Protein AF-A0A5D6XQZ0-F1 (afdb_monomer_lite)

Foldseek 3Di:
DDDDDDDDDDDDDDDDDPVNVVVCVVVPPPQDPVNVVVVVVVVVVVVVVVVVVVVVVVVVVVVVVVVVVVVVVVVVLVVVLVVLLVDDFDPVNLVVCCVDPLSVVLVVLLVVLVVVVVVVVVVVVVVVVVVVVVVVVVVVVVVVVVVVVVVVVVVVVVVVVVVVVVVVVVVVVVVVVVVVVVVVVVVVVVVVVVVVVVVVVVVVVVVVVVVVVVVVVVVVVVPVVPDPPDDDDDDDDDDDDDDDDDDDDDDDDDDDDPPPPPPPPPPPPPVPPPPPPPPPPPPDDDPPPPPDDPPPPPDDDDPPDDPDPPPPDPDDDDDDDDDDDDPPPPVVPVVVVVCVVCVVVVVVVVVVVVVVVVVVVVVVVVVVVVVVVVVVVVVVVVVVVVVVVVVVVVVVVVVVVVVVVVVVVVVVVVLLSVLSSSLSSSVSSLVVSLVVCVVVVRDVVSCVCSVPDDPDSPVSPD

pLDDT: mean 75.96, std 19.33, range [22.38, 97.25]

Structure (mmCIF, N/CA/C/O backbone):
data_AF-A0A5D6XQZ0-F1
#
_entry.id   AF-A0A5D6XQZ0-F1
#
loop_
_atom_site.group_PDB
_atom_site.id
_atom_site.type_symbol
_atom_site.label_atom_id
_atom_site.label_alt_id
_atom_site.label_comp_id
_atom_site.label_asym_id
_atom_site.label_entity_id
_atom_site.label_seq_id
_atom_site.pdbx_PDB_ins_code
_atom_site.Cartn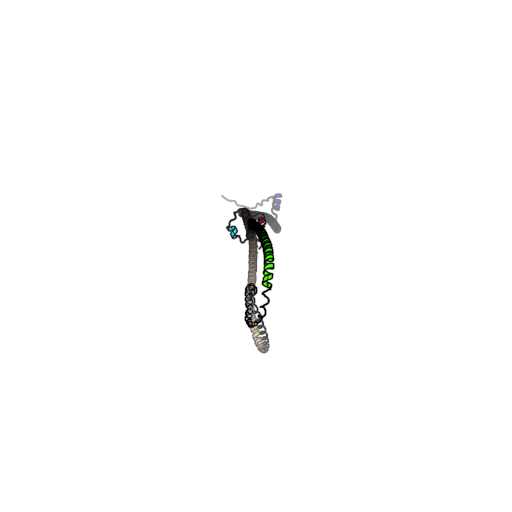_x
_atom_site.Cartn_y
_atom_site.Cartn_z
_atom_site.occupancy
_atom_site.B_iso_or_equiv
_atom_site.auth_seq_id
_atom_site.auth_comp_id
_atom_site.auth_asym_id
_atom_site.auth_atom_id
_atom_site.pdbx_PDB_model_num
ATOM 1 N N . MET A 1 1 ? -57.986 42.422 115.471 1.00 37.12 1 MET A N 1
ATOM 2 C CA . MET A 1 1 ? -59.278 41.907 115.978 1.00 37.12 1 MET A CA 1
ATOM 3 C C . MET A 1 1 ? -60.127 41.534 114.773 1.00 37.12 1 MET A C 1
ATOM 5 O O . MET A 1 1 ? -60.080 42.286 113.816 1.00 37.12 1 MET A O 1
ATOM 9 N N . ALA A 1 2 ? -60.939 40.489 114.710 1.00 35.31 2 ALA A N 1
ATOM 10 C CA . ALA A 1 2 ? -61.105 39.239 115.450 1.00 35.31 2 ALA A CA 1
ATOM 11 C C . ALA A 1 2 ? -62.429 38.658 114.907 1.00 35.31 2 ALA A C 1
ATOM 13 O O . ALA A 1 2 ? -63.438 39.342 114.999 1.00 35.31 2 ALA A O 1
ATOM 14 N N . ALA A 1 3 ? -62.397 37.438 114.361 1.00 39.97 3 ALA A N 1
ATOM 15 C CA . ALA A 1 3 ? -63.534 36.553 114.061 1.00 39.97 3 ALA A CA 1
ATOM 16 C C . ALA A 1 3 ? -64.769 37.088 113.285 1.00 39.97 3 ALA A C 1
ATOM 18 O O . ALA A 1 3 ? -65.518 37.936 113.759 1.00 39.97 3 ALA A O 1
ATOM 19 N N . ARG A 1 4 ? -65.148 36.359 112.224 1.00 35.66 4 ARG A N 1
ATOM 20 C CA . ARG A 1 4 ? -66.252 35.379 112.331 1.00 35.66 4 ARG A CA 1
ATOM 21 C C . ARG A 1 4 ? -66.277 34.405 111.149 1.00 35.66 4 ARG A C 1
ATOM 23 O O . ARG A 1 4 ? -66.331 34.805 109.994 1.00 35.66 4 ARG A O 1
ATOM 30 N N . SER A 1 5 ? -66.263 33.123 111.484 1.00 42.12 5 SER A N 1
ATOM 31 C CA . SER A 1 5 ? -66.627 31.990 110.633 1.00 42.12 5 SER A CA 1
ATOM 32 C C . SER A 1 5 ? -68.098 31.630 110.856 1.00 42.12 5 SER A C 1
ATOM 34 O O . SER A 1 5 ? -68.487 31.571 112.023 1.00 42.12 5 SER A O 1
ATOM 36 N N . ALA A 1 6 ? -68.860 31.328 109.796 1.00 40.78 6 ALA A N 1
ATOM 37 C CA . ALA A 1 6 ? -69.951 30.334 109.794 1.00 40.78 6 ALA A CA 1
ATOM 38 C C . ALA A 1 6 ? -70.592 30.169 108.392 1.00 40.78 6 ALA A C 1
ATOM 40 O O . ALA A 1 6 ? -70.937 31.153 107.747 1.00 40.78 6 ALA A O 1
ATOM 41 N N . ASP A 1 7 ? -70.755 28.904 107.997 1.00 37.72 7 ASP A N 1
ATOM 42 C CA . ASP A 1 7 ? -71.904 28.288 107.306 1.00 37.72 7 ASP A CA 1
ATOM 43 C C . ASP A 1 7 ? -72.301 28.644 105.850 1.00 37.72 7 ASP A C 1
ATOM 45 O O . ASP A 1 7 ? -73.030 29.584 105.557 1.00 37.72 7 ASP A O 1
ATOM 49 N N . ILE A 1 8 ? -71.836 27.777 104.935 1.00 48.78 8 ILE A N 1
ATOM 50 C CA . ILE A 1 8 ? -72.609 26.774 104.152 1.00 48.78 8 ILE A CA 1
ATOM 51 C C . ILE A 1 8 ? -73.970 27.175 103.513 1.00 48.78 8 ILE A C 1
ATOM 53 O O . ILE A 1 8 ? -74.878 27.676 104.160 1.00 48.78 8 ILE A O 1
ATOM 57 N N . ALA A 1 9 ? -74.142 26.692 102.267 1.00 44.81 9 ALA A N 1
ATOM 58 C CA . ALA A 1 9 ? -75.359 26.575 101.437 1.00 44.81 9 ALA A CA 1
ATOM 59 C C . ALA A 1 9 ? -75.753 27.784 100.560 1.00 44.81 9 ALA A C 1
ATOM 61 O O . ALA A 1 9 ? -76.380 28.744 100.992 1.00 44.81 9 ALA A O 1
ATOM 62 N N . GLY A 1 10 ? -75.486 27.650 99.254 1.00 36.25 10 GLY A N 1
ATOM 63 C CA . GLY A 1 10 ? -75.924 28.586 98.217 1.00 36.25 10 GLY A CA 1
ATOM 64 C C . GLY A 1 10 ? -75.846 27.973 96.817 1.00 36.25 10 GLY A C 1
ATOM 65 O O . GLY A 1 10 ? -74.938 28.284 96.051 1.00 36.25 10 GLY A O 1
ATOM 66 N N . VAL A 1 11 ? -76.785 27.084 96.470 1.00 48.22 11 VAL A N 1
ATOM 67 C CA . VAL A 1 11 ? -76.895 26.541 95.102 1.00 48.22 11 VAL A CA 1
ATOM 68 C C . VAL A 1 11 ? -77.468 27.623 94.183 1.00 48.22 11 VAL A C 1
ATOM 70 O O . VAL A 1 11 ? -78.681 27.824 94.116 1.00 48.22 11 VAL A O 1
ATOM 73 N N . ALA A 1 12 ? -76.592 28.332 93.471 1.00 44.47 12 ALA A N 1
ATOM 74 C CA . ALA A 1 12 ? -76.990 29.316 92.472 1.00 44.47 12 ALA A CA 1
ATOM 75 C C . ALA A 1 12 ? -77.572 28.619 91.229 1.00 44.47 12 ALA A C 1
ATOM 77 O O . ALA A 1 12 ? -76.891 27.866 90.531 1.00 44.47 12 ALA A O 1
ATOM 78 N N . LYS A 1 13 ? -78.852 28.874 90.945 1.00 49.41 13 LYS A N 1
ATOM 79 C CA . LYS A 1 13 ? -79.584 28.276 89.823 1.00 49.41 13 LYS A CA 1
ATOM 80 C C . LYS A 1 13 ? -79.249 29.024 88.524 1.00 49.41 13 LYS A C 1
ATOM 82 O O . LYS A 1 13 ? -79.933 29.976 88.162 1.00 49.41 13 LYS A O 1
ATOM 87 N N . VAL A 1 14 ? -78.179 28.611 87.842 1.00 53.22 14 VAL A N 1
ATOM 88 C CA . VAL A 1 14 ? -77.763 29.188 86.550 1.00 53.22 14 VAL A CA 1
ATOM 89 C C . VAL A 1 14 ? -78.820 28.882 85.483 1.00 53.22 14 VAL A C 1
ATOM 91 O O . VAL A 1 14 ? -79.065 27.721 85.159 1.00 53.22 14 VAL A O 1
ATOM 94 N N . GLN A 1 15 ? -79.451 29.923 84.937 1.00 56.44 15 GLN A N 1
ATOM 95 C CA . GLN A 1 15 ? -80.346 29.810 83.785 1.00 56.44 15 GLN A CA 1
ATOM 96 C C . GLN A 1 15 ? -79.509 29.864 82.501 1.00 56.44 15 GLN A C 1
ATOM 98 O O . GLN A 1 15 ? -79.057 30.931 82.101 1.00 56.44 15 GLN A O 1
ATOM 103 N N . LEU A 1 16 ? -79.283 28.704 81.882 1.00 55.75 16 LEU A N 1
ATOM 104 C CA . LEU A 1 16 ? -78.643 28.592 80.567 1.00 55.75 16 LEU A CA 1
ATOM 105 C C . LEU A 1 16 ? -79.642 28.976 79.469 1.00 55.75 16 LEU A C 1
ATOM 107 O O . LEU A 1 16 ? -80.760 28.451 79.450 1.00 55.75 16 LEU A O 1
ATOM 111 N N . ASN A 1 17 ? -79.245 29.839 78.533 1.00 69.25 17 ASN A N 1
ATOM 112 C CA . ASN A 1 17 ? -80.090 30.174 77.385 1.00 69.25 17 ASN A CA 1
ATOM 113 C C . ASN A 1 17 ? -80.188 28.992 76.407 1.00 69.25 17 ASN A C 1
ATOM 115 O O . ASN A 1 17 ? -79.244 28.219 76.251 1.00 69.25 17 ASN A O 1
ATOM 119 N N . ALA A 1 18 ? -81.311 28.865 75.692 1.00 68.50 18 ALA A N 1
ATOM 120 C CA . ALA A 1 18 ? -81.534 27.750 74.761 1.00 68.50 18 ALA A CA 1
ATOM 121 C C . ALA A 1 18 ? -80.428 27.632 73.689 1.00 68.50 18 ALA A C 1
ATOM 123 O O . ALA A 1 18 ? -79.966 26.532 73.396 1.00 68.50 18 ALA A O 1
ATOM 124 N N . THR A 1 19 ? -79.932 28.766 73.188 1.00 72.12 19 THR A N 1
ATOM 125 C CA . THR A 1 19 ? -78.805 28.845 72.244 1.00 72.12 19 THR A CA 1
ATOM 126 C C . THR A 1 19 ? -77.477 28.390 72.853 1.00 72.12 19 THR A C 1
ATOM 128 O O . THR A 1 19 ? -76.669 27.768 72.169 1.00 72.12 19 THR A O 1
ATOM 131 N N . GLU A 1 20 ? -77.240 28.640 74.141 1.00 65.88 20 GLU A N 1
ATOM 132 C CA . GLU A 1 20 ? -76.058 28.147 74.860 1.00 65.88 20 GLU A CA 1
ATOM 133 C C . GLU A 1 20 ? -76.154 26.638 75.091 1.00 65.88 20 GLU A C 1
ATOM 135 O O . GLU A 1 20 ? -75.171 25.927 74.903 1.00 65.88 20 GLU A O 1
ATOM 140 N N . VAL A 1 21 ? -77.348 26.126 75.408 1.00 67.94 21 VAL A N 1
ATOM 141 C CA . VAL A 1 21 ? -77.609 24.682 75.511 1.00 67.94 21 VAL A CA 1
ATOM 142 C C . VAL A 1 21 ? -77.400 23.983 74.163 1.00 67.94 21 VAL A C 1
ATOM 144 O O . VAL A 1 21 ? -76.824 22.897 74.132 1.00 67.94 21 VAL A O 1
ATOM 147 N N . GLU A 1 22 ? -77.808 24.585 73.045 1.00 71.50 22 GLU A N 1
ATOM 148 C CA . GLU A 1 22 ? -77.549 24.048 71.701 1.00 71.50 22 GLU A CA 1
ATOM 149 C C . GLU A 1 22 ? -76.071 24.138 71.302 1.00 71.50 22 GLU A C 1
ATOM 151 O O . GLU A 1 22 ? -75.520 23.157 70.805 1.00 71.50 22 GLU A O 1
ATOM 156 N N . MET A 1 23 ? -75.379 25.244 71.596 1.00 67.12 23 MET A N 1
ATOM 157 C CA . MET A 1 23 ? -73.926 25.340 71.397 1.00 67.12 23 MET A CA 1
ATOM 158 C C . MET A 1 23 ? -73.155 24.318 72.243 1.00 67.12 23 MET A C 1
ATOM 160 O O . MET A 1 23 ? -72.183 23.737 71.760 1.00 67.12 23 MET A O 1
ATOM 164 N N . ILE A 1 24 ? -73.593 24.056 73.480 1.00 66.38 24 ILE A N 1
ATOM 165 C CA . ILE A 1 24 ? -73.020 23.016 74.341 1.00 66.38 24 ILE A CA 1
ATOM 166 C C . ILE A 1 24 ? -73.313 21.628 73.766 1.00 66.38 24 ILE A C 1
ATOM 168 O O . ILE A 1 24 ? -72.383 20.838 73.666 1.00 66.38 24 ILE A O 1
ATOM 172 N N . LYS A 1 25 ? -74.539 21.330 73.313 1.00 65.56 25 LYS A N 1
ATOM 173 C CA . LYS A 1 25 ? -74.874 20.046 72.661 1.00 65.56 25 LYS A CA 1
ATOM 174 C C . LYS A 1 25 ? -74.060 19.807 71.384 1.00 65.56 25 LYS A C 1
ATOM 176 O O . LYS A 1 25 ? -73.545 18.710 71.197 1.00 65.56 25 LYS A O 1
ATOM 181 N N . ASN A 1 26 ? -73.877 20.836 70.558 1.00 66.56 26 ASN A N 1
ATOM 182 C CA . ASN A 1 26 ? -73.112 20.752 69.311 1.00 66.56 26 ASN A CA 1
ATOM 183 C C . ASN A 1 26 ? -71.588 20.686 69.539 1.00 66.56 26 ASN A C 1
ATOM 185 O O . ASN A 1 26 ? -70.866 20.183 68.683 1.00 66.56 26 ASN A O 1
ATOM 189 N N . ARG A 1 27 ? -71.079 21.153 70.692 1.00 65.19 27 ARG A N 1
ATOM 190 C CA . ARG A 1 27 ? -69.686 20.921 71.129 1.00 65.19 27 ARG A CA 1
ATOM 191 C C . ARG A 1 27 ? -69.491 19.596 71.865 1.00 65.19 27 ARG A C 1
ATOM 193 O O . ARG A 1 27 ? -68.420 19.010 71.766 1.00 65.19 27 ARG A O 1
ATOM 200 N N . ALA A 1 28 ? -70.501 19.122 72.587 1.00 58.66 28 ALA A N 1
ATOM 201 C CA . ALA A 1 28 ? -70.490 17.879 73.356 1.00 58.66 28 ALA A CA 1
ATOM 202 C C . ALA A 1 28 ? -70.924 16.667 72.512 1.00 58.66 28 ALA A C 1
ATOM 204 O O . ALA A 1 28 ? -71.586 15.755 73.010 1.00 58.66 28 ALA A O 1
ATOM 205 N N . VAL A 1 29 ? -70.537 16.640 71.232 1.00 60.59 29 VAL A N 1
ATOM 206 C CA . VAL A 1 29 ? -70.679 15.448 70.392 1.00 60.59 29 VAL A CA 1
ATOM 207 C C . VAL A 1 29 ? -69.723 14.388 70.929 1.00 60.59 29 VAL A C 1
ATOM 209 O O . VAL A 1 29 ? -68.507 14.472 70.752 1.00 60.59 29 VAL A O 1
ATOM 212 N N . ILE A 1 30 ? -70.282 13.387 71.610 1.00 62.41 30 ILE A N 1
ATOM 213 C CA . ILE A 1 30 ? -69.543 12.212 72.074 1.00 62.41 30 ILE A CA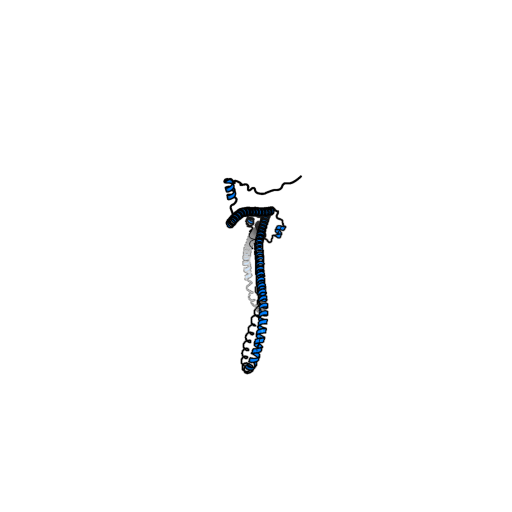 1
ATOM 214 C C . ILE A 1 30 ? -69.192 11.382 70.837 1.00 62.41 30 ILE A C 1
ATOM 216 O O . ILE A 1 30 ? -69.971 10.542 70.387 1.00 62.41 30 ILE A O 1
ATOM 220 N N . LEU A 1 31 ? -68.021 11.661 70.264 1.00 62.53 31 LEU A N 1
ATOM 221 C CA . LEU A 1 31 ? -67.453 10.899 69.158 1.00 62.53 31 LEU A CA 1
ATOM 222 C C . LEU A 1 31 ? -67.288 9.438 69.594 1.00 62.53 31 LEU A C 1
ATOM 224 O O . LEU A 1 31 ? -66.522 9.125 70.508 1.00 62.53 31 LEU A O 1
ATOM 228 N N . THR A 1 32 ? -68.021 8.540 68.941 1.00 74.06 32 THR A N 1
ATOM 229 C CA . THR A 1 32 ? -67.884 7.096 69.153 1.00 74.06 32 THR A CA 1
ATOM 230 C C . THR A 1 32 ? -66.515 6.630 68.658 1.00 74.06 32 THR A C 1
ATOM 232 O O . THR A 1 32 ? -65.929 7.242 67.759 1.00 74.06 32 THR A O 1
ATOM 235 N N . SER A 1 33 ? -65.996 5.529 69.213 1.00 76.19 33 SER A N 1
ATOM 236 C CA . SER A 1 33 ? -64.657 5.020 68.872 1.00 76.19 33 SER A CA 1
ATOM 237 C C . SER A 1 33 ? -64.443 4.788 67.378 1.00 76.19 33 SER A C 1
ATOM 239 O O . SER A 1 33 ? -63.301 4.835 66.928 1.00 76.19 33 SER A O 1
ATOM 241 N N . ASP A 1 34 ? -65.517 4.549 66.628 1.00 77.75 34 ASP A N 1
ATOM 242 C CA . ASP A 1 34 ? -65.469 4.296 65.192 1.00 77.75 34 ASP A CA 1
ATOM 243 C C . ASP A 1 34 ? -65.458 5.603 64.388 1.00 77.75 34 ASP A C 1
ATOM 245 O O . ASP A 1 34 ? -64.551 5.781 63.584 1.00 77.75 34 ASP A O 1
ATOM 249 N N . THR A 1 35 ? -66.271 6.610 64.742 1.00 77.31 35 THR A N 1
ATOM 250 C CA . THR A 1 35 ? -66.157 7.955 64.126 1.00 77.31 35 THR A CA 1
ATOM 251 C C . THR A 1 35 ? -64.771 8.593 64.309 1.00 77.31 35 THR A C 1
ATOM 253 O O . THR A 1 35 ? -64.310 9.342 63.451 1.00 77.31 35 THR A O 1
ATOM 256 N N . ILE A 1 36 ? -64.056 8.266 65.395 1.00 77.31 36 ILE A N 1
ATOM 257 C CA . ILE A 1 36 ? -62.662 8.698 65.610 1.00 77.31 36 ILE A CA 1
ATOM 258 C C . ILE A 1 36 ? -61.688 7.965 64.670 1.00 77.31 36 ILE A C 1
ATOM 260 O O . ILE A 1 36 ? -60.668 8.543 64.292 1.00 77.31 36 ILE A O 1
ATOM 264 N N . LYS A 1 37 ? -61.958 6.706 64.303 1.00 81.19 37 LYS A N 1
ATOM 265 C CA . LYS A 1 37 ? -61.154 5.964 63.315 1.00 81.19 37 LYS A CA 1
ATOM 266 C C . LYS A 1 37 ? -61.409 6.499 61.913 1.00 81.19 37 LYS A C 1
ATOM 268 O O . LYS A 1 37 ? -60.441 6.748 61.207 1.00 81.19 37 LYS A O 1
ATOM 273 N N . ASP A 1 38 ? -62.667 6.745 61.561 1.00 82.31 38 ASP A N 1
ATOM 274 C CA . ASP A 1 38 ? -63.055 7.248 60.241 1.00 82.31 38 ASP A CA 1
ATOM 275 C C . ASP A 1 38 ? -62.447 8.638 59.991 1.00 82.31 38 ASP A C 1
ATOM 277 O O . ASP A 1 38 ? -61.736 8.834 59.010 1.00 82.31 38 ASP A O 1
ATOM 281 N N . LEU A 1 39 ? -62.561 9.564 60.954 1.00 82.00 39 LEU A N 1
ATOM 282 C CA . LEU A 1 39 ? -61.914 10.882 60.872 1.00 82.00 39 LEU A CA 1
ATOM 283 C C . LEU A 1 39 ? -60.379 10.805 60.795 1.00 82.00 39 LEU A C 1
ATOM 285 O O . LEU A 1 39 ? -59.753 11.636 60.136 1.00 82.00 39 LEU A O 1
ATOM 289 N N . LYS A 1 40 ? -59.750 9.823 61.456 1.00 83.88 40 LYS A N 1
ATOM 290 C CA . LYS A 1 40 ? -58.304 9.580 61.314 1.00 83.88 40 LYS A CA 1
ATOM 291 C C . LYS A 1 40 ? -57.962 9.032 59.933 1.00 83.88 40 LYS A C 1
ATOM 293 O O . LYS A 1 40 ? -56.969 9.470 59.363 1.00 83.88 40 LYS A O 1
ATOM 298 N N . HIS A 1 41 ? -58.776 8.127 59.399 1.00 84.69 41 HIS A N 1
ATOM 299 C CA . HIS A 1 41 ? -58.588 7.544 58.078 1.00 84.69 41 HIS A CA 1
ATOM 300 C C . HIS A 1 41 ? -58.738 8.599 56.975 1.00 84.69 41 HIS A C 1
ATOM 302 O O . HIS A 1 41 ? -57.853 8.719 56.132 1.00 84.69 41 HIS A O 1
ATOM 308 N N . ASP A 1 42 ? -59.770 9.442 57.038 1.00 84.12 42 ASP A N 1
ATOM 309 C CA . ASP A 1 42 ? -59.966 10.562 56.112 1.00 84.12 42 ASP A CA 1
ATOM 310 C C . ASP A 1 42 ? -58.814 11.576 56.186 1.00 84.12 42 ASP A C 1
ATOM 312 O O . ASP A 1 42 ? -58.320 12.051 55.161 1.00 84.12 42 ASP A O 1
ATOM 316 N N . HIS A 1 43 ? -58.326 11.878 57.393 1.00 82.50 43 HIS A N 1
ATOM 317 C CA . HIS A 1 43 ? -57.174 12.757 57.591 1.00 82.50 43 HIS A CA 1
ATOM 318 C C . HIS A 1 43 ? -55.863 12.137 57.064 1.00 82.50 43 HIS A C 1
ATOM 320 O O . HIS A 1 43 ? -55.052 12.831 56.448 1.00 82.50 43 HIS A O 1
ATOM 326 N N . GLU A 1 44 ? -55.656 10.828 57.238 1.00 86.38 44 GLU A N 1
ATOM 327 C CA . GLU A 1 44 ? -54.540 10.086 56.636 1.00 86.38 44 GLU A CA 1
ATOM 328 C C . GLU A 1 44 ? -54.643 10.033 55.106 1.00 86.38 44 GLU A C 1
ATOM 330 O O . GLU A 1 44 ? -53.634 10.232 54.428 1.00 86.38 44 GLU A O 1
ATOM 335 N N . LEU A 1 45 ? -55.843 9.855 54.546 1.00 85.88 45 LEU A N 1
ATOM 336 C CA . LEU A 1 45 ? -56.095 9.911 53.105 1.00 85.88 45 LEU A CA 1
ATOM 337 C C . LEU A 1 45 ? -55.758 11.298 52.540 1.00 85.88 45 LEU A C 1
ATOM 339 O O . LEU A 1 45 ? -54.999 11.386 51.573 1.00 85.88 45 LEU A O 1
ATOM 343 N N . GLN A 1 46 ? -56.213 12.382 53.175 1.00 85.19 46 GLN A N 1
ATOM 344 C CA . GLN A 1 46 ? -55.892 13.761 52.772 1.00 85.19 46 GLN A CA 1
ATOM 345 C C . GLN A 1 46 ? -54.388 14.075 52.887 1.00 85.19 46 GLN A C 1
ATOM 347 O O . GLN A 1 46 ? -53.795 14.663 51.974 1.00 85.19 46 GLN A O 1
ATOM 352 N N . LEU A 1 47 ? -53.729 13.629 53.963 1.00 85.31 47 LEU A N 1
ATOM 353 C CA . LEU A 1 47 ? -52.271 13.716 54.101 1.00 85.31 47 LEU A CA 1
ATOM 354 C C . LEU A 1 47 ? -51.540 12.888 53.036 1.00 85.31 47 LEU A C 1
ATOM 356 O O . LEU A 1 47 ? -50.513 13.326 52.518 1.00 85.31 47 LEU A O 1
ATOM 360 N N . SER A 1 48 ? -52.056 11.712 52.673 1.00 83.12 48 SER A N 1
ATOM 361 C CA . SER A 1 48 ? -51.460 10.869 51.634 1.00 83.12 48 SER A CA 1
ATOM 362 C C . SER A 1 48 ? -51.586 11.504 50.245 1.00 83.12 48 SER A C 1
ATOM 364 O O . SER A 1 48 ? -50.598 11.539 49.513 1.00 83.12 48 SER A O 1
ATOM 366 N N . ALA A 1 49 ? -52.737 12.102 49.916 1.00 86.25 49 ALA A N 1
ATOM 367 C CA . ALA A 1 49 ? -52.979 12.787 48.648 1.00 86.25 49 ALA A CA 1
ATOM 368 C C . ALA A 1 49 ? -52.088 14.032 48.492 1.00 86.25 49 ALA A C 1
ATOM 370 O O . ALA A 1 49 ? -51.353 14.161 47.512 1.00 86.25 49 ALA A O 1
ATOM 371 N N . THR A 1 50 ? -52.052 14.905 49.503 1.00 85.25 50 THR A N 1
ATOM 372 C CA . THR A 1 50 ? -51.178 16.096 49.502 1.00 85.25 50 THR A CA 1
ATOM 373 C C . THR A 1 50 ? -49.688 15.726 49.469 1.00 85.25 50 THR A C 1
ATOM 375 O O . THR A 1 50 ? -48.887 16.374 48.782 1.00 85.25 50 THR A O 1
ATOM 378 N N . ARG A 1 51 ? -49.291 14.633 50.139 1.00 86.94 51 ARG A N 1
ATOM 379 C CA . ARG A 1 51 ? -47.935 14.070 50.054 1.00 86.94 51 ARG A CA 1
ATOM 380 C C . ARG A 1 51 ? -47.633 13.495 48.668 1.00 86.94 51 ARG A C 1
ATOM 382 O O . ARG A 1 51 ? -46.525 13.719 48.179 1.00 86.94 51 ARG A O 1
ATOM 389 N N . HIS A 1 52 ? -48.589 12.828 48.022 1.00 85.00 52 HIS A N 1
ATOM 390 C CA . HIS A 1 52 ? -48.458 12.300 46.661 1.00 85.00 52 HIS A CA 1
ATOM 391 C C . HIS A 1 52 ? -48.252 13.433 45.645 1.00 85.00 52 HIS A C 1
ATOM 393 O O . HIS A 1 52 ? -47.280 13.415 44.894 1.00 85.00 52 HIS A O 1
ATOM 399 N N . GLU A 1 53 ? -49.063 14.494 45.688 1.00 89.25 53 GLU A N 1
ATOM 400 C CA . GLU A 1 53 ? -48.872 15.683 44.841 1.00 89.25 53 GLU A CA 1
ATOM 401 C C . GLU A 1 53 ? -47.518 16.379 45.061 1.00 89.25 53 GLU A C 1
ATOM 403 O O . GLU A 1 53 ? -46.934 16.950 44.134 1.00 89.25 53 GLU A O 1
ATOM 408 N N . SER A 1 54 ? -47.014 16.379 46.298 1.00 87.81 54 SER A N 1
ATOM 409 C CA . SER A 1 54 ? -45.685 16.904 46.629 1.00 87.81 54 SER A CA 1
ATOM 410 C C . SER A 1 54 ? -44.575 16.011 46.060 1.00 87.81 54 SER A C 1
ATOM 412 O O . SER A 1 54 ? -43.606 16.510 45.480 1.00 87.81 54 SER A O 1
ATOM 414 N N . GLN A 1 55 ? -44.730 14.687 46.152 1.00 89.69 55 GLN A N 1
ATOM 415 C CA . GLN A 1 55 ? -43.809 13.709 45.570 1.00 89.69 55 GLN A CA 1
ATOM 416 C C . GLN A 1 55 ? -43.804 13.757 44.037 1.00 89.69 55 GLN A C 1
ATOM 418 O O . GLN A 1 55 ? -42.726 13.752 43.446 1.00 89.69 55 GLN A O 1
ATOM 423 N N . GLU A 1 56 ? -44.959 13.900 43.384 1.00 88.69 56 GLU A N 1
ATOM 424 C CA . GLU A 1 56 ? -45.039 14.102 41.935 1.00 88.69 56 GLU A CA 1
ATOM 425 C C . GLU A 1 56 ? -44.356 15.394 41.486 1.00 88.69 56 GLU A C 1
ATOM 427 O O . GLU A 1 56 ? -43.609 15.385 40.506 1.00 88.69 56 GLU A O 1
ATOM 432 N N . ARG A 1 57 ? -44.582 16.510 42.194 1.00 88.38 57 ARG A N 1
ATOM 433 C CA . ARG A 1 57 ? -43.912 17.785 41.897 1.00 88.38 57 ARG A CA 1
ATOM 434 C C . ARG A 1 57 ? -42.394 17.654 42.018 1.00 88.38 57 ARG A C 1
ATOM 436 O O . ARG A 1 57 ? -41.679 18.108 41.124 1.00 88.38 57 ARG A O 1
ATOM 443 N N . LYS A 1 58 ? -41.903 16.970 43.058 1.00 90.75 58 LYS A N 1
ATOM 444 C CA . LYS A 1 58 ? -40.475 16.643 43.218 1.00 90.75 58 LYS A CA 1
ATOM 445 C C . LYS A 1 58 ? -39.966 15.746 42.089 1.00 90.75 58 LYS A C 1
ATOM 447 O O . LYS A 1 58 ? -38.934 16.053 41.506 1.00 90.75 58 LYS A O 1
ATOM 452 N N . ARG A 1 59 ? -40.698 14.694 41.716 1.00 88.56 59 ARG A N 1
ATOM 453 C CA . ARG A 1 59 ? -40.331 13.797 40.609 1.00 88.56 59 ARG A CA 1
ATOM 454 C C . ARG A 1 59 ? -40.236 14.541 39.272 1.00 88.56 59 ARG A C 1
ATOM 456 O O . ARG A 1 59 ? -39.212 14.445 38.607 1.00 88.56 59 ARG A O 1
ATOM 463 N N . LYS A 1 60 ? -41.239 15.354 38.927 1.00 90.06 60 LYS A N 1
ATOM 464 C CA . LYS A 1 60 ? -41.254 16.199 37.717 1.00 90.06 60 LYS A CA 1
ATOM 465 C C . LYS A 1 60 ? -40.120 17.238 37.716 1.00 90.06 60 LYS A C 1
ATOM 467 O O . LYS A 1 60 ? -39.617 17.588 36.651 1.00 90.06 60 LYS A O 1
ATOM 472 N N . MET A 1 61 ? -39.701 17.732 38.886 1.00 87.69 61 MET A N 1
ATOM 473 C CA . MET A 1 61 ? -38.524 18.602 39.027 1.00 87.69 61 MET A CA 1
ATOM 474 C C . MET A 1 61 ? -37.218 17.831 38.777 1.00 87.69 61 MET A C 1
ATOM 476 O O . MET A 1 61 ? -36.425 18.266 37.948 1.00 87.69 61 MET A O 1
ATOM 480 N N . MET A 1 62 ? -37.040 16.663 39.404 1.00 87.75 62 MET A N 1
ATOM 481 C CA . MET A 1 62 ? -35.875 15.786 39.207 1.00 87.75 62 MET A CA 1
ATOM 482 C C . MET A 1 62 ? -35.732 15.331 37.746 1.00 87.75 62 MET A C 1
ATOM 484 O O . MET A 1 62 ? -34.639 15.365 37.193 1.00 87.75 62 MET A O 1
ATOM 488 N N . GLU A 1 63 ? -36.830 14.950 37.086 1.00 87.06 63 GLU A N 1
ATOM 489 C CA . GLU A 1 63 ? -36.833 14.564 35.666 1.00 87.06 63 GLU A CA 1
ATOM 490 C C . GLU A 1 63 ? -36.410 15.738 34.758 1.00 87.06 63 GLU A C 1
ATOM 492 O O . GLU A 1 63 ? -35.615 15.553 33.834 1.00 87.06 63 GLU A O 1
ATOM 497 N N . LYS A 1 64 ? -36.854 16.969 35.057 1.00 89.06 64 LYS A N 1
ATOM 498 C CA . LYS A 1 64 ? -36.393 18.183 34.358 1.00 89.06 64 LYS A CA 1
ATOM 499 C C . LYS A 1 64 ? -34.919 18.491 34.628 1.00 89.06 64 LYS A C 1
ATOM 501 O O . LYS A 1 64 ? -34.213 18.874 33.699 1.00 89.06 64 LYS A O 1
ATOM 506 N N . GLU A 1 65 ? -34.446 18.325 35.859 1.00 87.88 65 GLU A N 1
ATOM 507 C CA . GLU A 1 65 ? -33.043 18.551 36.218 1.00 87.88 65 GLU A CA 1
ATOM 508 C C . GLU A 1 65 ? -32.115 17.549 35.517 1.00 87.88 65 GLU A C 1
ATOM 510 O O . GLU A 1 65 ? -31.124 17.953 34.909 1.00 87.88 65 GLU A O 1
ATOM 515 N N . LEU A 1 66 ? -32.488 16.264 35.493 1.00 84.00 66 LEU A N 1
ATOM 516 C CA . LEU A 1 66 ? -31.792 15.223 34.731 1.00 84.00 66 LEU A CA 1
ATOM 517 C C . LEU A 1 66 ? -31.765 15.538 33.228 1.00 84.00 66 LEU A C 1
ATOM 519 O O . LEU A 1 66 ? -30.718 15.399 32.601 1.00 84.00 66 LEU A O 1
ATOM 523 N N . ALA A 1 67 ? -32.868 16.026 32.652 1.00 85.12 67 ALA A N 1
ATOM 524 C CA . ALA A 1 67 ? -32.912 16.433 31.246 1.00 85.12 67 ALA A CA 1
ATOM 525 C C . ALA A 1 67 ? -32.024 17.660 30.948 1.00 85.12 67 ALA A C 1
ATOM 527 O O . ALA A 1 67 ? -31.343 17.695 29.923 1.00 85.12 67 ALA A O 1
ATOM 528 N N . VAL A 1 68 ? -31.985 18.657 31.841 1.00 89.31 68 VAL A N 1
ATOM 529 C CA . VAL A 1 68 ? -31.080 19.817 31.720 1.00 89.31 68 VAL A CA 1
ATOM 530 C C . VAL A 1 68 ? -29.621 19.386 31.866 1.00 89.31 68 VAL A C 1
ATOM 532 O O . VAL A 1 68 ? -28.772 19.855 31.109 1.00 89.31 68 VAL A O 1
ATOM 535 N N . ARG A 1 69 ? -29.319 18.469 32.791 1.00 86.00 69 ARG A N 1
ATOM 536 C CA . ARG A 1 69 ? -27.982 17.897 32.962 1.00 86.00 69 ARG A CA 1
ATOM 537 C C . ARG A 1 69 ? -27.539 17.118 31.723 1.00 86.00 69 ARG A C 1
ATOM 539 O O . ARG A 1 69 ? -26.460 17.394 31.216 1.00 86.00 69 ARG A O 1
ATOM 546 N N . ALA A 1 70 ? -28.384 16.237 31.189 1.00 84.50 70 ALA A N 1
ATOM 547 C CA . ALA A 1 70 ? -28.095 15.489 29.966 1.00 84.50 70 ALA A CA 1
ATOM 548 C C . ALA A 1 70 ? -27.832 16.421 28.769 1.00 84.50 70 ALA A C 1
ATOM 550 O O . ALA A 1 70 ? -26.867 16.215 28.040 1.00 84.50 70 ALA A O 1
ATOM 551 N N . ARG A 1 71 ? -28.619 17.498 28.614 1.00 85.25 71 ARG A N 1
ATOM 552 C CA . ARG A 1 71 ? -28.358 18.533 27.597 1.00 85.25 71 ARG A CA 1
ATOM 553 C C . ARG A 1 71 ? -27.020 19.241 27.813 1.00 85.25 71 ARG A C 1
ATOM 555 O O . ARG A 1 71 ? -26.284 19.423 26.855 1.00 85.25 71 ARG A O 1
ATOM 562 N N . ARG A 1 72 ? -26.670 19.608 29.052 1.00 85.44 72 ARG A N 1
ATOM 563 C CA . ARG A 1 72 ? -25.358 20.211 29.367 1.00 85.44 72 ARG A CA 1
ATOM 564 C C . ARG A 1 72 ? -24.198 19.261 29.060 1.00 85.44 72 ARG A C 1
ATOM 566 O O . ARG A 1 72 ? -23.196 19.711 28.521 1.00 85.44 72 ARG A O 1
ATOM 573 N N . GLU A 1 73 ? -24.337 17.973 29.372 1.00 83.50 73 GLU A N 1
ATOM 574 C CA . GLU A 1 73 ? -23.343 16.938 29.050 1.00 83.50 73 GLU A CA 1
ATOM 575 C C . GLU A 1 73 ? -23.198 16.748 27.527 1.00 83.50 73 GLU A C 1
ATOM 577 O O . GLU A 1 73 ? -22.076 16.663 27.031 1.00 83.50 73 GLU A O 1
ATOM 582 N N . GLN A 1 74 ? -24.305 16.775 26.772 1.00 81.62 74 GLN A N 1
ATOM 583 C CA . GLN A 1 74 ? -24.299 16.764 25.302 1.00 81.62 74 GLN A CA 1
ATOM 584 C C . GLN A 1 74 ? -23.601 18.002 24.725 1.00 81.62 74 GLN A C 1
ATOM 586 O O . GLN A 1 74 ? -22.646 17.852 23.971 1.00 81.62 74 GLN A O 1
ATOM 591 N N . THR A 1 75 ? -23.991 19.212 25.139 1.00 86.75 75 THR A N 1
ATOM 592 C CA . THR A 1 75 ? -23.360 20.459 24.675 1.00 86.75 75 THR A CA 1
ATOM 593 C C . THR A 1 75 ? -21.876 20.527 25.049 1.00 86.75 75 THR A C 1
ATOM 595 O O . THR A 1 75 ? -21.068 20.996 24.254 1.00 86.75 75 THR A O 1
ATOM 598 N N . ALA A 1 76 ? -21.477 20.030 26.225 1.00 87.69 76 ALA A N 1
ATOM 599 C CA . ALA A 1 76 ? -20.065 19.942 26.601 1.00 87.69 76 ALA A CA 1
ATOM 600 C C . ALA A 1 76 ? -19.290 18.975 25.687 1.00 87.69 76 ALA A C 1
ATOM 602 O O . ALA A 1 76 ? -18.205 19.316 25.216 1.00 87.69 76 ALA A O 1
ATOM 603 N N . MET A 1 77 ? -19.864 17.806 25.383 1.00 83.88 77 MET A N 1
ATOM 604 C CA . MET A 1 77 ? -19.278 16.853 24.441 1.00 83.88 77 MET A CA 1
ATOM 605 C C . MET A 1 77 ? -19.159 17.452 23.033 1.00 83.88 77 MET A C 1
ATOM 607 O O . MET A 1 77 ? -18.090 17.367 22.439 1.00 83.88 77 MET A O 1
ATOM 611 N N . GLU A 1 78 ? -20.205 18.100 22.518 1.00 86.06 78 GLU A N 1
ATOM 612 C CA . GLU A 1 78 ? -20.203 18.786 21.216 1.00 86.06 78 GLU A CA 1
ATOM 613 C C . GLU A 1 78 ? -19.129 19.881 21.144 1.00 86.06 78 GLU A C 1
ATOM 615 O O . GLU A 1 78 ? -18.362 19.921 20.183 1.00 86.06 78 GLU A O 1
ATOM 620 N N . MET A 1 79 ? -19.007 20.710 22.187 1.00 87.62 79 MET A N 1
ATOM 621 C CA . MET A 1 79 ? -17.964 21.737 22.294 1.00 87.62 79 MET A CA 1
ATOM 622 C C . MET A 1 79 ? -16.550 21.138 22.294 1.00 87.62 79 MET A C 1
ATOM 624 O O . MET A 1 79 ? -15.657 21.688 21.648 1.00 87.62 79 MET A O 1
ATOM 628 N N . GLU A 1 80 ? -16.324 20.003 22.966 1.00 86.88 80 GLU A N 1
ATOM 629 C CA . GLU A 1 80 ? -15.052 19.274 22.869 1.00 86.88 80 GLU A CA 1
ATOM 630 C C . GLU A 1 80 ? -14.792 18.767 21.441 1.00 86.88 80 GLU A C 1
ATOM 632 O O . GLU A 1 80 ? -13.705 19.004 20.912 1.00 86.88 80 GLU A O 1
ATOM 637 N N . MET A 1 81 ? -15.784 18.154 20.780 1.00 85.38 81 MET A N 1
ATOM 638 C CA . MET A 1 81 ? -15.635 17.684 19.395 1.00 85.38 81 MET A CA 1
ATOM 639 C C . MET A 1 81 ? -15.376 18.842 18.414 1.00 85.38 81 MET A C 1
ATOM 641 O O . MET A 1 81 ? -14.623 18.694 17.450 1.00 85.38 81 MET A O 1
ATOM 645 N N . GLU A 1 82 ? -15.979 20.013 18.634 1.00 86.69 82 GLU A N 1
ATOM 646 C CA . GLU A 1 82 ? -15.705 21.219 17.849 1.00 86.69 82 GLU A CA 1
ATOM 647 C C . GLU A 1 82 ? -14.297 21.766 18.079 1.00 86.69 82 GLU A C 1
ATOM 649 O O . GLU A 1 82 ? -13.628 22.153 17.118 1.00 86.69 82 GLU A O 1
ATOM 654 N N . ASN A 1 83 ? -13.839 21.803 19.330 1.00 87.88 83 ASN A N 1
ATOM 655 C CA . ASN A 1 83 ? -12.476 22.211 19.658 1.00 87.88 83 ASN A CA 1
ATOM 656 C C . ASN A 1 83 ? -11.463 21.258 19.014 1.00 87.88 83 ASN A C 1
ATOM 658 O O . ASN A 1 83 ? -10.475 21.706 18.438 1.00 87.88 83 ASN A O 1
ATOM 662 N N . GLU A 1 84 ? -11.752 19.958 19.004 1.00 86.19 84 GLU A N 1
ATOM 663 C CA . GLU A 1 84 ? -10.961 18.961 18.288 1.00 86.19 84 GLU A CA 1
ATOM 664 C C . GLU A 1 84 ? -11.001 19.160 16.776 1.00 86.19 84 GLU A C 1
ATOM 666 O O . GLU A 1 84 ? -9.949 19.077 16.151 1.00 86.19 84 GLU A O 1
ATOM 671 N N . ARG A 1 85 ? -12.146 19.492 16.164 1.00 86.31 85 ARG A N 1
ATOM 672 C CA . ARG A 1 85 ? -12.214 19.860 14.734 1.00 86.31 85 ARG A CA 1
ATOM 673 C C . ARG A 1 85 ? -11.351 21.084 14.411 1.00 86.31 85 ARG A C 1
ATOM 675 O O . ARG A 1 85 ? -10.686 21.087 13.379 1.00 86.31 85 ARG A O 1
ATOM 682 N N . LYS A 1 86 ? -11.345 22.093 15.291 1.00 87.31 86 LYS A N 1
ATOM 683 C CA . LYS A 1 86 ? -10.598 23.359 15.138 1.00 87.31 86 LYS A CA 1
ATOM 684 C C . LYS A 1 86 ? -9.103 23.233 15.467 1.00 87.31 86 LYS A C 1
ATOM 686 O O . LYS A 1 86 ? -8.313 24.024 14.958 1.00 87.31 86 LYS A O 1
ATOM 691 N N . ALA A 1 87 ? -8.703 22.264 16.292 1.00 88.31 87 ALA A N 1
ATOM 692 C CA . ALA A 1 87 ? -7.305 22.034 16.649 1.00 88.31 87 ALA A CA 1
ATOM 693 C C . ALA A 1 87 ? -6.444 21.726 15.410 1.00 88.31 87 ALA A C 1
ATOM 695 O O . ALA A 1 87 ? -6.878 21.026 14.492 1.00 88.31 87 ALA A O 1
ATOM 696 N N . LEU A 1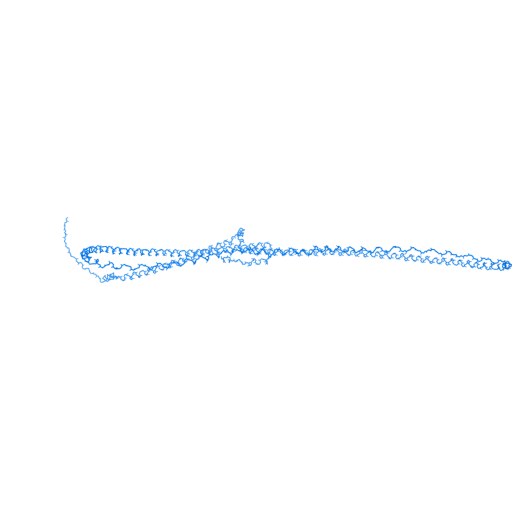 88 ? -5.200 22.205 15.390 1.00 87.50 88 LEU A N 1
ATOM 697 C CA . LEU A 1 88 ? -4.259 21.895 14.310 1.00 87.50 88 LEU A CA 1
ATOM 698 C C . LEU A 1 88 ? -3.863 20.413 14.354 1.00 87.50 88 LEU A C 1
ATOM 700 O O . LEU A 1 88 ? -3.692 19.853 15.430 1.00 87.50 88 LEU A O 1
ATOM 704 N N . LEU A 1 89 ? -3.717 19.784 13.186 1.00 89.38 89 LEU A N 1
ATOM 705 C CA . LEU A 1 89 ? -3.252 18.402 13.083 1.00 89.38 89 LEU A CA 1
ATOM 706 C C . LEU A 1 89 ? -1.746 18.341 13.378 1.00 89.38 89 LEU A C 1
ATOM 708 O O . LEU A 1 89 ? -0.950 18.902 12.621 1.00 89.38 89 LEU A O 1
ATOM 712 N N . THR A 1 90 ? -1.342 17.653 14.446 1.00 90.75 90 THR A N 1
ATOM 713 C CA . THR A 1 90 ? 0.086 17.465 14.760 1.00 90.75 90 THR A CA 1
ATOM 714 C C . THR A 1 90 ? 0.652 16.210 14.085 1.00 90.75 90 THR A C 1
ATOM 716 O O . THR A 1 90 ? -0.058 15.235 13.839 1.00 90.75 90 THR A O 1
ATOM 719 N N . GLY A 1 91 ? 1.954 16.208 13.770 1.00 86.31 91 GLY A N 1
ATOM 720 C CA . GLY A 1 91 ? 2.612 15.041 13.160 1.00 86.31 91 GLY A CA 1
ATOM 721 C C . GLY A 1 91 ? 2.558 13.793 14.052 1.00 86.31 91 GLY A C 1
ATOM 722 O O . GLY A 1 91 ? 2.305 12.690 13.565 1.00 86.31 91 GLY A O 1
ATOM 723 N N . ASP A 1 92 ? 2.709 13.991 15.362 1.00 88.94 92 ASP A N 1
ATOM 724 C CA . ASP A 1 92 ? 2.610 12.958 16.395 1.00 88.94 92 ASP A CA 1
ATOM 725 C C . ASP A 1 92 ? 1.231 12.289 16.441 1.00 88.94 92 ASP A C 1
ATOM 727 O O . ASP A 1 92 ? 1.149 11.066 16.563 1.00 88.94 92 ASP A O 1
ATOM 731 N N . GLU A 1 93 ? 0.143 13.060 16.327 1.00 87.44 93 GLU A N 1
ATOM 732 C CA . GLU A 1 93 ? -1.221 12.516 16.266 1.00 87.44 93 GLU A CA 1
ATOM 733 C C . GLU A 1 93 ? -1.402 11.590 15.064 1.00 87.44 93 GLU A C 1
ATOM 735 O O . GLU A 1 93 ? -1.996 10.520 15.199 1.00 87.44 93 GLU A O 1
ATOM 740 N N . VAL A 1 94 ? -0.863 11.962 13.898 1.00 88.88 94 VAL A N 1
ATOM 741 C CA . VAL A 1 94 ? -0.922 11.110 12.703 1.00 88.88 94 VAL A CA 1
ATOM 742 C C . VAL A 1 94 ? -0.096 9.843 12.908 1.00 88.88 94 VAL A C 1
ATOM 744 O O . VAL A 1 94 ? -0.579 8.758 12.590 1.00 88.88 94 VAL A O 1
ATOM 747 N N . LEU A 1 95 ? 1.115 9.957 13.467 1.00 90.81 95 LEU A N 1
ATOM 748 C CA . LEU A 1 95 ? 2.018 8.828 13.708 1.00 90.81 95 LEU A CA 1
ATOM 749 C C . LEU A 1 95 ? 1.417 7.801 14.682 1.00 90.81 95 LEU A C 1
ATOM 751 O O . LEU A 1 95 ? 1.383 6.611 14.375 1.00 90.81 95 LEU A O 1
ATOM 755 N N . ARG A 1 96 ? 0.878 8.255 15.821 1.00 91.12 96 ARG A N 1
ATOM 756 C CA . ARG A 1 96 ? 0.241 7.385 16.832 1.00 91.12 96 ARG A CA 1
ATOM 757 C C . ARG A 1 96 ? -0.967 6.629 16.266 1.00 91.12 96 ARG A C 1
ATOM 759 O O . ARG A 1 96 ? -1.215 5.481 16.634 1.00 91.12 96 ARG A O 1
ATOM 766 N N . ASN A 1 97 ? -1.688 7.245 15.330 1.00 90.00 97 ASN A N 1
ATOM 767 C CA . ASN A 1 97 ? -2.940 6.724 14.784 1.00 90.00 97 ASN A CA 1
ATOM 768 C C . ASN A 1 97 ? -2.811 6.065 13.395 1.00 90.00 97 ASN A C 1
ATOM 770 O O . ASN A 1 97 ? -3.822 5.707 12.794 1.00 90.00 97 ASN A O 1
ATOM 774 N N . GLN A 1 98 ? -1.594 5.802 12.896 1.00 88.81 98 GLN A N 1
ATOM 775 C CA . GLN A 1 98 ? -1.377 5.075 11.625 1.00 88.81 98 GLN A CA 1
ATOM 776 C C . GLN A 1 98 ? -2.021 3.678 11.585 1.00 88.81 98 GLN A C 1
ATOM 778 O O . GLN A 1 98 ? -2.289 3.138 10.508 1.00 88.81 98 GLN A O 1
ATOM 783 N N . HIS A 1 99 ? -2.273 3.085 12.754 1.00 87.25 99 HIS A N 1
ATOM 784 C CA . HIS A 1 99 ? -2.947 1.800 12.874 1.00 87.25 99 HIS A CA 1
ATOM 785 C C . HIS A 1 99 ? -4.413 1.854 12.399 1.00 87.25 99 HIS A C 1
ATOM 787 O O . HIS A 1 99 ? -4.902 0.838 11.902 1.00 87.25 99 HIS A O 1
ATOM 793 N N . LEU A 1 100 ? -5.081 3.016 12.463 1.00 89.62 100 LEU A N 1
ATOM 794 C CA . LEU A 1 100 ? -6.475 3.192 12.045 1.00 89.62 100 LEU A CA 1
ATOM 795 C C . LEU A 1 100 ? -6.665 2.889 10.550 1.00 89.62 100 LEU A C 1
ATOM 797 O O . LEU A 1 100 ? -6.012 3.477 9.682 1.00 89.62 100 LEU A O 1
ATOM 801 N N . THR A 1 101 ? -7.624 2.014 10.240 1.00 90.56 101 THR A N 1
ATOM 802 C CA . THR A 1 101 ? -7.944 1.572 8.870 1.00 90.56 101 THR A CA 1
ATOM 803 C C . THR A 1 101 ? -8.232 2.745 7.931 1.00 90.56 101 THR A C 1
ATOM 805 O O . THR A 1 101 ? -7.752 2.759 6.797 1.00 90.56 101 THR A O 1
ATOM 808 N N . SER A 1 102 ? -8.947 3.766 8.415 1.00 90.00 102 SER A N 1
ATOM 809 C CA . SER A 1 102 ? -9.270 4.979 7.656 1.00 90.00 102 SER A CA 1
ATOM 810 C C . SER A 1 102 ? -8.010 5.752 7.243 1.00 90.00 102 SER A C 1
ATOM 812 O O . SER A 1 102 ? -7.860 6.089 6.071 1.00 90.00 102 SER A O 1
ATOM 814 N N . ILE A 1 103 ? -7.059 5.958 8.162 1.00 92.00 103 ILE A N 1
ATOM 815 C CA . ILE A 1 103 ? -5.787 6.648 7.877 1.00 92.00 103 ILE A CA 1
ATOM 816 C C . ILE A 1 103 ? -4.925 5.825 6.913 1.00 92.00 103 ILE A C 1
ATOM 818 O O . ILE A 1 103 ? -4.371 6.369 5.957 1.00 92.00 103 ILE A O 1
ATOM 822 N N . ARG A 1 104 ? -4.866 4.499 7.088 1.00 93.06 104 ARG A N 1
ATOM 823 C CA . ARG A 1 104 ? -4.142 3.608 6.168 1.00 93.06 104 ARG A CA 1
ATOM 824 C C . ARG A 1 104 ? -4.711 3.656 4.746 1.00 93.06 104 ARG A C 1
ATOM 826 O O . ARG A 1 104 ? -3.943 3.720 3.788 1.00 93.06 104 ARG A O 1
ATOM 833 N N . ARG A 1 105 ? -6.042 3.677 4.603 1.00 92.75 105 ARG A N 1
ATOM 834 C CA . ARG A 1 105 ? -6.724 3.800 3.304 1.00 92.75 105 ARG A CA 1
ATOM 835 C C . ARG A 1 105 ? -6.484 5.167 2.658 1.00 92.75 105 ARG A C 1
ATOM 837 O O . ARG A 1 105 ? -6.173 5.206 1.472 1.00 92.75 105 ARG A O 1
ATOM 844 N N . ILE A 1 106 ? -6.537 6.257 3.431 1.00 93.50 106 ILE A N 1
ATOM 845 C CA . ILE A 1 106 ? -6.172 7.609 2.969 1.00 93.50 106 ILE A CA 1
ATOM 846 C C . ILE A 1 106 ? -4.743 7.624 2.412 1.00 93.50 106 ILE A C 1
ATOM 848 O O . ILE A 1 106 ? -4.528 8.090 1.295 1.00 93.50 106 ILE A O 1
ATOM 852 N N . ASN A 1 107 ? -3.780 7.058 3.145 1.00 93.88 107 ASN A N 1
ATOM 853 C CA . ASN A 1 107 ? -2.383 6.993 2.711 1.00 93.88 107 ASN A CA 1
ATOM 854 C C . ASN A 1 107 ? -2.202 6.138 1.443 1.00 93.88 107 ASN A C 1
ATOM 856 O O . ASN A 1 107 ? -1.431 6.517 0.564 1.00 93.88 107 ASN A O 1
ATOM 860 N N . SER A 1 108 ? -2.933 5.024 1.312 1.00 94.50 108 SER A N 1
ATOM 861 C CA . SER A 1 108 ? -2.915 4.190 0.100 1.00 94.50 108 SER A CA 1
ATOM 862 C C . SER A 1 108 ? -3.441 4.938 -1.129 1.00 94.50 108 SER A C 1
ATOM 864 O O . SER A 1 108 ? -2.795 4.909 -2.174 1.00 94.50 108 SER A O 1
ATOM 866 N N . LEU A 1 109 ? -4.582 5.627 -1.005 1.00 94.25 109 LEU A N 1
ATOM 867 C CA . LEU A 1 109 ? -5.169 6.416 -2.095 1.00 94.25 109 LEU A CA 1
ATOM 868 C C . LEU A 1 109 ? -4.270 7.604 -2.470 1.00 94.25 109 LEU A C 1
ATOM 870 O O . LEU A 1 109 ? -4.077 7.889 -3.649 1.00 94.25 109 LEU A O 1
ATOM 874 N N . ALA A 1 110 ? -3.666 8.269 -1.480 1.00 94.69 110 ALA A N 1
ATOM 875 C CA . ALA A 1 110 ? -2.714 9.352 -1.717 1.00 94.69 110 ALA A CA 1
ATOM 876 C C . ALA A 1 110 ? -1.465 8.873 -2.478 1.00 94.69 110 ALA A C 1
ATOM 878 O O . ALA A 1 110 ? -1.029 9.530 -3.425 1.00 94.69 110 ALA A O 1
ATOM 879 N N . LEU A 1 111 ? -0.922 7.706 -2.110 1.00 95.81 111 LEU A N 1
ATOM 880 C CA . LEU A 1 111 ? 0.200 7.091 -2.818 1.00 95.81 111 LEU A CA 1
ATOM 881 C C . LEU A 1 111 ? -0.184 6.721 -4.258 1.00 95.81 111 LEU A C 1
ATOM 883 O O . LEU A 1 111 ? 0.552 7.067 -5.179 1.00 95.81 111 LEU A O 1
ATOM 887 N N . GLN A 1 112 ? -1.346 6.093 -4.468 1.00 95.19 112 GLN A N 1
ATOM 888 C CA . GLN A 1 112 ? -1.854 5.757 -5.805 1.00 95.19 112 GLN A CA 1
ATOM 889 C C . GLN A 1 112 ? -2.009 7.000 -6.689 1.00 95.19 112 GLN A C 1
ATOM 891 O O . GLN A 1 112 ? -1.500 7.011 -7.807 1.00 95.19 112 GLN A O 1
ATOM 896 N N . ALA A 1 113 ? -2.611 8.075 -6.172 1.00 95.31 113 ALA A N 1
ATOM 897 C CA . ALA A 1 113 ? -2.776 9.327 -6.909 1.00 95.31 113 ALA A CA 1
ATOM 898 C C . ALA A 1 113 ? -1.429 9.961 -7.313 1.00 95.31 113 ALA A C 1
ATOM 900 O O . ALA A 1 113 ? -1.279 10.433 -8.440 1.00 95.31 113 ALA A O 1
ATOM 901 N N . SER A 1 114 ? -0.425 9.919 -6.427 1.00 94.56 114 SER A N 1
ATOM 902 C CA . SER A 1 114 ? 0.940 10.353 -6.764 1.00 94.56 114 SER A CA 1
ATOM 903 C C . SER A 1 114 ? 1.629 9.434 -7.786 1.00 94.56 114 SER A C 1
ATOM 905 O O . SER A 1 114 ? 2.374 9.913 -8.639 1.00 94.56 114 SER A O 1
ATOM 907 N N . GLY A 1 115 ? 1.340 8.129 -7.743 1.00 95.06 115 GLY A N 1
ATOM 908 C CA . GLY A 1 115 ? 1.863 7.135 -8.678 1.00 95.06 115 GLY A CA 1
ATOM 909 C C . GLY A 1 115 ? 1.315 7.308 -10.093 1.00 95.06 115 GLY A C 1
ATOM 910 O O . GLY A 1 115 ? 2.096 7.291 -11.037 1.00 95.06 115 GLY A O 1
ATOM 911 N N . TYR A 1 116 ? 0.008 7.550 -10.246 1.00 95.12 116 TYR A N 1
ATOM 912 C CA . TYR A 1 116 ? -0.594 7.821 -11.557 1.00 95.12 116 TYR A CA 1
ATOM 913 C C . TYR A 1 116 ? -0.005 9.078 -12.205 1.00 95.12 116 TYR A C 1
ATOM 915 O O . TYR A 1 116 ? 0.439 9.009 -13.348 1.00 95.12 116 TYR A O 1
ATOM 923 N N . LYS A 1 117 ? 0.141 10.172 -11.441 1.00 94.19 117 LYS A N 1
ATOM 924 C CA . LYS A 1 117 ? 0.812 11.392 -11.918 1.00 94.19 117 LYS A CA 1
ATOM 925 C C . LYS A 1 117 ? 2.226 11.104 -12.448 1.00 94.19 117 LYS A C 1
ATOM 927 O O . LYS A 1 117 ? 2.591 11.569 -13.523 1.00 94.19 117 LYS A O 1
ATOM 932 N N . LEU A 1 118 ? 3.011 10.310 -11.714 1.00 95.12 118 LEU A N 1
ATOM 933 C CA . LEU A 1 118 ? 4.358 9.914 -12.135 1.00 95.12 118 LEU A CA 1
ATOM 934 C C . LEU A 1 118 ? 4.339 9.038 -13.400 1.00 95.12 118 LEU A C 1
ATOM 936 O O . LEU A 1 118 ? 5.220 9.167 -14.248 1.00 95.12 118 LEU A O 1
ATOM 940 N N . CYS A 1 119 ? 3.353 8.150 -13.551 1.00 95.38 119 CYS A N 1
ATOM 941 C CA . CYS A 1 119 ? 3.187 7.354 -14.767 1.00 95.38 119 CYS A CA 1
ATOM 942 C C . CYS A 1 119 ? 2.905 8.229 -15.998 1.00 95.38 119 CYS A C 1
ATOM 944 O O . CYS A 1 119 ? 3.508 7.981 -17.045 1.00 95.38 119 CYS A O 1
ATOM 946 N N . ASP A 1 120 ? 2.069 9.262 -15.869 1.00 95.06 120 ASP A N 1
ATOM 947 C CA . ASP A 1 120 ? 1.787 10.206 -16.957 1.00 95.06 120 ASP A CA 1
ATOM 948 C C . ASP A 1 120 ? 3.040 11.009 -17.339 1.00 95.06 120 ASP A C 1
ATOM 950 O O . ASP A 1 120 ? 3.422 11.029 -18.510 1.00 95.06 120 ASP A O 1
ATOM 954 N N . GLU A 1 121 ? 3.742 11.583 -16.351 1.00 95.12 121 GLU A N 1
ATOM 955 C CA . GLU A 1 121 ? 5.017 12.296 -16.548 1.00 95.12 121 GLU A CA 1
ATOM 956 C C . GLU A 1 121 ? 6.049 11.408 -17.275 1.00 95.12 121 GLU A C 1
ATOM 958 O O . GLU A 1 121 ? 6.694 11.828 -18.241 1.00 95.12 121 GLU A O 1
ATOM 963 N N . LEU A 1 122 ? 6.178 10.140 -16.866 1.00 96.31 122 LEU A N 1
ATOM 964 C CA . LEU A 1 122 ? 7.056 9.168 -17.524 1.00 96.31 122 LEU A CA 1
ATOM 965 C C . LEU A 1 122 ? 6.600 8.828 -18.951 1.00 96.31 122 LEU A C 1
ATOM 967 O O . LEU A 1 122 ? 7.449 8.621 -19.825 1.00 96.31 122 LEU A O 1
ATOM 971 N N . GLN A 1 123 ? 5.293 8.780 -19.218 1.00 96.56 123 GLN A N 1
ATOM 972 C CA . GLN A 1 123 ? 4.762 8.535 -20.558 1.00 96.56 123 GLN A CA 1
ATOM 973 C C . GLN A 1 123 ? 5.010 9.730 -21.492 1.00 96.56 123 GLN A C 1
ATOM 975 O O . GLN A 1 123 ? 5.353 9.522 -22.660 1.00 96.56 123 GLN A O 1
ATOM 980 N N . GLU A 1 124 ? 4.893 10.966 -21.004 1.00 95.69 124 GLU A N 1
ATOM 981 C CA . GLU A 1 124 ? 5.277 12.168 -21.754 1.00 95.69 124 GLU A CA 1
ATOM 982 C C . GLU A 1 124 ? 6.781 12.194 -22.042 1.00 95.69 124 GLU A C 1
ATOM 984 O O . GLU A 1 124 ? 7.183 12.367 -23.195 1.00 95.69 124 GLU A O 1
ATOM 989 N N . HIS A 1 125 ? 7.623 11.912 -21.042 1.00 96.44 125 HIS A N 1
ATOM 990 C CA . HIS A 1 125 ? 9.067 11.784 -21.245 1.00 96.44 125 HIS A CA 1
ATOM 991 C C . HIS A 1 125 ? 9.429 10.685 -22.256 1.00 96.44 125 HIS A C 1
ATOM 993 O O . HIS A 1 125 ? 10.337 10.884 -23.067 1.00 96.44 125 HIS A O 1
ATOM 999 N N . LYS A 1 126 ? 8.721 9.546 -22.256 1.00 97.25 126 LYS A N 1
ATOM 1000 C CA . LYS A 1 126 ? 8.918 8.471 -23.242 1.00 97.25 126 LYS A CA 1
ATOM 1001 C C . LYS A 1 126 ? 8.556 8.929 -24.656 1.00 97.25 126 LYS A C 1
ATOM 1003 O O . LYS A 1 126 ? 9.391 8.798 -25.545 1.00 97.25 126 LYS A O 1
ATOM 1008 N N . LYS A 1 127 ? 7.384 9.548 -24.847 1.00 96.62 127 LYS A N 1
ATOM 1009 C CA . LYS A 1 127 ? 6.978 10.149 -26.135 1.00 96.62 127 LYS A CA 1
ATOM 1010 C C . LYS A 1 127 ? 7.993 11.194 -26.615 1.00 96.62 127 LYS A C 1
ATOM 1012 O O . LYS A 1 127 ? 8.314 11.244 -27.798 1.00 96.62 127 LYS A O 1
ATOM 1017 N N . GLY A 1 128 ? 8.528 12.008 -25.701 1.00 96.50 128 GLY A N 1
ATOM 1018 C CA . GLY A 1 128 ? 9.577 12.984 -25.998 1.00 96.50 128 GLY A CA 1
ATOM 1019 C C . GLY A 1 128 ? 10.877 12.339 -26.490 1.00 96.50 128 GLY A C 1
ATOM 1020 O O . GLY A 1 128 ? 11.462 12.823 -27.457 1.00 96.50 128 GLY A O 1
ATOM 1021 N N . ARG A 1 129 ? 11.306 11.223 -25.881 1.00 95.88 129 ARG A N 1
ATOM 1022 C CA . ARG A 1 129 ? 12.466 10.441 -26.348 1.00 95.88 129 ARG A CA 1
ATOM 1023 C C . ARG A 1 129 ? 12.223 9.830 -27.724 1.00 95.88 129 ARG A C 1
ATOM 1025 O O . ARG A 1 129 ? 13.020 10.082 -28.617 1.00 95.88 129 ARG A O 1
ATOM 1032 N N . GLU A 1 130 ? 11.093 9.154 -27.921 1.00 96.19 130 GLU A N 1
ATOM 1033 C CA . GLU A 1 130 ? 10.705 8.555 -29.210 1.00 96.19 130 GLU A CA 1
ATOM 1034 C C . GLU A 1 130 ? 10.681 9.602 -30.343 1.00 96.19 130 GLU A C 1
ATOM 1036 O O . GLU A 1 130 ? 11.169 9.355 -31.443 1.00 96.19 130 GLU A O 1
ATOM 1041 N N . GLN A 1 131 ? 10.179 10.814 -30.073 1.00 96.62 131 GLN A N 1
ATOM 1042 C CA . GLN A 1 131 ? 10.204 11.923 -31.035 1.00 96.62 131 GLN A CA 1
ATOM 1043 C C . GLN A 1 131 ? 11.609 12.466 -31.324 1.00 96.62 131 GLN A C 1
ATOM 1045 O O . GLN A 1 131 ? 11.828 13.015 -32.405 1.00 96.62 131 GLN A O 1
ATOM 1050 N N . MET A 1 132 ? 12.539 12.391 -30.371 1.00 95.75 132 MET A N 1
ATOM 1051 C CA . MET A 1 132 ? 13.926 12.812 -30.575 1.00 95.75 132 MET A CA 1
ATOM 1052 C C . MET A 1 132 ? 14.721 11.743 -31.322 1.00 95.75 132 MET A C 1
ATOM 1054 O O . MET A 1 132 ? 15.385 12.082 -32.296 1.00 95.75 132 MET A O 1
ATOM 1058 N N . GLU A 1 133 ? 14.589 10.471 -30.944 1.00 96.38 133 GLU A N 1
ATOM 1059 C CA . GLU A 1 133 ? 15.153 9.315 -31.656 1.00 96.38 133 GLU A CA 1
ATOM 1060 C C . GLU A 1 133 ? 14.708 9.327 -33.126 1.00 96.38 133 GLU A C 1
ATOM 1062 O O . GLU A 1 133 ? 15.545 9.458 -34.015 1.00 96.38 133 GLU A O 1
ATOM 1067 N N . ALA A 1 134 ? 13.401 9.433 -33.395 1.00 96.75 134 ALA A N 1
ATOM 1068 C CA . ALA A 1 134 ? 12.877 9.529 -34.759 1.00 96.75 134 ALA A CA 1
ATOM 1069 C C . ALA A 1 134 ? 13.343 10.776 -35.548 1.00 96.75 134 ALA A C 1
ATOM 1071 O O . ALA A 1 134 ? 13.240 10.797 -36.775 1.00 96.75 134 ALA A O 1
ATOM 1072 N N . LYS A 1 135 ? 13.829 11.841 -34.888 1.00 96.06 135 LYS A N 1
ATOM 1073 C CA . LYS A 1 135 ? 14.494 12.973 -35.565 1.00 96.06 135 LYS A CA 1
ATOM 1074 C C . LYS A 1 135 ? 15.956 12.656 -35.870 1.00 96.06 135 LYS A C 1
ATOM 1076 O O . LYS A 1 135 ? 16.408 12.997 -36.960 1.00 96.06 135 LYS A O 1
ATOM 1081 N N . TYR A 1 136 ? 16.675 12.027 -34.940 1.00 95.31 136 TYR A N 1
ATOM 1082 C CA . TYR A 1 136 ? 18.052 11.582 -35.159 1.00 95.31 136 TYR A CA 1
ATOM 1083 C C . TYR A 1 136 ? 18.131 10.571 -36.303 1.00 95.31 136 TYR A C 1
ATOM 1085 O O . TYR A 1 136 ? 18.950 10.767 -37.198 1.00 95.31 136 TYR A O 1
ATOM 1093 N N . ASP A 1 137 ? 17.230 9.588 -36.340 1.00 96.12 137 ASP A N 1
ATOM 1094 C CA . ASP A 1 137 ? 17.158 8.582 -37.404 1.00 96.12 137 ASP A CA 1
ATOM 1095 C C . ASP A 1 137 ? 16.969 9.243 -38.778 1.00 96.12 137 ASP A C 1
ATOM 1097 O O . ASP A 1 137 ? 17.785 9.053 -39.672 1.00 96.12 137 ASP A O 1
ATOM 1101 N N . ARG A 1 138 ? 15.993 10.155 -38.922 1.00 96.81 138 ARG A N 1
ATOM 1102 C CA . ARG A 1 138 ? 15.772 10.911 -40.176 1.00 96.81 138 ARG A CA 1
ATOM 1103 C C . ARG A 1 138 ? 16.986 11.733 -40.618 1.00 96.81 138 ARG A C 1
ATOM 1105 O O . ARG A 1 138 ? 17.231 11.879 -41.815 1.00 96.81 138 ARG A O 1
ATOM 1112 N N . ILE A 1 139 ? 17.723 12.318 -39.671 1.00 97.00 139 ILE A N 1
ATOM 1113 C CA . ILE A 1 139 ? 18.957 13.059 -39.970 1.00 97.00 139 ILE A CA 1
ATOM 1114 C C . ILE A 1 139 ? 20.045 12.086 -40.439 1.00 97.00 139 ILE A C 1
ATOM 1116 O O . ILE A 1 139 ? 20.756 12.393 -41.397 1.00 97.00 139 ILE A O 1
ATOM 1120 N N . HIS A 1 140 ? 20.157 10.921 -39.800 1.00 95.94 140 HIS A N 1
ATOM 1121 C CA . HIS A 1 140 ? 21.123 9.885 -40.145 1.00 95.94 140 HIS A CA 1
ATOM 1122 C C . HIS A 1 140 ? 20.841 9.272 -41.523 1.00 95.94 140 HIS A C 1
ATOM 1124 O O . HIS A 1 140 ? 21.740 9.241 -42.362 1.00 95.94 140 HIS A O 1
ATOM 1130 N N . ASP A 1 141 ? 19.587 8.916 -41.806 1.00 96.56 141 ASP A N 1
ATOM 1131 C CA . ASP A 1 141 ? 19.125 8.456 -43.119 1.00 96.56 141 ASP A CA 1
ATOM 1132 C C . ASP A 1 141 ? 19.462 9.485 -44.208 1.00 96.56 141 ASP A C 1
ATOM 1134 O O . ASP A 1 141 ? 20.039 9.146 -45.237 1.00 96.56 141 ASP A O 1
ATOM 1138 N N . SER A 1 142 ? 19.213 10.776 -43.954 1.00 96.19 142 SER A N 1
ATOM 1139 C CA . SER A 1 142 ? 19.561 11.858 -44.887 1.00 96.19 142 SER A CA 1
ATOM 1140 C C . SER A 1 142 ? 21.074 12.035 -45.102 1.00 96.19 142 SER A C 1
ATOM 1142 O O . SER A 1 142 ? 21.492 12.517 -46.159 1.00 96.19 142 SER A O 1
ATOM 1144 N N . ILE A 1 143 ? 21.920 11.692 -44.123 1.00 96.69 143 ILE A N 1
ATOM 1145 C CA . ILE A 1 143 ? 23.383 11.651 -44.297 1.00 96.69 143 ILE A CA 1
ATOM 1146 C C . ILE A 1 143 ? 23.757 10.454 -45.179 1.00 96.69 143 ILE A C 1
ATOM 1148 O O . ILE A 1 143 ? 24.404 10.644 -46.209 1.00 96.69 143 ILE A O 1
ATOM 1152 N N . MET A 1 144 ? 23.271 9.259 -44.836 1.00 95.81 144 MET A N 1
ATOM 1153 C CA . MET A 1 144 ? 23.523 8.013 -45.568 1.00 95.81 144 MET A CA 1
ATOM 1154 C C . MET A 1 144 ? 23.057 8.083 -47.030 1.00 95.81 144 MET A C 1
ATOM 1156 O O . MET A 1 144 ? 23.768 7.653 -47.939 1.00 95.81 144 MET A O 1
ATOM 1160 N N . GLU A 1 145 ? 21.893 8.679 -47.297 1.00 96.12 145 GLU A N 1
ATOM 1161 C CA . GLU A 1 145 ? 21.411 8.896 -48.662 1.00 96.12 145 GLU A CA 1
ATOM 1162 C C . GLU A 1 145 ? 22.312 9.849 -49.451 1.00 96.12 145 GLU A C 1
ATOM 1164 O O . GLU A 1 145 ? 22.585 9.584 -50.624 1.00 96.12 145 GLU A O 1
ATOM 1169 N N . ARG A 1 146 ? 22.812 10.926 -48.830 1.00 96.50 146 ARG A N 1
ATOM 1170 C CA . ARG A 1 146 ? 23.753 11.849 -49.483 1.00 96.50 146 ARG A CA 1
ATOM 1171 C C . ARG A 1 146 ? 25.072 11.162 -49.817 1.00 96.50 146 ARG A C 1
ATOM 1173 O O . ARG A 1 146 ? 25.526 11.300 -50.948 1.00 96.50 146 ARG A O 1
ATOM 1180 N N . GLU A 1 147 ? 25.638 10.390 -48.894 1.00 95.31 147 GLU A N 1
ATOM 1181 C CA . GLU A 1 147 ? 26.870 9.620 -49.124 1.00 95.31 147 GLU A CA 1
ATOM 1182 C C . GLU A 1 147 ? 26.690 8.558 -50.218 1.00 95.31 147 GLU A C 1
ATOM 1184 O O . GLU A 1 147 ? 27.520 8.438 -51.120 1.00 95.31 147 GLU A O 1
ATOM 1189 N N . ARG A 1 148 ? 25.552 7.851 -50.234 1.00 97.12 148 ARG A N 1
ATOM 1190 C CA . ARG A 1 148 ? 25.208 6.929 -51.327 1.00 97.12 148 ARG A CA 1
ATOM 1191 C C . ARG A 1 148 ? 25.115 7.653 -52.674 1.00 97.12 148 ARG A C 1
ATOM 1193 O O . ARG A 1 148 ? 25.556 7.124 -53.694 1.00 97.12 148 ARG A O 1
ATOM 1200 N N . MET A 1 149 ? 24.519 8.846 -52.706 1.00 95.62 149 MET A N 1
ATOM 1201 C CA . MET A 1 149 ? 24.371 9.623 -53.939 1.00 95.62 149 MET A CA 1
ATOM 1202 C C . MET A 1 149 ? 25.706 10.176 -54.448 1.00 95.62 149 MET A C 1
ATOM 1204 O O . MET A 1 149 ? 25.934 10.125 -55.658 1.00 95.62 149 MET A O 1
ATOM 1208 N N . THR A 1 150 ? 26.605 10.633 -53.569 1.00 96.31 150 THR A N 1
ATOM 1209 C CA . THR A 1 150 ? 27.953 11.061 -53.976 1.00 96.31 150 THR A CA 1
ATOM 1210 C C . THR A 1 150 ? 28.799 9.879 -54.445 1.00 96.31 150 THR A C 1
ATOM 1212 O O . THR A 1 150 ? 29.475 9.995 -55.465 1.00 96.31 150 THR A O 1
ATOM 1215 N N . GLU A 1 151 ? 28.708 8.704 -53.810 1.00 95.88 151 GLU A N 1
ATOM 1216 C CA . GLU A 1 151 ? 29.405 7.508 -54.304 1.00 95.88 151 GLU A CA 1
ATOM 1217 C C . GLU A 1 151 ? 28.907 7.092 -55.702 1.00 95.88 151 GLU A C 1
ATOM 1219 O O . GLU A 1 151 ? 29.704 6.794 -56.595 1.00 95.88 151 GLU A O 1
ATOM 1224 N N . LEU A 1 152 ? 27.588 7.129 -55.934 1.00 96.44 152 LEU A N 1
ATOM 1225 C CA . LEU A 1 152 ? 26.997 6.866 -57.250 1.00 96.44 152 LEU A CA 1
ATOM 1226 C C . LEU A 1 152 ? 27.422 7.899 -58.306 1.00 96.44 152 LEU A C 1
ATOM 1228 O O . LEU A 1 152 ? 27.599 7.524 -59.466 1.00 96.44 152 LEU A O 1
ATOM 1232 N N . GLN A 1 153 ? 27.596 9.171 -57.935 1.00 96.25 153 GLN A N 1
ATOM 1233 C CA . GLN A 1 153 ? 28.142 10.202 -58.827 1.00 96.25 153 GLN A CA 1
ATOM 1234 C C . GLN A 1 153 ? 29.599 9.894 -59.193 1.00 96.25 153 GLN A C 1
ATOM 1236 O O . GLN A 1 153 ? 29.896 9.745 -60.376 1.00 96.25 153 GLN A O 1
ATOM 1241 N N . VAL A 1 154 ? 30.466 9.646 -58.206 1.00 96.25 154 VAL A N 1
ATOM 1242 C CA . VAL A 1 154 ? 31.885 9.308 -58.429 1.00 96.25 154 VAL A CA 1
ATOM 1243 C C . VAL A 1 154 ? 32.049 8.035 -59.272 1.00 96.25 154 VAL A C 1
ATOM 1245 O O . VAL A 1 154 ? 32.941 7.955 -60.119 1.00 96.25 154 VAL A O 1
ATOM 1248 N N . ARG A 1 155 ? 31.184 7.025 -59.095 1.00 94.69 155 ARG A N 1
ATOM 1249 C CA . ARG A 1 155 ? 31.174 5.827 -59.958 1.00 94.69 155 ARG A CA 1
ATOM 1250 C C . ARG A 1 155 ? 30.809 6.174 -61.407 1.00 94.69 155 ARG A C 1
ATOM 1252 O O . ARG A 1 155 ? 31.525 5.754 -62.313 1.00 94.69 155 ARG A O 1
ATOM 1259 N N . LYS A 1 156 ? 29.762 6.979 -61.630 1.00 95.56 156 LYS A N 1
ATOM 1260 C CA . LYS A 1 156 ? 29.357 7.442 -62.973 1.00 95.56 156 LYS A CA 1
ATOM 1261 C C . LYS A 1 156 ? 30.434 8.289 -63.652 1.00 95.56 156 LYS A C 1
ATOM 1263 O O . LYS A 1 156 ? 30.664 8.121 -64.845 1.00 95.56 156 LYS A O 1
ATOM 1268 N N . GLU A 1 157 ? 31.109 9.161 -62.909 1.00 95.56 157 GLU A N 1
ATOM 1269 C CA . GLU A 1 157 ? 32.227 9.972 -63.408 1.00 95.56 157 GLU A CA 1
ATOM 1270 C C . GLU A 1 157 ? 33.391 9.085 -63.865 1.00 95.56 157 GLU A C 1
ATOM 1272 O O . GLU A 1 157 ? 33.853 9.215 -64.997 1.00 95.56 157 GLU A O 1
ATOM 1277 N N . ARG A 1 158 ? 33.794 8.096 -63.054 1.00 94.88 158 ARG A N 1
ATOM 1278 C CA . ARG A 1 158 ? 34.828 7.113 -63.432 1.00 94.88 158 ARG A CA 1
ATOM 1279 C C . ARG A 1 158 ? 34.442 6.281 -64.656 1.00 94.88 158 ARG A C 1
ATOM 1281 O O . ARG A 1 158 ? 35.297 5.995 -65.493 1.00 94.88 158 ARG A O 1
ATOM 1288 N N . GLU A 1 159 ? 33.175 5.887 -64.779 1.00 94.88 159 GLU A N 1
ATOM 1289 C CA . GLU A 1 159 ? 32.673 5.196 -65.972 1.00 94.88 159 GLU A CA 1
ATOM 1290 C C . GLU A 1 159 ? 32.706 6.102 -67.210 1.00 94.88 159 GLU A C 1
ATOM 1292 O O . GLU A 1 159 ? 33.142 5.656 -68.272 1.00 94.88 159 GLU A O 1
ATOM 1297 N N . ALA A 1 160 ? 32.318 7.374 -67.079 1.00 95.38 160 ALA A N 1
ATOM 1298 C CA . ALA A 1 160 ? 32.377 8.358 -68.157 1.00 95.38 160 ALA A CA 1
ATOM 1299 C C . ALA A 1 160 ? 33.824 8.638 -68.600 1.00 95.38 160 ALA A C 1
ATOM 1301 O O . ALA A 1 160 ? 34.110 8.597 -69.796 1.00 95.38 160 ALA A O 1
ATOM 1302 N N . GLU A 1 161 ? 34.762 8.819 -67.665 1.00 95.69 161 GLU A N 1
ATOM 1303 C CA . GLU A 1 161 ? 36.195 8.919 -67.967 1.00 95.69 161 GLU A CA 1
ATOM 1304 C C . GLU A 1 161 ? 36.720 7.671 -68.687 1.00 95.69 161 GLU A C 1
ATOM 1306 O O . GLU A 1 161 ? 37.470 7.770 -69.660 1.00 95.69 161 GLU A O 1
ATOM 1311 N N . ALA A 1 162 ? 36.344 6.475 -68.222 1.00 95.06 162 ALA A N 1
ATOM 1312 C CA . ALA A 1 162 ? 36.756 5.225 -68.852 1.00 95.06 162 ALA A CA 1
ATOM 1313 C C . ALA A 1 162 ? 36.180 5.092 -70.273 1.00 95.06 162 ALA A C 1
ATOM 1315 O O . ALA A 1 162 ? 36.864 4.590 -71.165 1.00 95.06 162 ALA A O 1
ATOM 1316 N N . GLN A 1 163 ? 34.953 5.565 -70.513 1.00 95.62 163 GLN A N 1
ATOM 1317 C CA . GLN A 1 163 ? 34.367 5.646 -71.853 1.00 95.62 163 GLN A CA 1
ATOM 1318 C C . GLN A 1 163 ? 35.098 6.665 -72.737 1.00 95.62 163 GLN A C 1
ATOM 1320 O O . GLN A 1 163 ? 35.432 6.333 -73.873 1.00 95.62 163 GLN A O 1
ATOM 1325 N N . GLN A 1 164 ? 35.424 7.857 -72.227 1.00 95.38 164 GLN A N 1
ATOM 1326 C CA . GLN A 1 164 ? 36.207 8.864 -72.954 1.00 95.38 164 GLN A CA 1
ATOM 1327 C C . GLN A 1 164 ? 37.582 8.315 -73.364 1.00 95.38 164 GLN A C 1
ATOM 1329 O O . GLN A 1 164 ? 37.901 8.305 -74.552 1.00 95.38 164 GLN A O 1
ATOM 1334 N N . LYS A 1 165 ? 38.330 7.714 -72.429 1.00 94.31 165 LYS A N 1
ATOM 1335 C CA . LYS A 1 165 ? 39.627 7.059 -72.694 1.00 94.31 165 LYS A CA 1
ATOM 1336 C C . LYS A 1 165 ? 39.510 5.927 -73.735 1.00 94.31 165 LYS A C 1
ATOM 1338 O O . LYS A 1 165 ? 40.393 5.754 -74.578 1.00 94.31 165 LYS A O 1
ATOM 1343 N N . ARG A 1 166 ? 38.401 5.172 -73.753 1.00 93.88 166 ARG A N 1
ATOM 1344 C CA . ARG A 1 166 ? 38.115 4.165 -74.803 1.00 93.88 166 ARG A CA 1
ATOM 1345 C C . ARG A 1 166 ? 37.836 4.800 -76.170 1.00 93.88 166 ARG A C 1
ATOM 1347 O O . ARG A 1 166 ? 38.265 4.255 -77.182 1.00 93.88 166 ARG A O 1
ATOM 1354 N N . LEU A 1 167 ? 37.144 5.938 -76.222 1.00 94.94 167 LEU A N 1
ATOM 1355 C CA . LEU A 1 167 ? 36.903 6.674 -77.469 1.00 94.94 167 LEU A CA 1
ATOM 1356 C C . LEU A 1 167 ? 38.191 7.308 -78.013 1.00 94.94 167 LEU A C 1
ATOM 1358 O O . LEU A 1 167 ? 38.421 7.278 -79.219 1.00 94.94 167 LEU A O 1
ATOM 1362 N N . GLU A 1 168 ? 39.054 7.830 -77.144 1.00 95.31 168 GLU A N 1
ATOM 1363 C CA . GLU A 1 168 ? 40.372 8.362 -77.508 1.00 95.31 168 GLU A CA 1
ATOM 1364 C C . GLU A 1 168 ? 41.300 7.271 -78.048 1.00 95.31 168 GLU A C 1
ATOM 1366 O O . GLU A 1 168 ? 41.834 7.405 -79.148 1.00 95.31 168 GLU A O 1
ATOM 1371 N N . THR A 1 169 ? 41.439 6.150 -77.334 1.00 93.69 169 THR A N 1
ATOM 1372 C CA . THR A 1 169 ? 42.250 5.013 -77.808 1.00 93.69 169 THR A CA 1
ATOM 1373 C C . THR A 1 169 ? 41.697 4.417 -79.105 1.00 93.69 169 THR A C 1
ATOM 1375 O O . THR A 1 169 ? 42.477 4.117 -80.007 1.00 93.69 169 THR A O 1
ATOM 1378 N N . ARG A 1 170 ? 40.368 4.333 -79.266 1.00 94.94 170 ARG A N 1
ATOM 1379 C CA . ARG A 1 170 ? 39.733 3.965 -80.540 1.00 94.94 170 ARG A CA 1
ATOM 1380 C C . ARG A 1 170 ? 40.124 4.921 -81.673 1.00 94.94 170 ARG A C 1
ATOM 1382 O O . ARG A 1 170 ? 40.573 4.443 -82.710 1.00 94.94 170 ARG A O 1
ATOM 1389 N N . ARG A 1 171 ? 40.010 6.241 -81.479 1.00 94.56 171 ARG A N 1
ATOM 1390 C CA . ARG A 1 171 ? 40.395 7.251 -82.488 1.00 94.56 171 ARG A CA 1
ATOM 1391 C C . ARG A 1 171 ? 41.873 7.144 -82.872 1.00 94.56 171 ARG A C 1
ATOM 1393 O O . ARG A 1 171 ? 42.200 7.212 -84.052 1.00 94.56 171 ARG A O 1
ATOM 1400 N N . MET A 1 172 ? 42.757 6.929 -81.895 1.00 94.38 172 MET A N 1
ATOM 1401 C CA . MET A 1 172 ? 44.188 6.709 -82.142 1.00 94.38 172 MET A CA 1
ATOM 1402 C C . MET A 1 172 ? 44.442 5.443 -82.976 1.00 94.38 172 MET A C 1
ATOM 1404 O O . MET A 1 172 ? 45.271 5.463 -83.883 1.00 94.38 172 MET A O 1
ATOM 1408 N N . LEU A 1 173 ? 43.720 4.349 -82.713 1.00 92.75 173 LEU A N 1
ATOM 1409 C CA . LEU A 1 173 ? 43.821 3.119 -83.507 1.00 92.75 173 LEU A CA 1
ATOM 1410 C C . LEU A 1 173 ? 43.266 3.300 -84.927 1.00 92.75 173 LEU A C 1
ATOM 1412 O O . LEU A 1 173 ? 43.905 2.857 -85.877 1.00 92.75 173 LEU A O 1
ATOM 1416 N N . GLU A 1 174 ? 42.135 3.991 -85.093 1.00 92.94 174 GLU A N 1
ATOM 1417 C CA . GLU A 1 174 ? 41.568 4.338 -86.407 1.00 92.94 174 GLU A CA 1
ATOM 1418 C C . GLU A 1 174 ? 42.565 5.172 -87.240 1.00 92.94 174 GLU A C 1
ATOM 1420 O O . GLU A 1 174 ? 42.798 4.870 -88.411 1.00 92.94 174 GLU A O 1
ATOM 1425 N N . GLN A 1 175 ? 43.244 6.149 -86.625 1.00 93.38 175 GLN A N 1
ATOM 1426 C CA . GLN A 1 175 ? 44.323 6.915 -87.267 1.00 93.38 175 GLN A CA 1
ATOM 1427 C C . GLN A 1 175 ? 45.520 6.030 -87.657 1.00 93.38 175 GLN A C 1
ATOM 1429 O O . GLN A 1 175 ? 46.005 6.117 -88.786 1.00 93.38 175 GLN A O 1
ATOM 1434 N N . GLN A 1 176 ? 45.975 5.139 -86.768 1.00 93.44 176 GLN A N 1
ATOM 1435 C CA . GLN A 1 176 ? 47.076 4.211 -87.060 1.00 93.44 176 GLN A CA 1
ATOM 1436 C C . GLN A 1 176 ? 46.743 3.214 -88.180 1.00 93.44 176 GLN A C 1
ATOM 1438 O O . GLN A 1 176 ? 47.633 2.846 -88.949 1.00 93.44 176 GLN A O 1
ATOM 1443 N N . ILE A 1 177 ? 45.487 2.771 -88.285 1.00 91.31 177 ILE A N 1
ATOM 1444 C CA . ILE A 1 177 ? 45.016 1.914 -89.381 1.00 91.31 177 ILE A CA 1
ATOM 1445 C C . ILE A 1 177 ? 45.063 2.694 -90.698 1.00 91.31 177 ILE A C 1
ATOM 1447 O O . ILE A 1 177 ? 45.745 2.255 -91.622 1.00 91.31 177 ILE A O 1
ATOM 1451 N N . ALA A 1 178 ? 44.480 3.895 -90.748 1.00 93.94 178 ALA A N 1
ATOM 1452 C CA . ALA A 1 178 ? 44.507 4.745 -91.941 1.00 93.94 178 ALA A CA 1
ATOM 1453 C C . ALA A 1 178 ? 45.941 5.113 -92.386 1.00 93.94 178 ALA A C 1
ATOM 1455 O O . ALA A 1 178 ? 46.235 5.201 -93.580 1.00 93.94 178 ALA A O 1
ATOM 1456 N N . GLU A 1 179 ? 46.877 5.299 -91.450 1.00 93.56 179 GLU A N 1
ATOM 1457 C CA . GLU A 1 179 ? 48.300 5.452 -91.774 1.00 93.56 179 GLU A CA 1
ATOM 1458 C C . GLU A 1 179 ? 48.934 4.185 -92.358 1.00 93.56 179 GLU A C 1
ATOM 1460 O O . GLU A 1 179 ? 49.757 4.277 -93.273 1.00 93.56 179 GLU A O 1
ATOM 1465 N N . ARG A 1 180 ? 48.605 3.005 -91.819 1.00 91.69 180 ARG A N 1
ATOM 1466 C CA . ARG A 1 180 ? 49.107 1.721 -92.333 1.00 91.69 180 ARG A CA 1
ATOM 1467 C C . ARG A 1 180 ? 48.565 1.437 -93.729 1.00 91.69 180 ARG A C 1
ATOM 1469 O O . ARG A 1 180 ? 49.337 0.981 -94.563 1.00 91.69 180 ARG A O 1
ATOM 1476 N N . GLU A 1 181 ? 47.303 1.761 -93.992 1.00 92.31 181 GLU A N 1
ATOM 1477 C CA . GLU A 1 181 ? 46.678 1.666 -95.315 1.00 92.31 181 GLU A CA 1
ATOM 1478 C C . GLU A 1 181 ? 47.375 2.587 -96.323 1.00 92.31 181 GLU A C 1
ATOM 1480 O O . GLU A 1 181 ? 47.838 2.110 -97.356 1.00 92.31 181 GLU A O 1
ATOM 1485 N N . LYS A 1 182 ? 47.598 3.868 -95.990 1.00 92.56 182 LYS A N 1
ATOM 1486 C CA . LYS A 1 182 ? 48.401 4.786 -96.828 1.00 92.56 182 LYS A CA 1
ATOM 1487 C C . LYS A 1 182 ? 49.806 4.240 -97.109 1.00 92.56 182 LYS A C 1
ATOM 1489 O O . LYS A 1 182 ? 50.261 4.254 -98.248 1.00 92.56 182 LYS A O 1
ATOM 1494 N N . LYS A 1 183 ? 50.484 3.704 -96.086 1.00 90.88 183 LYS A N 1
ATOM 1495 C CA . LYS A 1 183 ? 51.810 3.070 -96.222 1.00 90.88 183 LYS A CA 1
ATOM 1496 C C . LYS A 1 183 ? 51.771 1.764 -97.031 1.00 90.88 183 LYS A C 1
ATOM 1498 O O . LYS A 1 183 ? 52.798 1.394 -97.595 1.00 90.88 183 LYS A O 1
ATOM 1503 N N . ALA A 1 184 ? 50.642 1.055 -97.078 1.00 91.94 184 ALA A N 1
ATOM 1504 C CA . ALA A 1 184 ? 50.453 -0.121 -97.925 1.00 91.94 184 ALA A CA 1
ATOM 1505 C C . ALA A 1 184 ? 50.264 0.292 -99.391 1.00 91.94 184 ALA A C 1
ATOM 1507 O O . ALA A 1 184 ? 50.998 -0.206 -100.240 1.00 91.94 184 ALA A O 1
ATOM 1508 N N . ILE A 1 185 ? 49.402 1.281 -99.657 1.00 91.19 185 ILE A N 1
ATOM 1509 C CA . ILE A 1 185 ? 49.188 1.869 -100.989 1.00 91.19 185 ILE A CA 1
ATOM 1510 C C . ILE A 1 185 ? 50.519 2.362 -101.576 1.00 91.19 185 ILE A C 1
ATOM 1512 O O . ILE A 1 185 ? 50.907 1.917 -102.651 1.00 91.19 185 ILE A O 1
ATOM 1516 N N . TRP A 1 186 ? 51.305 3.154 -100.834 1.00 90.56 186 TRP A N 1
ATOM 1517 C CA . TRP A 1 186 ? 52.631 3.605 -101.293 1.00 90.56 186 TRP A CA 1
ATOM 1518 C C . TRP A 1 186 ? 53.605 2.457 -101.607 1.00 90.56 186 TRP A C 1
ATOM 1520 O O . TRP A 1 186 ? 54.455 2.585 -102.487 1.00 90.56 186 TRP A O 1
ATOM 1530 N N . LYS A 1 187 ? 53.510 1.320 -100.904 1.00 89.62 187 LYS A N 1
ATOM 1531 C CA . LYS A 1 187 ? 54.324 0.129 -101.202 1.00 89.62 187 LYS A CA 1
ATOM 1532 C C . LYS A 1 187 ? 53.839 -0.604 -102.450 1.00 89.62 187 LYS A C 1
ATOM 1534 O O . LYS A 1 187 ? 54.664 -1.174 -103.157 1.00 89.62 187 LYS A O 1
ATOM 1539 N N . GLU A 1 188 ? 52.539 -0.620 -102.715 1.00 89.06 188 GLU A N 1
ATOM 1540 C CA . GLU A 1 188 ? 51.975 -1.185 -103.945 1.00 89.06 188 GLU A CA 1
ATOM 1541 C C . GLU A 1 188 ? 52.300 -0.307 -105.158 1.00 89.06 188 GLU A C 1
ATOM 1543 O O . GLU A 1 188 ? 52.756 -0.830 -106.172 1.00 89.06 188 GLU A O 1
ATOM 1548 N N . GLU A 1 189 ? 52.207 1.017 -105.024 1.00 88.56 189 GLU A N 1
ATOM 1549 C CA . GLU A 1 189 ? 52.669 1.988 -106.024 1.00 88.56 189 GLU A CA 1
ATOM 1550 C C . GLU A 1 189 ? 54.171 1.828 -106.314 1.00 88.56 189 GLU A C 1
ATOM 1552 O O . GLU A 1 189 ? 54.570 1.722 -107.476 1.00 88.56 189 GLU A O 1
ATOM 1557 N N . ALA A 1 190 ? 55.014 1.722 -105.278 1.00 88.81 190 ALA A N 1
ATOM 1558 C CA . ALA A 1 190 ? 56.449 1.482 -105.444 1.00 88.81 190 ALA A CA 1
ATOM 1559 C C . ALA A 1 190 ? 56.736 0.158 -106.176 1.00 88.81 190 ALA A C 1
ATOM 1561 O O . ALA A 1 190 ? 57.511 0.145 -107.134 1.00 88.81 190 ALA A O 1
ATOM 1562 N N . LYS A 1 191 ? 56.056 -0.936 -105.800 1.00 87.69 191 LYS A N 1
ATOM 1563 C CA . LYS A 1 191 ? 56.142 -2.226 -106.507 1.00 87.69 191 LYS A CA 1
ATOM 1564 C C . LYS A 1 191 ? 55.670 -2.131 -107.957 1.00 87.69 191 LYS A C 1
ATOM 1566 O O . LYS A 1 191 ? 56.266 -2.768 -108.818 1.00 87.69 191 LYS A O 1
ATOM 1571 N N . ALA A 1 192 ? 54.627 -1.354 -108.250 1.00 88.00 192 ALA A N 1
ATOM 1572 C CA . ALA A 1 192 ? 54.149 -1.149 -109.615 1.00 88.00 192 ALA A CA 1
ATOM 1573 C C . ALA A 1 192 ? 55.187 -0.395 -110.466 1.00 88.00 192 ALA A C 1
ATOM 1575 O O . ALA A 1 192 ? 55.445 -0.783 -111.605 1.00 88.00 192 ALA A O 1
ATOM 1576 N N . VAL A 1 193 ? 55.847 0.622 -109.900 1.00 87.81 193 VAL A N 1
ATOM 1577 C CA . VAL A 1 193 ? 56.963 1.335 -110.548 1.00 87.81 193 VAL A CA 1
ATOM 1578 C C . VAL A 1 193 ? 58.172 0.414 -110.760 1.00 87.81 193 VAL A C 1
ATOM 1580 O O . VAL A 1 193 ? 58.783 0.439 -111.829 1.00 87.81 193 VAL A O 1
ATOM 1583 N N . GLU A 1 194 ? 58.521 -0.430 -109.787 1.00 86.25 194 GLU A N 1
ATOM 1584 C CA . GLU A 1 194 ? 59.583 -1.436 -109.935 1.00 86.25 194 GLU A CA 1
ATOM 1585 C C . GLU A 1 194 ? 59.238 -2.487 -110.998 1.00 86.25 194 GLU A C 1
ATOM 1587 O O . GLU A 1 194 ? 60.066 -2.772 -111.861 1.00 86.25 194 GLU A O 1
ATOM 1592 N N . ALA A 1 195 ? 58.003 -2.993 -111.019 1.00 86.31 195 ALA A N 1
ATOM 1593 C CA . ALA A 1 195 ? 57.527 -3.925 -112.037 1.00 86.31 195 ALA A CA 1
ATOM 1594 C C . ALA A 1 195 ? 57.554 -3.307 -113.446 1.00 86.31 195 ALA A C 1
ATOM 1596 O O . ALA A 1 195 ? 57.960 -3.973 -114.397 1.00 86.31 195 ALA A O 1
ATOM 1597 N N . GLN A 1 196 ? 57.203 -2.023 -113.594 1.00 86.75 196 GLN A N 1
ATOM 1598 C CA . GLN A 1 196 ? 57.346 -1.297 -114.863 1.00 86.75 196 GLN A CA 1
ATOM 1599 C C . GLN A 1 196 ? 58.815 -1.145 -115.285 1.00 86.75 196 GLN A C 1
ATOM 1601 O O . GLN A 1 196 ? 59.130 -1.344 -116.459 1.00 86.75 196 GLN A O 1
ATOM 1606 N N . LYS A 1 197 ? 59.731 -0.847 -114.352 1.00 86.69 197 LYS A N 1
ATOM 1607 C CA . LYS A 1 197 ? 61.180 -0.816 -114.634 1.00 86.69 197 LYS A CA 1
ATOM 1608 C C . LYS A 1 197 ? 61.686 -2.186 -115.091 1.00 86.69 197 LYS A C 1
ATOM 1610 O O . LYS A 1 197 ? 62.353 -2.260 -116.119 1.00 86.69 197 LYS A O 1
ATOM 1615 N N . ILE A 1 198 ? 61.310 -3.255 -114.387 1.00 85.06 198 ILE A N 1
ATOM 1616 C CA . ILE A 1 198 ? 61.670 -4.639 -114.723 1.00 85.06 198 ILE A CA 1
ATOM 1617 C C . ILE A 1 198 ? 61.124 -5.023 -116.108 1.00 85.06 198 ILE A C 1
ATOM 1619 O O . ILE A 1 198 ? 61.869 -5.542 -116.937 1.00 85.06 198 ILE A O 1
ATOM 1623 N N . LEU A 1 199 ? 59.862 -4.702 -116.412 1.00 86.94 199 LEU A N 1
ATOM 1624 C CA . LEU A 1 199 ? 59.266 -4.933 -117.732 1.00 86.94 199 LEU A CA 1
ATOM 1625 C C . LEU A 1 199 ? 60.011 -4.176 -118.843 1.00 86.94 199 LEU A C 1
ATOM 1627 O O . LEU A 1 199 ? 60.209 -4.714 -119.930 1.00 86.94 199 LEU A O 1
ATOM 1631 N N . ASN A 1 200 ? 60.453 -2.945 -118.579 1.00 86.38 200 ASN A N 1
ATOM 1632 C CA . ASN A 1 200 ? 61.253 -2.179 -119.532 1.00 86.38 200 ASN A CA 1
ATOM 1633 C C . ASN A 1 200 ? 62.646 -2.799 -119.742 1.00 86.38 200 ASN A C 1
ATOM 1635 O O . ASN A 1 200 ? 63.088 -2.875 -120.886 1.00 86.38 200 ASN A O 1
ATOM 1639 N N . THR A 1 201 ? 63.296 -3.321 -118.693 1.00 85.06 201 THR A N 1
ATOM 1640 C CA . THR A 1 201 ? 64.550 -4.081 -118.851 1.00 85.06 201 THR A CA 1
ATOM 1641 C C . THR A 1 201 ? 64.342 -5.404 -119.589 1.00 85.06 201 THR A C 1
ATOM 1643 O O . THR A 1 201 ? 65.156 -5.742 -120.437 1.00 85.06 201 THR A O 1
ATOM 1646 N N . TYR A 1 202 ? 63.225 -6.116 -119.380 1.00 81.50 202 TYR A N 1
ATOM 1647 C CA . TYR A 1 202 ? 62.902 -7.309 -120.174 1.00 81.50 202 TYR A CA 1
ATOM 1648 C C . TYR A 1 202 ? 62.701 -6.978 -121.654 1.00 81.50 202 TYR A C 1
ATOM 1650 O O . TYR A 1 202 ? 63.228 -7.688 -122.498 1.00 81.50 202 TYR A O 1
ATOM 1658 N N . LYS A 1 203 ? 62.030 -5.870 -121.994 1.00 84.62 203 LYS A N 1
ATOM 1659 C CA . LYS A 1 203 ? 61.905 -5.418 -123.394 1.00 84.62 203 LYS A CA 1
ATOM 1660 C C . LYS A 1 203 ? 63.252 -5.057 -124.030 1.00 84.62 203 LYS A C 1
ATOM 1662 O O . LYS A 1 203 ? 63.429 -5.260 -125.229 1.00 84.62 203 LYS A O 1
ATOM 1667 N N . GLN A 1 204 ? 64.192 -4.522 -123.248 1.00 83.44 204 GLN A N 1
ATOM 1668 C CA . GLN A 1 204 ? 65.570 -4.297 -123.698 1.00 83.44 204 GLN A CA 1
ATOM 1669 C C . GLN A 1 204 ? 66.286 -5.634 -123.932 1.00 83.44 204 GLN A C 1
ATOM 1671 O O . GLN A 1 204 ? 66.826 -5.839 -125.017 1.00 83.44 204 GLN A O 1
ATOM 1676 N N . TYR A 1 205 ? 66.194 -6.576 -122.987 1.00 83.19 205 TYR A N 1
ATOM 1677 C CA . TYR A 1 205 ? 66.763 -7.914 -123.146 1.00 83.19 205 TYR A CA 1
ATOM 1678 C C . TYR A 1 205 ? 66.145 -8.699 -124.306 1.00 83.19 205 TYR A C 1
ATOM 1680 O O . TYR A 1 205 ? 66.896 -9.309 -125.043 1.00 83.19 205 TYR A O 1
ATOM 1688 N N . GLU A 1 206 ? 64.835 -8.642 -124.564 1.00 79.94 206 GLU A N 1
ATOM 1689 C CA . GLU A 1 206 ? 64.229 -9.274 -125.751 1.00 79.94 206 GLU A CA 1
ATOM 1690 C C . GLU A 1 206 ? 64.767 -8.684 -127.067 1.00 79.94 206 GLU A C 1
ATOM 1692 O O . GLU A 1 206 ? 64.884 -9.390 -128.071 1.00 79.94 206 GLU A O 1
ATOM 1697 N N . ALA A 1 207 ? 65.087 -7.386 -127.091 1.00 81.44 207 ALA A N 1
ATOM 1698 C CA . ALA A 1 207 ? 65.685 -6.736 -128.256 1.00 81.44 207 ALA A CA 1
ATOM 1699 C C . ALA A 1 207 ? 67.164 -7.128 -128.440 1.00 81.44 207 ALA A C 1
ATOM 1701 O O . ALA A 1 207 ? 67.614 -7.310 -129.573 1.00 81.44 207 ALA A O 1
ATOM 1702 N N . GLU A 1 208 ? 67.915 -7.296 -127.350 1.00 80.88 208 GLU A N 1
ATOM 1703 C CA . GLU A 1 208 ? 69.285 -7.826 -127.370 1.00 80.88 208 GLU A CA 1
ATOM 1704 C C . GLU A 1 208 ? 69.327 -9.328 -127.675 1.00 80.88 208 GLU A C 1
ATOM 1706 O O . GLU A 1 208 ? 70.190 -9.783 -128.420 1.00 80.88 208 GLU A O 1
ATOM 1711 N N . GLU A 1 209 ? 68.375 -10.104 -127.165 1.00 79.81 209 GLU A N 1
ATOM 1712 C CA . GLU A 1 209 ? 68.279 -11.542 -127.386 1.00 79.81 209 GLU A CA 1
ATOM 1713 C C . GLU A 1 209 ? 67.920 -11.842 -128.839 1.00 79.81 209 GLU A C 1
ATOM 1715 O O . GLU A 1 209 ? 68.533 -12.725 -129.422 1.00 79.81 209 GLU A O 1
ATOM 1720 N N . LYS A 1 210 ? 67.046 -11.058 -129.486 1.00 80.06 210 LYS A N 1
ATOM 1721 C CA . LYS A 1 210 ? 66.823 -11.161 -130.942 1.00 80.06 210 LYS A CA 1
ATOM 1722 C C . LYS A 1 210 ? 68.124 -10.969 -131.734 1.00 80.06 210 LYS A C 1
ATOM 1724 O O . LYS A 1 210 ? 68.455 -11.825 -132.552 1.00 80.06 210 LYS A O 1
ATOM 1729 N N . ARG A 1 211 ? 68.920 -9.943 -131.405 1.00 78.31 211 ARG A N 1
ATOM 1730 C CA . ARG A 1 211 ? 70.255 -9.717 -132.004 1.00 78.31 211 ARG A CA 1
ATOM 1731 C C . ARG A 1 211 ? 71.235 -10.863 -131.707 1.00 78.31 211 ARG A C 1
ATOM 1733 O O . ARG A 1 211 ? 72.027 -11.245 -132.564 1.00 78.31 211 ARG A O 1
ATOM 1740 N N . ASN A 1 212 ? 71.189 -11.433 -130.504 1.00 77.94 212 ASN A N 1
ATOM 1741 C CA . ASN A 1 212 ? 72.038 -12.564 -130.116 1.00 77.94 212 ASN A CA 1
ATOM 1742 C C . ASN A 1 212 ? 71.575 -13.897 -130.724 1.00 77.94 212 ASN A C 1
ATOM 1744 O O . ASN A 1 212 ? 72.410 -14.768 -130.945 1.00 77.94 212 ASN A O 1
ATOM 1748 N N . ILE A 1 213 ? 70.282 -14.074 -131.007 1.00 76.94 213 ILE A N 1
ATOM 1749 C CA . ILE A 1 213 ? 69.733 -15.233 -131.721 1.00 76.94 213 ILE A CA 1
ATOM 1750 C C . ILE A 1 213 ? 70.170 -15.180 -133.182 1.00 76.94 213 ILE A C 1
ATOM 1752 O O . ILE A 1 213 ? 70.640 -16.195 -133.684 1.00 76.94 213 ILE A O 1
ATOM 1756 N N . GLU A 1 214 ? 70.110 -14.012 -133.828 1.00 71.75 214 GLU A N 1
ATOM 1757 C CA . GLU A 1 214 ? 70.678 -13.793 -135.166 1.00 71.75 214 GLU A CA 1
ATOM 1758 C C . GLU A 1 214 ? 72.160 -14.229 -135.201 1.00 71.75 214 GLU A C 1
ATOM 1760 O O . GLU A 1 214 ? 72.523 -15.111 -135.980 1.00 71.75 214 GLU A O 1
ATOM 1765 N N . GLN A 1 215 ? 72.982 -13.759 -134.252 1.00 74.69 215 GLN A N 1
ATOM 1766 C CA . GLN A 1 215 ? 74.385 -14.192 -134.112 1.00 74.69 215 GLN A CA 1
ATOM 1767 C C . GLN A 1 215 ? 74.563 -15.669 -133.698 1.00 74.69 215 GLN A C 1
ATOM 1769 O O . GLN A 1 215 ? 75.575 -16.293 -134.021 1.00 74.69 215 GLN A O 1
ATOM 1774 N N . GLN A 1 216 ? 73.631 -16.264 -132.946 1.00 71.94 216 GLN A N 1
ATOM 1775 C CA . GLN A 1 216 ? 73.705 -17.680 -132.567 1.00 71.94 216 GLN A CA 1
ATOM 1776 C C . GLN A 1 216 ? 73.279 -18.617 -133.693 1.00 71.94 216 GLN A C 1
ATOM 1778 O O . GLN A 1 216 ? 73.749 -19.751 -133.703 1.00 71.94 216 GLN A O 1
ATOM 1783 N N . VAL A 1 217 ? 72.417 -18.196 -134.620 1.00 74.31 217 VAL A N 1
ATOM 1784 C CA . VAL A 1 217 ? 72.113 -18.981 -135.826 1.00 74.31 217 VAL A CA 1
ATOM 1785 C C . VAL A 1 217 ? 73.371 -19.114 -136.681 1.00 74.31 217 VAL A C 1
ATOM 1787 O O . VAL A 1 217 ? 73.652 -20.214 -137.157 1.00 74.31 217 VAL A O 1
ATOM 1790 N N . GLU A 1 218 ? 74.178 -18.053 -136.779 1.00 64.19 218 GLU A N 1
ATOM 1791 C CA . GLU A 1 218 ? 75.513 -18.118 -137.384 1.00 64.19 218 GLU A CA 1
ATOM 1792 C C . GLU A 1 218 ? 76.405 -19.124 -136.630 1.00 64.19 218 GLU A C 1
ATOM 1794 O O . GLU A 1 218 ? 76.800 -20.132 -137.205 1.00 64.19 218 GLU A O 1
ATOM 1799 N N . ARG A 1 219 ? 76.622 -18.956 -135.315 1.00 69.06 219 ARG A N 1
ATOM 1800 C CA . ARG A 1 219 ? 77.544 -19.825 -134.541 1.00 69.06 219 ARG A CA 1
ATOM 1801 C C . ARG A 1 219 ? 77.089 -21.282 -134.364 1.00 69.06 219 ARG A C 1
ATOM 1803 O O . ARG A 1 219 ? 77.919 -22.180 -134.241 1.00 69.06 219 ARG A O 1
ATOM 1810 N N . LYS A 1 220 ? 75.783 -21.566 -134.301 1.00 64.44 220 LYS A N 1
ATOM 1811 C CA . LYS A 1 220 ? 75.268 -22.948 -134.160 1.00 64.44 220 LYS A CA 1
ATOM 1812 C C . LYS A 1 220 ? 75.456 -23.762 -135.434 1.00 64.44 220 LYS A C 1
ATOM 1814 O O . LYS A 1 220 ? 75.566 -24.985 -135.343 1.00 64.44 220 LYS A O 1
ATOM 1819 N N . ARG A 1 221 ? 75.545 -23.089 -136.585 1.00 62.69 221 ARG A N 1
ATOM 1820 C CA . ARG A 1 221 ? 75.965 -23.690 -137.854 1.00 62.69 221 ARG A CA 1
ATOM 1821 C C . ARG A 1 221 ? 77.376 -24.278 -137.753 1.00 62.69 221 ARG A C 1
ATOM 1823 O O . ARG A 1 221 ? 77.615 -25.335 -138.326 1.00 62.69 221 ARG A O 1
ATOM 1830 N N . ASP A 1 222 ? 78.248 -23.649 -136.964 1.00 63.75 222 ASP A N 1
ATOM 1831 C CA . ASP A 1 222 ? 79.632 -24.084 -136.754 1.00 63.75 222 ASP A CA 1
ATOM 1832 C C . ASP A 1 222 ? 79.743 -25.196 -135.689 1.00 63.75 222 ASP A C 1
ATOM 1834 O O . ASP A 1 222 ? 80.476 -26.165 -135.867 1.00 63.75 222 ASP A O 1
ATOM 1838 N N . VAL A 1 223 ? 78.995 -25.100 -134.579 1.00 63.09 223 VAL A N 1
ATOM 1839 C CA . VAL A 1 223 ? 79.148 -26.008 -133.414 1.00 63.09 223 VAL A CA 1
ATOM 1840 C C . VAL A 1 223 ? 78.440 -27.362 -133.567 1.00 63.09 223 VAL A C 1
ATOM 1842 O O . VAL A 1 223 ? 78.892 -28.352 -132.986 1.00 63.09 223 VAL A O 1
ATOM 1845 N N . MET A 1 224 ? 77.370 -27.464 -134.369 1.00 67.25 224 MET A N 1
ATOM 1846 C CA . MET A 1 224 ? 76.718 -28.761 -134.652 1.00 67.25 224 MET A CA 1
ATOM 1847 C C . MET A 1 224 ? 77.673 -29.793 -135.280 1.00 67.25 224 MET A C 1
ATOM 1849 O O . MET A 1 224 ? 77.418 -30.991 -135.187 1.00 67.25 224 MET A O 1
ATOM 1853 N N . ALA A 1 225 ? 78.794 -29.350 -135.857 1.00 53.91 225 ALA A N 1
ATOM 1854 C CA . ALA A 1 225 ? 79.839 -30.220 -136.383 1.00 53.91 225 ALA A CA 1
ATOM 1855 C C . ALA A 1 225 ? 80.633 -31.002 -135.309 1.00 53.91 225 ALA A C 1
ATOM 1857 O O . ALA A 1 225 ? 81.366 -31.912 -135.681 1.00 53.91 225 ALA A O 1
ATOM 1858 N N . ALA A 1 226 ? 80.524 -30.671 -134.009 1.00 57.69 226 ALA A N 1
ATOM 1859 C CA . ALA A 1 226 ? 81.484 -31.126 -132.987 1.00 57.69 226 ALA A CA 1
ATOM 1860 C C . ALA A 1 226 ? 80.934 -31.995 -131.828 1.00 57.69 226 ALA A C 1
ATOM 1862 O O . ALA A 1 226 ? 81.706 -32.679 -131.167 1.00 57.69 226 ALA A O 1
ATOM 1863 N N . VAL A 1 227 ? 79.631 -31.976 -131.514 1.00 57.56 227 VAL A N 1
ATOM 1864 C CA . VAL A 1 227 ? 79.118 -32.530 -130.227 1.00 57.56 227 VAL A CA 1
ATOM 1865 C C . VAL A 1 227 ? 78.731 -34.022 -130.270 1.00 57.56 227 VAL A C 1
ATOM 1867 O O . VAL A 1 227 ? 78.450 -34.619 -129.231 1.00 57.56 227 VAL A O 1
ATOM 1870 N N . ALA A 1 228 ? 78.771 -34.675 -131.432 1.00 59.78 228 ALA A N 1
ATOM 1871 C CA . ALA A 1 228 ? 78.316 -36.062 -131.606 1.00 59.78 228 ALA A CA 1
ATOM 1872 C C . ALA A 1 228 ? 79.146 -37.152 -130.868 1.00 59.78 228 ALA A C 1
ATOM 1874 O O . ALA A 1 228 ? 78.820 -38.331 -130.976 1.00 59.78 228 ALA A O 1
ATOM 1875 N N . GLU A 1 229 ? 80.198 -36.797 -130.117 1.00 47.91 229 GLU A N 1
ATOM 1876 C CA . GLU A 1 229 ? 81.287 -37.723 -129.751 1.00 47.91 229 GLU A CA 1
ATOM 1877 C C . GLU A 1 229 ? 81.309 -38.297 -128.300 1.00 47.91 229 GLU A C 1
ATOM 1879 O O . GLU A 1 229 ? 82.196 -39.097 -128.013 1.00 47.91 229 GLU A O 1
ATOM 1884 N N . THR A 1 230 ? 80.424 -37.932 -127.343 1.00 50.94 230 THR A N 1
ATOM 1885 C CA . THR A 1 230 ? 80.804 -38.013 -125.888 1.00 50.94 230 THR A CA 1
ATOM 1886 C C . THR A 1 230 ? 79.945 -38.755 -124.819 1.00 50.94 230 THR A C 1
ATOM 1888 O O . THR A 1 230 ? 80.447 -38.936 -123.707 1.00 50.94 230 THR A O 1
ATOM 1891 N N . ASN A 1 231 ? 78.695 -39.198 -125.028 1.00 54.28 231 ASN A N 1
ATOM 1892 C CA . ASN A 1 231 ? 77.671 -39.102 -123.947 1.00 54.28 231 ASN A CA 1
ATOM 1893 C C . ASN A 1 231 ? 77.264 -40.336 -123.049 1.00 54.28 231 ASN A C 1
ATOM 1895 O O . ASN A 1 231 ? 76.185 -40.298 -122.459 1.00 54.28 231 ASN A O 1
ATOM 1899 N N . GLU A 1 232 ? 78.031 -41.433 -122.883 1.00 50.16 232 GLU A N 1
ATOM 1900 C CA . GLU A 1 232 ? 77.463 -42.748 -122.418 1.00 50.16 232 GLU A CA 1
ATOM 1901 C C . GLU A 1 232 ? 77.879 -43.374 -121.022 1.00 50.16 232 GLU A C 1
ATOM 1903 O O . GLU A 1 232 ? 78.283 -44.536 -121.020 1.00 50.16 232 GLU A O 1
ATOM 1908 N N . ARG A 1 233 ? 77.868 -42.721 -119.816 1.00 22.38 233 ARG A N 1
ATOM 1909 C CA . ARG A 1 233 ? 78.694 -43.250 -118.649 1.00 22.38 233 ARG A CA 1
ATOM 1910 C C . ARG A 1 233 ? 78.268 -43.389 -117.135 1.00 22.38 233 ARG A C 1
ATOM 1912 O O . ARG A 1 233 ? 79.026 -44.044 -116.428 1.00 22.38 233 ARG A O 1
ATOM 1919 N N . ILE A 1 234 ? 77.186 -42.841 -116.539 1.00 34.62 234 ILE A N 1
ATOM 1920 C CA . ILE A 1 234 ? 77.272 -42.331 -115.111 1.00 34.62 234 ILE A CA 1
ATOM 1921 C C . ILE A 1 234 ? 76.491 -42.987 -113.896 1.00 34.62 234 ILE A C 1
ATOM 1923 O O . ILE A 1 234 ? 76.678 -42.576 -112.753 1.00 34.62 234 ILE A O 1
ATOM 1927 N N . LYS A 1 235 ? 75.609 -43.991 -114.029 1.00 36.94 235 LYS A N 1
ATOM 1928 C CA . LYS A 1 235 ? 74.291 -44.002 -113.307 1.00 36.94 235 LYS A CA 1
ATOM 1929 C C . LYS A 1 235 ? 74.036 -44.650 -111.887 1.00 36.94 235 LYS A C 1
ATOM 1931 O O . LYS A 1 235 ? 72.868 -44.921 -111.624 1.00 36.94 235 LYS A O 1
ATOM 1936 N N . VAL A 1 236 ? 74.977 -44.952 -110.965 1.00 29.31 236 VAL A N 1
ATOM 1937 C CA . VAL A 1 236 ? 74.752 -46.073 -109.969 1.00 29.31 236 VAL A CA 1
ATOM 1938 C C . VAL A 1 236 ? 74.287 -45.835 -108.481 1.00 29.31 236 VAL A C 1
ATOM 1940 O O . VAL A 1 236 ? 73.250 -46.379 -108.116 1.00 29.31 236 VAL A O 1
ATOM 1943 N N . MET A 1 237 ? 75.030 -45.198 -107.551 1.00 28.84 237 MET A N 1
ATOM 1944 C CA . MET A 1 237 ? 75.144 -45.699 -106.132 1.00 28.84 237 MET A CA 1
ATOM 1945 C C . MET A 1 237 ? 74.436 -44.922 -104.958 1.00 28.84 237 MET A C 1
ATOM 1947 O O . MET A 1 237 ? 74.941 -43.852 -104.622 1.00 28.84 237 MET A O 1
ATOM 1951 N N . LYS A 1 238 ? 73.407 -45.465 -104.236 1.00 38.34 238 LYS A N 1
ATOM 1952 C CA . LYS A 1 238 ? 72.889 -45.048 -102.863 1.00 38.34 238 LYS A CA 1
ATOM 1953 C C . LYS A 1 238 ? 71.964 -46.105 -102.167 1.00 38.34 238 LYS A C 1
ATOM 1955 O O . LYS A 1 238 ? 71.316 -46.834 -102.911 1.00 38.34 238 LYS A O 1
ATOM 1960 N N . ALA A 1 239 ? 71.809 -46.132 -100.811 1.00 35.84 239 ALA A N 1
ATOM 1961 C CA . ALA A 1 239 ? 70.768 -46.944 -100.096 1.00 35.84 239 ALA A CA 1
ATOM 1962 C C . ALA A 1 239 ? 70.272 -46.571 -98.633 1.00 35.84 239 ALA A C 1
ATOM 1964 O O . ALA A 1 239 ? 69.160 -46.068 -98.509 1.00 35.84 239 ALA A O 1
ATOM 1965 N N . ASP A 1 240 ? 70.976 -46.868 -97.517 1.00 35.62 240 ASP A N 1
ATOM 1966 C CA . ASP A 1 240 ? 70.482 -47.855 -96.491 1.00 35.62 240 ASP A CA 1
ATOM 1967 C C . ASP A 1 240 ? 69.828 -47.460 -95.110 1.00 35.62 240 ASP A C 1
ATOM 1969 O O . ASP A 1 240 ? 69.219 -48.307 -94.455 1.00 35.62 240 ASP A O 1
ATOM 1973 N N . ALA A 1 241 ? 70.010 -46.257 -94.554 1.00 37.81 241 ALA A N 1
ATOM 1974 C CA . ALA A 1 241 ? 70.359 -46.056 -93.116 1.00 37.81 241 ALA A CA 1
ATOM 1975 C C . ALA A 1 241 ? 69.313 -46.052 -91.927 1.00 37.81 241 ALA A C 1
ATOM 1977 O O . ALA A 1 241 ? 69.634 -45.485 -90.881 1.00 37.81 241 ALA A O 1
ATOM 1978 N N . ALA A 1 242 ? 68.093 -46.623 -91.971 1.00 43.69 242 ALA A N 1
ATOM 1979 C CA . ALA A 1 242 ? 66.978 -46.168 -91.077 1.00 43.69 242 ALA A CA 1
ATOM 1980 C C . ALA A 1 242 ? 66.330 -47.160 -90.040 1.00 43.69 242 ALA A C 1
ATOM 1982 O O . ALA A 1 242 ? 65.275 -47.722 -90.345 1.00 43.69 242 ALA A O 1
ATOM 1983 N N . ARG A 1 243 ? 66.851 -47.386 -88.797 1.00 40.59 243 ARG A N 1
ATOM 1984 C CA . ARG A 1 243 ? 66.250 -48.426 -87.881 1.00 40.59 243 ARG A CA 1
ATOM 1985 C C . ARG A 1 243 ? 66.482 -48.435 -86.319 1.00 40.59 243 ARG A C 1
ATOM 1987 O O . ARG A 1 243 ? 66.786 -49.519 -85.821 1.00 40.59 243 ARG A O 1
ATOM 1994 N N . ARG A 1 244 ? 66.365 -47.366 -85.487 1.00 34.12 244 ARG A N 1
ATOM 1995 C CA . ARG A 1 244 ? 66.765 -47.473 -84.028 1.00 34.12 244 ARG A CA 1
ATOM 1996 C C . ARG A 1 244 ? 65.937 -46.911 -82.831 1.00 34.12 244 ARG A C 1
ATOM 1998 O O . ARG A 1 244 ? 66.338 -47.196 -81.710 1.00 34.12 244 ARG A O 1
ATOM 2005 N N . GLU A 1 245 ? 64.823 -46.186 -82.958 1.00 37.81 245 GLU A N 1
ATOM 2006 C CA . GLU A 1 245 ? 64.480 -45.158 -81.931 1.00 37.81 245 GLU A CA 1
ATOM 2007 C C . GLU A 1 245 ? 63.055 -45.252 -81.293 1.00 37.81 245 GLU A C 1
ATOM 2009 O O . GLU A 1 245 ? 62.162 -44.557 -81.770 1.00 37.81 245 GLU A O 1
ATOM 2014 N N . LYS A 1 246 ? 62.757 -46.130 -80.290 1.00 44.28 246 LYS A N 1
ATOM 2015 C CA . LYS A 1 246 ? 61.322 -46.392 -79.927 1.00 44.28 246 LYS A CA 1
ATOM 2016 C C . LYS A 1 246 ? 60.843 -46.985 -78.548 1.00 44.28 246 LYS A C 1
ATOM 2018 O O . LYS A 1 246 ? 59.842 -47.700 -78.599 1.00 44.28 246 LYS A O 1
ATOM 2023 N N . GLN A 1 247 ? 61.440 -46.774 -77.348 1.00 44.25 247 GLN A N 1
ATOM 2024 C CA . GLN A 1 247 ? 61.098 -47.639 -76.162 1.00 44.25 247 GLN A CA 1
ATOM 2025 C C . GLN A 1 247 ? 60.815 -47.130 -74.699 1.00 44.25 247 GLN A C 1
ATOM 2027 O O . GLN A 1 247 ? 60.532 -48.007 -73.885 1.00 44.25 247 GLN A O 1
ATOM 2032 N N . GLU A 1 248 ? 60.788 -45.844 -74.290 1.00 41.22 248 GLU A N 1
ATOM 2033 C CA . GLU A 1 248 ? 60.874 -45.488 -72.828 1.00 41.22 248 GLU A CA 1
ATOM 2034 C C . GLU A 1 248 ? 59.789 -44.563 -72.166 1.00 41.22 248 GLU A C 1
ATOM 2036 O O . GLU A 1 248 ? 60.145 -43.555 -71.563 1.00 41.22 248 GLU A O 1
ATOM 2041 N N . GLU A 1 249 ? 58.475 -44.878 -72.157 1.00 40.56 249 GLU A N 1
ATOM 2042 C CA . GLU A 1 249 ? 57.441 -43.987 -71.530 1.00 40.56 249 GLU A CA 1
ATOM 2043 C C . GLU A 1 249 ? 56.279 -44.678 -70.741 1.00 40.56 249 GLU A C 1
ATOM 2045 O O . GLU A 1 249 ? 55.173 -44.790 -71.267 1.00 40.56 249 GLU A O 1
ATOM 2050 N N . VAL A 1 250 ? 56.448 -45.129 -69.473 1.00 47.72 250 VAL A N 1
ATOM 2051 C CA . VAL A 1 250 ? 55.340 -45.814 -68.714 1.00 47.72 250 VAL A CA 1
ATOM 2052 C C . VAL A 1 250 ? 55.153 -45.479 -67.197 1.00 47.72 250 VAL A C 1
ATOM 2054 O O . VAL A 1 250 ? 54.112 -45.803 -66.630 1.00 47.72 250 VAL A O 1
ATOM 2057 N N . ALA A 1 251 ? 56.080 -44.836 -66.471 1.00 44.94 251 ALA A N 1
ATOM 2058 C CA . ALA A 1 251 ? 56.249 -45.159 -65.031 1.00 44.94 251 ALA A CA 1
ATOM 2059 C C . ALA A 1 251 ? 55.509 -44.379 -63.889 1.00 44.94 251 ALA A C 1
ATOM 2061 O O . ALA A 1 251 ? 55.607 -44.843 -62.752 1.00 44.94 251 ALA A O 1
ATOM 2062 N N . VAL A 1 252 ? 54.817 -43.232 -64.063 1.00 42.44 252 VAL A N 1
ATOM 2063 C CA . VAL A 1 252 ? 54.528 -42.317 -62.903 1.00 42.44 252 VAL A CA 1
ATOM 2064 C C . VAL A 1 252 ? 53.081 -41.765 -62.794 1.00 42.44 252 VAL A C 1
ATOM 2066 O O . VAL A 1 252 ? 52.861 -40.574 -62.992 1.00 42.44 252 VAL A O 1
ATOM 2069 N N . ALA A 1 253 ? 52.072 -42.584 -62.435 1.00 50.50 253 ALA A N 1
ATOM 2070 C CA . ALA A 1 253 ? 50.657 -42.132 -62.463 1.00 50.50 253 ALA A CA 1
ATOM 2071 C C . ALA A 1 253 ? 49.682 -42.559 -61.320 1.00 50.50 253 ALA A C 1
ATOM 2073 O O . ALA A 1 253 ? 48.478 -42.360 -61.479 1.00 50.50 253 ALA A O 1
ATOM 2074 N N . ALA A 1 254 ? 50.116 -43.134 -60.180 1.00 50.28 254 ALA A N 1
ATOM 2075 C CA . ALA A 1 254 ? 49.189 -43.929 -59.332 1.00 50.28 254 ALA A CA 1
ATOM 2076 C C . ALA A 1 254 ? 48.923 -43.547 -57.844 1.00 50.28 254 ALA A C 1
ATOM 2078 O O . ALA A 1 254 ? 47.965 -44.081 -57.285 1.00 50.28 254 ALA A O 1
ATOM 2079 N N . TYR A 1 255 ? 49.694 -42.685 -57.155 1.00 44.25 255 TYR A N 1
ATOM 2080 C CA . TYR A 1 255 ? 49.657 -42.667 -55.664 1.00 44.25 255 TYR A CA 1
ATOM 2081 C C . TYR A 1 255 ? 48.805 -41.570 -54.968 1.00 44.25 255 TYR A C 1
ATOM 2083 O O . TYR A 1 255 ? 48.367 -41.755 -53.833 1.00 44.25 255 TYR A O 1
ATOM 2091 N N . LEU A 1 256 ? 48.498 -40.439 -55.614 1.00 48.56 256 LEU A N 1
ATOM 2092 C CA . LEU A 1 256 ? 47.931 -39.242 -54.950 1.00 48.56 256 LEU A CA 1
ATOM 2093 C C . LEU A 1 256 ? 46.385 -39.187 -54.874 1.00 48.56 256 LEU A C 1
ATOM 2095 O O . LEU A 1 256 ? 45.780 -38.150 -55.136 1.00 48.56 256 LEU A O 1
ATOM 2099 N N . ARG A 1 257 ? 45.710 -40.296 -54.527 1.00 50.41 257 ARG A N 1
ATOM 2100 C CA . ARG A 1 257 ? 44.225 -40.374 -54.565 1.00 50.41 257 ARG A CA 1
ATOM 2101 C C . ARG A 1 257 ? 43.512 -41.003 -53.353 1.00 50.41 257 ARG A C 1
ATOM 2103 O O . ARG A 1 257 ? 42.354 -41.383 -53.494 1.00 50.41 257 ARG A O 1
ATOM 2110 N N . LYS A 1 258 ? 44.153 -41.148 -52.177 1.00 45.69 258 LYS A N 1
ATOM 2111 C CA . LYS A 1 258 ? 43.630 -42.065 -51.128 1.00 45.69 258 LYS A CA 1
ATOM 2112 C C . LYS A 1 258 ? 43.476 -41.626 -49.659 1.00 45.69 258 LYS A C 1
ATOM 2114 O O . LYS A 1 258 ? 43.070 -42.484 -48.881 1.00 45.69 258 LYS A O 1
ATOM 2119 N N . LYS A 1 259 ? 43.725 -40.375 -49.229 1.00 42.56 259 LYS A N 1
ATOM 2120 C CA . LYS A 1 259 ? 43.565 -40.031 -47.786 1.00 42.56 259 LYS A CA 1
ATOM 2121 C C . LYS A 1 259 ? 43.016 -38.641 -47.419 1.00 42.56 259 LYS A C 1
ATOM 2123 O O . LYS A 1 259 ? 43.322 -38.122 -46.357 1.00 42.56 259 LYS A O 1
ATOM 2128 N N . ALA A 1 260 ? 42.135 -38.081 -48.248 1.00 51.72 260 ALA A N 1
ATOM 2129 C CA . ALA A 1 260 ? 41.399 -36.839 -47.953 1.00 51.72 260 ALA A CA 1
ATOM 2130 C C . ALA A 1 260 ? 40.006 -37.072 -47.306 1.00 51.72 260 ALA A C 1
ATOM 2132 O O . ALA A 1 260 ? 39.109 -36.256 -47.473 1.00 51.72 260 ALA A O 1
ATOM 2133 N N . VAL A 1 261 ? 39.794 -38.211 -46.627 1.00 54.12 261 VAL A N 1
ATOM 2134 C CA . VAL A 1 261 ? 38.465 -38.670 -46.142 1.00 54.12 261 VAL A CA 1
ATOM 2135 C C . VAL A 1 261 ? 38.409 -38.828 -44.606 1.00 54.12 261 VAL A C 1
ATOM 2137 O O . VAL A 1 261 ? 37.379 -39.191 -44.052 1.00 54.12 261 VAL A O 1
ATOM 2140 N N . GLU A 1 262 ? 39.491 -38.528 -43.879 1.00 51.78 262 GLU A N 1
ATOM 2141 C CA . GLU A 1 262 ? 39.563 -38.739 -42.417 1.00 51.78 262 GLU A CA 1
ATOM 2142 C C . GLU A 1 262 ? 39.225 -37.508 -41.548 1.00 51.78 262 GLU A C 1
ATOM 2144 O O . GLU A 1 262 ? 39.089 -37.657 -40.334 1.00 51.78 262 GLU A O 1
ATOM 2149 N N . GLU A 1 263 ? 39.051 -36.308 -42.117 1.00 53.12 263 GLU A N 1
ATOM 2150 C CA . GLU A 1 263 ? 38.902 -35.074 -41.314 1.00 53.12 263 GLU A CA 1
ATOM 2151 C C . GLU A 1 263 ? 37.456 -34.580 -41.101 1.00 53.12 263 GLU A C 1
ATOM 2153 O O . GLU A 1 263 ? 37.211 -33.777 -40.203 1.00 53.12 263 GLU A O 1
ATOM 2158 N N . GLU A 1 264 ? 36.456 -35.106 -41.818 1.00 53.34 264 GLU A N 1
ATOM 2159 C CA . GLU A 1 264 ? 35.059 -34.631 -41.699 1.00 53.34 264 GLU A CA 1
ATOM 2160 C C . GLU A 1 264 ? 34.313 -35.153 -40.443 1.00 53.34 264 GLU A C 1
ATOM 2162 O O . GLU A 1 264 ? 33.163 -34.796 -40.178 1.00 53.34 264 GLU A O 1
ATOM 2167 N N . ALA A 1 265 ? 34.961 -35.998 -39.632 1.00 54.66 265 ALA A N 1
ATOM 2168 C CA . ALA A 1 265 ? 34.328 -36.713 -38.519 1.00 54.66 265 ALA A CA 1
ATOM 2169 C C . ALA A 1 265 ? 34.384 -36.002 -37.149 1.00 54.66 265 ALA A C 1
ATOM 2171 O O . ALA A 1 265 ? 33.671 -36.414 -36.235 1.00 54.66 265 ALA A O 1
ATOM 2172 N N . LYS A 1 266 ? 35.208 -34.956 -36.965 1.00 53.88 266 LYS A N 1
ATOM 2173 C CA . LYS A 1 266 ? 35.459 -34.359 -35.629 1.00 53.88 266 LYS A CA 1
ATOM 2174 C C . LYS A 1 266 ? 34.712 -33.053 -35.328 1.00 53.88 266 LYS A C 1
ATOM 2176 O O . LYS A 1 266 ? 34.604 -32.675 -34.168 1.00 53.88 266 LYS A O 1
ATOM 2181 N N . ALA A 1 267 ? 34.115 -32.399 -36.324 1.00 52.94 267 ALA A N 1
ATOM 2182 C CA . ALA A 1 267 ? 33.455 -31.095 -36.158 1.00 52.94 267 ALA A CA 1
ATOM 2183 C C . ALA A 1 267 ? 31.992 -31.149 -35.643 1.00 52.94 267 ALA A C 1
ATOM 2185 O O . ALA A 1 267 ? 31.284 -30.144 -35.701 1.00 52.94 267 ALA A O 1
ATOM 2186 N N . LYS A 1 268 ? 31.498 -32.307 -35.169 1.00 54.56 268 LYS A N 1
ATOM 2187 C CA . LYS A 1 268 ? 30.079 -32.510 -34.785 1.00 54.56 268 LYS A CA 1
ATOM 2188 C C . LYS A 1 268 ? 29.817 -32.759 -33.289 1.00 54.56 268 LYS A C 1
ATOM 2190 O O . LYS A 1 268 ? 28.657 -32.898 -32.909 1.00 54.56 268 LYS A O 1
ATOM 2195 N N . GLU A 1 269 ? 30.835 -32.755 -32.425 1.00 52.69 269 GLU A N 1
ATOM 2196 C CA . GLU A 1 269 ? 30.643 -32.980 -30.975 1.00 52.69 269 GLU A CA 1
ATOM 2197 C C . GLU A 1 269 ? 30.312 -31.704 -30.167 1.00 52.69 269 GLU A C 1
ATOM 2199 O O . GLU A 1 269 ? 29.574 -31.767 -29.180 1.00 52.69 269 GLU A O 1
ATOM 2204 N N . GLU A 1 270 ? 30.764 -30.518 -30.591 1.00 53.22 270 GLU A N 1
ATOM 2205 C CA . GLU A 1 270 ? 30.679 -29.298 -29.760 1.00 53.22 270 GLU A CA 1
ATOM 2206 C C . GLU A 1 270 ? 29.282 -28.642 -29.684 1.00 53.22 270 GLU A C 1
ATOM 2208 O O . GLU A 1 270 ? 29.066 -27.704 -28.915 1.00 53.22 270 GLU A O 1
ATOM 2213 N N . GLN A 1 271 ? 28.275 -29.167 -30.394 1.00 51.22 271 GLN A N 1
ATOM 2214 C CA . GLN A 1 271 ? 26.895 -28.654 -30.330 1.00 51.22 271 GLN A CA 1
ATOM 2215 C C . GLN A 1 271 ? 26.004 -29.316 -29.254 1.00 51.22 271 GLN A C 1
ATOM 2217 O O . GLN A 1 271 ? 24.815 -29.006 -29.163 1.00 51.22 271 GLN A O 1
ATOM 2222 N N . ARG A 1 272 ? 26.554 -30.164 -28.368 1.00 53.09 272 ARG A N 1
ATOM 2223 C CA . ARG A 1 272 ? 25.803 -30.748 -27.228 1.00 53.09 272 ARG A CA 1
ATOM 2224 C C . ARG A 1 272 ? 25.809 -29.914 -25.937 1.00 53.09 272 ARG A C 1
ATOM 2226 O O . ARG A 1 272 ? 25.024 -30.197 -25.036 1.00 53.09 272 ARG A O 1
ATOM 2233 N N . ILE A 1 273 ? 26.618 -28.856 -25.841 1.00 54.62 273 ILE A N 1
ATOM 2234 C CA . ILE A 1 273 ? 26.833 -28.089 -24.591 1.00 54.62 273 ILE A CA 1
ATOM 2235 C C . ILE A 1 273 ? 25.707 -27.067 -24.280 1.00 54.62 273 ILE A C 1
ATOM 2237 O O . ILE A 1 273 ? 25.681 -26.466 -23.204 1.00 54.62 273 ILE A O 1
ATOM 2241 N N . ARG A 1 274 ? 24.724 -26.869 -25.177 1.00 52.09 274 ARG A N 1
ATOM 2242 C CA . ARG A 1 274 ? 23.802 -25.710 -25.114 1.00 52.09 274 ARG A CA 1
ATOM 2243 C C . ARG A 1 274 ? 22.291 -26.013 -25.064 1.00 52.09 274 ARG A C 1
ATOM 2245 O O . ARG A 1 274 ? 21.511 -25.115 -25.367 1.00 52.09 274 ARG A O 1
ATOM 2252 N N . LYS A 1 275 ? 21.858 -27.226 -24.675 1.00 48.00 275 LYS A N 1
ATOM 2253 C CA . LYS A 1 275 ? 20.429 -27.642 -24.735 1.00 48.00 275 LYS A CA 1
ATOM 2254 C C . LYS A 1 275 ? 19.814 -28.379 -23.520 1.00 48.00 275 LYS A C 1
ATOM 2256 O O . LYS A 1 275 ? 18.809 -29.058 -23.681 1.00 48.00 275 LYS A O 1
ATOM 2261 N N . SER A 1 276 ? 20.345 -28.238 -22.301 1.00 46.34 276 SER A N 1
ATOM 2262 C CA . SER A 1 276 ? 19.636 -28.725 -21.089 1.00 46.34 276 SER A CA 1
ATOM 2263 C C . SER A 1 276 ? 19.903 -27.938 -19.795 1.00 46.34 276 SER A C 1
ATOM 2265 O O . SER A 1 276 ? 19.710 -28.447 -18.688 1.00 46.34 276 SER A O 1
ATOM 2267 N N . LYS A 1 277 ? 20.235 -26.640 -19.903 1.00 54.66 277 LYS A N 1
ATOM 2268 C CA . LYS A 1 277 ? 20.160 -25.678 -18.779 1.00 54.66 277 LYS A CA 1
ATOM 2269 C C . LYS A 1 277 ? 18.699 -25.328 -18.411 1.00 54.66 277 LYS A C 1
ATOM 2271 O O . LYS A 1 277 ? 18.364 -24.172 -18.199 1.00 54.66 277 LYS A O 1
ATOM 2276 N N . GLU A 1 278 ? 17.852 -26.349 -18.303 1.00 50.50 278 GLU A N 1
ATOM 2277 C CA . GLU A 1 278 ? 16.442 -26.282 -17.887 1.00 50.50 278 GLU A CA 1
ATOM 2278 C C . GLU A 1 278 ? 16.158 -27.183 -16.667 1.00 50.50 278 GLU A C 1
ATOM 2280 O O . GLU A 1 278 ? 15.084 -27.141 -16.076 1.00 50.50 278 GLU A O 1
ATOM 2285 N N . LEU A 1 279 ? 17.156 -27.940 -16.193 1.00 52.66 279 LEU A N 1
ATOM 2286 C CA . LEU A 1 279 ? 17.035 -28.852 -15.049 1.00 52.66 279 LEU A CA 1
ATOM 2287 C C . LEU A 1 279 ? 17.456 -28.195 -13.713 1.00 52.66 279 LEU A C 1
ATOM 2289 O O . LEU A 1 279 ? 18.164 -28.784 -12.900 1.00 52.66 279 LEU A O 1
ATOM 2293 N N . ARG A 1 280 ? 17.022 -26.941 -13.485 1.00 51.47 280 ARG A N 1
ATOM 2294 C CA . ARG A 1 280 ? 17.301 -26.165 -12.251 1.00 51.47 280 ARG A CA 1
ATOM 2295 C C . ARG A 1 280 ? 16.072 -25.462 -11.637 1.00 51.47 280 ARG A C 1
ATOM 2297 O O . ARG A 1 280 ? 16.241 -24.553 -10.834 1.00 51.47 280 ARG A O 1
ATOM 2304 N N . VAL A 1 281 ? 14.845 -25.865 -11.993 1.00 52.34 281 VAL A N 1
ATOM 2305 C CA . VAL A 1 281 ? 13.603 -25.178 -11.545 1.00 52.34 281 VAL A CA 1
ATOM 2306 C C . VAL A 1 281 ? 12.581 -26.099 -10.840 1.00 52.34 281 VAL A C 1
ATOM 2308 O O . VAL A 1 281 ? 11.699 -25.611 -10.143 1.00 52.34 281 VAL A O 1
ATOM 2311 N N . ALA A 1 282 ? 12.716 -27.430 -10.913 1.00 49.16 282 ALA A N 1
ATOM 2312 C CA . ALA A 1 282 ? 11.655 -28.370 -10.502 1.00 49.16 282 ALA A CA 1
ATOM 2313 C C . ALA A 1 282 ? 11.860 -29.120 -9.159 1.00 49.16 282 ALA A C 1
ATOM 2315 O O . ALA A 1 282 ? 11.202 -30.130 -8.924 1.00 49.16 282 ALA A O 1
ATOM 2316 N N . LYS A 1 283 ? 12.765 -28.683 -8.265 1.00 50.62 283 LYS A N 1
ATOM 2317 C CA . LYS A 1 283 ? 13.070 -29.417 -7.009 1.00 50.62 283 LYS A CA 1
ATOM 2318 C C . LYS A 1 283 ? 13.177 -28.526 -5.763 1.00 50.62 283 LYS A C 1
ATOM 2320 O O . LYS A 1 283 ? 14.131 -28.631 -5.000 1.00 50.62 283 LYS A O 1
ATOM 2325 N N . LEU A 1 284 ? 12.203 -27.629 -5.578 1.00 52.62 284 LEU A N 1
ATOM 2326 C CA . LEU A 1 284 ? 12.180 -26.672 -4.457 1.00 52.62 284 LEU A CA 1
ATOM 2327 C C . LEU A 1 284 ? 10.752 -26.291 -3.987 1.00 52.62 284 LEU A C 1
ATOM 2329 O O . LEU A 1 284 ? 10.550 -25.173 -3.526 1.00 52.62 284 LEU A O 1
ATOM 2333 N N . ARG A 1 285 ? 9.727 -27.155 -4.162 1.00 51.81 285 ARG A N 1
ATOM 2334 C CA . ARG A 1 285 ? 8.328 -26.723 -3.903 1.00 51.81 285 ARG A CA 1
ATOM 2335 C C . ARG A 1 285 ? 7.228 -27.757 -3.577 1.00 51.81 285 ARG A C 1
ATOM 2337 O O . ARG A 1 285 ? 6.068 -27.409 -3.749 1.00 51.81 285 ARG A O 1
ATOM 2344 N N . ALA A 1 286 ? 7.523 -28.998 -3.157 1.00 51.03 286 ALA A N 1
ATOM 2345 C CA . ALA A 1 286 ? 6.454 -30.021 -3.084 1.00 51.03 286 ALA A CA 1
ATOM 2346 C C . ALA A 1 286 ? 6.514 -31.117 -1.989 1.00 51.03 286 ALA A C 1
ATOM 2348 O O . ALA A 1 286 ? 5.710 -32.043 -2.069 1.00 51.03 286 ALA A O 1
ATOM 2349 N N . GLN A 1 287 ? 7.428 -31.102 -1.001 1.00 51.69 287 GLN A N 1
ATOM 2350 C CA . GLN A 1 287 ? 7.535 -32.271 -0.094 1.00 51.69 287 GLN A CA 1
ATOM 2351 C C . GLN A 1 287 ? 8.056 -32.053 1.341 1.00 51.69 287 GLN A C 1
ATOM 2353 O O . GLN A 1 287 ? 8.475 -33.014 1.980 1.00 51.69 287 GLN A O 1
ATOM 2358 N N . GLN A 1 288 ? 7.996 -30.831 1.884 1.00 49.97 288 GLN A N 1
ATOM 2359 C CA . GLN A 1 288 ? 8.299 -30.558 3.305 1.00 49.97 288 GLN A CA 1
ATOM 2360 C C . GLN A 1 288 ? 7.270 -29.617 3.960 1.00 49.97 288 GLN A C 1
ATOM 2362 O O . GLN A 1 288 ? 7.613 -28.727 4.725 1.00 49.97 288 GLN A O 1
ATOM 2367 N N . GLU A 1 289 ? 5.987 -29.854 3.678 1.00 49.31 289 GLU A N 1
ATOM 2368 C CA . GLU A 1 289 ? 4.843 -29.188 4.326 1.00 49.31 289 GLU A CA 1
ATOM 2369 C C . GLU A 1 289 ? 3.795 -30.243 4.735 1.00 49.31 289 GLU A C 1
ATOM 2371 O O . GLU A 1 289 ? 2.631 -30.223 4.345 1.00 49.31 289 GLU A O 1
ATOM 2376 N N . LYS A 1 290 ? 4.264 -31.278 5.448 1.00 50.91 290 LYS A N 1
ATOM 2377 C CA . LYS A 1 290 ? 3.425 -32.363 5.993 1.00 50.91 290 LYS A CA 1
ATOM 2378 C C . LYS A 1 290 ? 4.051 -33.008 7.239 1.00 50.91 290 LYS A C 1
ATOM 2380 O O . LYS A 1 290 ? 4.104 -34.227 7.375 1.00 50.91 290 LYS A O 1
ATOM 2385 N N . ALA A 1 291 ? 4.579 -32.157 8.119 1.00 49.84 291 ALA A N 1
ATOM 2386 C CA . ALA A 1 291 ? 5.231 -32.527 9.379 1.00 49.84 291 ALA A CA 1
ATOM 2387 C C . ALA A 1 291 ? 4.915 -31.520 10.508 1.00 49.84 291 ALA A C 1
ATOM 2389 O O . ALA A 1 291 ? 5.782 -31.156 11.297 1.00 49.84 291 ALA A O 1
ATOM 2390 N N . GLN A 1 292 ? 3.659 -31.075 10.568 1.00 39.53 292 GLN A N 1
ATOM 2391 C CA . GLN A 1 292 ? 3.044 -30.452 11.743 1.00 39.53 292 GLN A CA 1
ATOM 2392 C C . GLN A 1 292 ? 1.842 -31.313 12.175 1.00 39.53 292 GLN A C 1
ATOM 2394 O O . GLN A 1 292 ? 1.344 -32.119 11.389 1.00 39.53 292 GLN A O 1
ATOM 2399 N N . ASP A 1 293 ? 1.442 -31.170 13.438 1.00 36.56 293 ASP A N 1
ATOM 2400 C CA . ASP A 1 293 ? 0.277 -31.787 14.093 1.00 36.56 293 ASP A CA 1
ATOM 2401 C C . ASP A 1 293 ? 0.282 -33.313 14.310 1.00 36.56 293 ASP A C 1
ATOM 2403 O O . ASP A 1 293 ? -0.482 -34.090 13.739 1.00 36.56 293 ASP A O 1
ATOM 2407 N N . LYS A 1 294 ? 1.084 -33.725 15.304 1.00 45.28 294 LYS A N 1
ATOM 2408 C CA . LYS A 1 294 ? 0.828 -34.918 16.138 1.00 45.28 294 LYS A CA 1
ATOM 2409 C C . LYS A 1 294 ? 0.737 -34.570 17.636 1.00 45.28 294 LYS A C 1
ATOM 2411 O O . LYS A 1 294 ? 1.332 -35.234 18.479 1.00 45.28 294 LYS A O 1
ATOM 2416 N N . GLN A 1 295 ? -0.053 -33.547 17.971 1.00 52.09 295 GLN A N 1
ATOM 2417 C CA . GLN A 1 295 ? -0.514 -33.254 19.341 1.00 52.09 295 GLN A CA 1
ATOM 2418 C C . GLN A 1 295 ? -1.955 -33.756 19.559 1.00 52.09 295 GLN A C 1
ATOM 2420 O O . GLN A 1 295 ? -2.860 -32.995 19.875 1.00 52.09 295 GLN A O 1
ATOM 2425 N N . ALA A 1 296 ? -2.171 -35.060 19.360 1.00 51.50 296 ALA A N 1
ATOM 2426 C CA . ALA A 1 296 ? -3.472 -35.712 19.556 1.00 51.50 296 ALA A CA 1
ATOM 2427 C C . ALA A 1 296 ? -3.323 -37.187 19.993 1.00 51.50 296 ALA A C 1
ATOM 2429 O O . ALA A 1 296 ? -3.957 -38.077 19.439 1.00 51.50 296 ALA A O 1
ATOM 2430 N N . MET A 1 297 ? -2.438 -37.459 20.961 1.00 50.28 297 MET A N 1
ATOM 2431 C CA . MET A 1 297 ? -2.346 -38.757 21.656 1.00 50.28 297 MET A CA 1
ATOM 2432 C C . MET A 1 297 ? -2.071 -38.566 23.157 1.00 50.28 297 MET A C 1
ATOM 2434 O O . MET A 1 297 ? -1.045 -38.985 23.689 1.00 50.28 297 MET A O 1
ATOM 2438 N N . GLN A 1 298 ? -3.018 -37.912 23.831 1.00 52.72 298 GLN A N 1
ATOM 2439 C CA . GLN A 1 298 ? -3.181 -37.893 25.288 1.00 52.72 298 GLN A CA 1
ATOM 2440 C C . GLN A 1 298 ? -4.686 -37.838 25.613 1.00 52.72 298 GLN A C 1
ATOM 2442 O O . GLN A 1 298 ? -5.201 -36.744 25.783 1.00 52.72 298 GLN A O 1
ATOM 2447 N N . ASP A 1 299 ? -5.382 -38.987 25.618 1.00 50.97 299 ASP A N 1
ATOM 2448 C CA . ASP A 1 299 ? -6.546 -39.292 26.494 1.00 50.97 299 ASP A CA 1
ATOM 2449 C C . ASP A 1 299 ? -7.266 -40.603 26.096 1.00 50.97 299 ASP A C 1
ATOM 2451 O O . ASP A 1 299 ? -8.420 -40.609 25.680 1.00 50.97 299 ASP A O 1
ATOM 2455 N N . GLU A 1 300 ? -6.609 -41.763 26.243 1.00 49.56 300 GLU A N 1
ATOM 2456 C CA . GLU A 1 300 ? -7.312 -43.052 26.060 1.00 49.56 300 GLU A CA 1
ATOM 2457 C C . GLU A 1 300 ? -6.811 -44.191 26.973 1.00 49.56 300 GLU A C 1
ATOM 2459 O O . GLU A 1 300 ? -6.759 -45.358 26.593 1.00 49.56 300 GLU A O 1
ATOM 2464 N N . PHE A 1 301 ? -6.441 -43.866 28.222 1.00 46.84 301 PHE A N 1
ATOM 2465 C CA . PHE A 1 301 ? -5.992 -44.870 29.208 1.00 46.84 301 PHE A CA 1
ATOM 2466 C C . PHE A 1 301 ? -6.551 -44.685 30.636 1.00 46.84 301 PHE A C 1
ATOM 2468 O O . PHE A 1 301 ? -5.922 -45.070 31.621 1.00 46.84 301 PHE A O 1
ATOM 2475 N N . ARG A 1 302 ? -7.758 -44.109 30.772 1.00 51.00 302 ARG A N 1
ATOM 2476 C CA . ARG A 1 302 ? -8.425 -43.846 32.072 1.00 51.00 302 ARG A CA 1
ATOM 2477 C C . ARG A 1 302 ? -9.727 -44.626 32.339 1.00 51.00 302 ARG A C 1
ATOM 2479 O O . ARG A 1 302 ? -10.391 -44.353 33.331 1.00 51.00 302 ARG A O 1
ATOM 2486 N N . ALA A 1 303 ? -10.086 -45.613 31.509 1.00 53.75 303 ALA A N 1
ATOM 2487 C CA . ALA A 1 303 ? -11.446 -46.184 31.486 1.00 53.75 303 ALA A CA 1
ATOM 2488 C C . ALA A 1 303 ? -11.597 -47.686 31.853 1.00 53.75 303 ALA A C 1
ATOM 2490 O O . ALA A 1 303 ? -12.642 -48.264 31.570 1.00 53.75 303 ALA A O 1
ATOM 2491 N N . LYS A 1 304 ? -10.592 -48.360 32.444 1.00 52.25 304 LYS A N 1
ATOM 2492 C CA . LYS A 1 304 ? -10.635 -49.830 32.681 1.00 52.25 304 LYS A CA 1
ATOM 2493 C C . LYS A 1 304 ? -10.124 -50.306 34.056 1.00 52.25 304 LYS A C 1
ATOM 2495 O O . LYS A 1 304 ? -9.316 -51.227 34.123 1.00 52.25 304 LYS A O 1
ATOM 2500 N N . LYS A 1 305 ? -10.571 -49.697 35.165 1.00 47.81 305 LYS A N 1
ATOM 2501 C CA . LYS A 1 305 ? -10.233 -50.185 36.526 1.00 47.81 305 LYS A CA 1
ATOM 2502 C C . LYS A 1 305 ? -11.294 -49.900 37.609 1.00 47.81 305 LYS A C 1
ATOM 2504 O O . LYS A 1 305 ? -10.951 -49.456 38.697 1.00 47.81 305 LYS A O 1
ATOM 2509 N N . ALA A 1 306 ? -12.578 -50.104 37.297 1.00 52.56 306 ALA A N 1
ATOM 2510 C CA . ALA A 1 306 ? -13.699 -49.695 38.160 1.00 52.56 306 ALA A CA 1
ATOM 2511 C C . ALA A 1 306 ? -14.841 -50.735 38.285 1.00 52.56 306 ALA A C 1
ATOM 2513 O O . ALA A 1 306 ? -15.991 -50.349 38.472 1.00 52.56 306 ALA A O 1
ATOM 2514 N N . SER A 1 307 ? -14.565 -52.041 38.142 1.00 51.91 307 SER A N 1
ATOM 2515 C CA . SER A 1 307 ? -15.622 -53.073 38.065 1.00 51.91 307 SER A CA 1
ATOM 2516 C C . SER A 1 307 ? -15.380 -54.364 38.870 1.00 51.91 307 SER A C 1
ATOM 2518 O O . SER A 1 307 ? -15.951 -55.388 38.514 1.00 51.91 307 SER A O 1
ATOM 2520 N N . GLU A 1 308 ? -14.553 -54.354 39.926 1.00 53.66 308 GLU A N 1
ATOM 2521 C CA . GLU A 1 308 ? -14.184 -55.587 40.670 1.00 53.66 308 GLU A CA 1
ATOM 2522 C C . GLU A 1 308 ? -14.484 -55.580 42.192 1.00 53.66 308 GLU A C 1
ATOM 2524 O O . GLU A 1 308 ? -14.253 -56.585 42.858 1.00 53.66 308 GLU A O 1
ATOM 2529 N N . GLU A 1 309 ? -15.044 -54.509 42.775 1.00 54.47 309 GLU A N 1
ATOM 2530 C CA . GLU A 1 309 ? -15.254 -54.405 44.243 1.00 54.47 309 GLU A CA 1
ATOM 2531 C C . GLU A 1 309 ? -16.676 -54.756 44.748 1.00 54.47 309 GLU A C 1
ATOM 2533 O O . GLU A 1 309 ? -16.969 -54.606 45.933 1.00 54.47 309 GLU A O 1
ATOM 2538 N N . ALA A 1 310 ? -17.581 -55.245 43.892 1.00 52.09 310 ALA A N 1
ATOM 2539 C CA . ALA A 1 310 ? -19.024 -55.245 44.185 1.00 52.09 310 ALA A CA 1
ATOM 2540 C C . ALA A 1 310 ? -19.631 -56.510 44.853 1.00 52.09 310 ALA A C 1
ATOM 2542 O O . ALA A 1 310 ? -20.813 -56.480 45.190 1.00 52.09 310 ALA A O 1
ATOM 2543 N N . GLU A 1 311 ? -18.900 -57.620 45.045 1.00 52.50 311 GLU A N 1
ATOM 2544 C CA . GLU A 1 311 ? -19.550 -58.954 45.159 1.00 52.50 311 GLU A CA 1
ATOM 2545 C C . GLU A 1 311 ? -19.408 -59.738 46.494 1.00 52.50 311 GLU A C 1
ATOM 2547 O O . GLU A 1 311 ? -19.829 -60.891 46.572 1.00 52.50 311 GLU A O 1
ATOM 2552 N N . LYS A 1 312 ? -18.836 -59.173 47.573 1.00 53.81 312 LYS A N 1
ATOM 2553 C CA . LYS A 1 312 ? -18.421 -59.965 48.768 1.00 53.81 312 LYS A CA 1
ATOM 2554 C C . LYS A 1 312 ? -19.244 -59.861 50.072 1.00 53.81 312 LYS A C 1
ATOM 2556 O O . LYS A 1 312 ? -18.868 -60.506 51.045 1.00 53.81 312 LYS A O 1
ATOM 2561 N N . SER A 1 313 ? -20.344 -59.107 50.148 1.00 54.06 313 SER A N 1
ATOM 2562 C CA . SER A 1 313 ? -20.916 -58.654 51.442 1.00 54.06 313 SER A CA 1
ATOM 2563 C C . SER A 1 313 ? -22.141 -59.405 52.022 1.00 54.06 313 SER A C 1
ATOM 2565 O O . SER A 1 313 ? -22.661 -58.983 53.053 1.00 54.06 313 SER A O 1
ATOM 2567 N N . MET A 1 314 ? -22.639 -60.490 51.410 1.00 49.53 314 MET A N 1
ATOM 2568 C CA . MET A 1 314 ? -24.054 -60.913 51.574 1.00 49.53 314 MET A CA 1
ATOM 2569 C C . MET A 1 314 ? -24.349 -62.298 52.222 1.00 49.53 314 MET A C 1
ATOM 2571 O O . MET A 1 314 ? -25.345 -62.915 51.847 1.00 49.53 314 MET A O 1
ATOM 2575 N N . ARG A 1 315 ? -23.550 -62.844 53.169 1.00 51.81 315 ARG A N 1
ATOM 2576 C CA . ARG A 1 315 ? -23.789 -64.232 53.690 1.00 51.81 315 ARG A CA 1
ATOM 2577 C C . ARG A 1 315 ? -23.812 -64.527 55.214 1.00 51.81 315 ARG A C 1
ATOM 2579 O O . ARG A 1 315 ? -24.147 -65.654 55.562 1.00 51.81 315 ARG A O 1
ATOM 2586 N N . ASP A 1 316 ? -23.573 -63.589 56.137 1.00 54.28 316 ASP A N 1
ATOM 2587 C CA . ASP A 1 316 ? -23.249 -63.943 57.551 1.00 54.28 316 ASP A CA 1
ATOM 2588 C C . ASP A 1 316 ? -24.373 -63.875 58.633 1.00 54.28 316 ASP A C 1
ATOM 2590 O O . ASP A 1 316 ? -24.071 -63.867 59.830 1.00 54.28 316 ASP A O 1
ATOM 2594 N N . LYS A 1 317 ? -25.675 -63.796 58.299 1.00 52.41 317 LYS A N 1
ATOM 2595 C CA . LYS A 1 317 ? -26.684 -63.258 59.259 1.00 52.41 317 LYS A CA 1
ATOM 2596 C C . LYS A 1 317 ? -27.499 -64.236 60.152 1.00 52.41 317 LYS A C 1
ATOM 2598 O O . LYS A 1 317 ? -28.056 -63.777 61.144 1.00 52.41 317 LYS A O 1
ATOM 2603 N N . GLU A 1 318 ? -27.606 -65.542 59.884 1.00 50.06 318 GLU A N 1
ATOM 2604 C CA . GLU A 1 318 ? -28.865 -66.276 60.206 1.00 50.06 318 GLU A CA 1
ATOM 2605 C C . GLU A 1 318 ? -28.910 -67.307 61.383 1.00 50.06 318 GLU A C 1
ATOM 2607 O O . GLU A 1 318 ? -29.816 -68.135 61.414 1.00 50.06 318 GLU A O 1
ATOM 2612 N N . ARG A 1 319 ? -27.978 -67.338 62.361 1.00 51.00 319 ARG A N 1
ATOM 2613 C CA . ARG A 1 319 ? -27.762 -68.561 63.203 1.00 51.00 319 ARG A CA 1
ATOM 2614 C C . ARG A 1 319 ? -27.859 -68.490 64.755 1.00 51.00 319 ARG A C 1
ATOM 2616 O O . ARG A 1 319 ? -27.157 -69.275 65.390 1.00 51.00 319 ARG A O 1
ATOM 2623 N N . ARG A 1 320 ? -28.634 -67.604 65.416 1.00 54.44 320 ARG A N 1
ATOM 2624 C CA . ARG A 1 320 ? -28.507 -67.393 66.899 1.00 54.44 320 ARG A CA 1
ATOM 2625 C C . ARG A 1 320 ? -29.700 -67.670 67.854 1.00 54.44 320 ARG A C 1
ATOM 2627 O O . ARG A 1 320 ? -29.465 -67.692 69.057 1.00 54.44 320 ARG A O 1
ATOM 2634 N N . ASP A 1 321 ? -30.930 -67.940 67.409 1.00 46.66 321 ASP A N 1
ATOM 2635 C CA . ASP A 1 321 ? -32.110 -67.530 68.221 1.00 46.66 321 ASP A CA 1
ATOM 2636 C C . ASP A 1 321 ? -32.904 -68.593 69.047 1.00 46.66 321 ASP A C 1
ATOM 2638 O O . ASP A 1 321 ? -34.061 -68.328 69.382 1.00 46.66 321 ASP A O 1
ATOM 2642 N N . ARG A 1 322 ? -32.399 -69.803 69.377 1.00 44.72 322 ARG A N 1
ATOM 2643 C CA . ARG A 1 322 ? -33.299 -70.915 69.831 1.00 44.72 322 ARG A CA 1
ATOM 2644 C C . ARG A 1 322 ? -33.273 -71.439 71.283 1.00 44.72 322 ARG A C 1
ATOM 2646 O O . ARG A 1 322 ? -34.303 -71.961 71.701 1.00 44.72 322 ARG A O 1
ATOM 2653 N N . GLU A 1 323 ? -32.202 -71.340 72.069 1.00 51.53 323 GLU A N 1
ATOM 2654 C CA . GLU A 1 323 ? -31.983 -72.302 73.188 1.00 51.53 323 GLU A CA 1
ATOM 2655 C C . GLU A 1 323 ? -32.514 -71.917 74.598 1.00 51.53 323 GLU A C 1
ATOM 2657 O O . GLU A 1 323 ? -32.391 -72.693 75.540 1.00 51.53 323 GLU A O 1
ATOM 2662 N N . ALA A 1 324 ? -33.121 -70.743 74.797 1.00 51.62 324 ALA A N 1
ATOM 2663 C CA . ALA A 1 324 ? -33.138 -70.087 76.120 1.00 51.62 324 ALA A CA 1
ATOM 2664 C C . ALA A 1 324 ? -34.351 -70.315 77.075 1.00 51.62 324 ALA A C 1
ATOM 2666 O O . ALA A 1 324 ? -34.553 -69.490 77.965 1.00 51.62 324 ALA A O 1
ATOM 2667 N N . LYS A 1 325 ? -35.217 -71.332 76.905 1.00 43.94 325 LYS A N 1
ATOM 2668 C CA . LYS A 1 325 ? -36.620 -71.236 77.408 1.00 43.94 325 LYS A CA 1
ATOM 2669 C C . LYS A 1 325 ? -37.060 -72.000 78.676 1.00 43.94 325 LYS A C 1
ATOM 2671 O O . LYS A 1 325 ? -38.053 -71.579 79.263 1.00 43.94 325 LYS A O 1
ATOM 2676 N N . GLU A 1 326 ? -36.417 -73.087 79.113 1.00 47.75 326 GLU A N 1
ATOM 2677 C CA . GLU A 1 326 ? -37.110 -74.066 79.994 1.00 47.75 326 GLU A CA 1
ATOM 2678 C C . GLU A 1 326 ? -36.777 -74.050 81.501 1.00 47.75 326 GLU A C 1
ATOM 2680 O O . GLU A 1 326 ? -37.569 -74.553 82.296 1.00 47.75 326 GLU A O 1
ATOM 2685 N N . ALA A 1 327 ? -35.670 -73.443 81.943 1.00 62.75 327 ALA A N 1
ATOM 2686 C CA . ALA A 1 327 ? -35.191 -73.504 83.340 1.00 62.75 327 ALA A CA 1
ATOM 2687 C C . ALA A 1 327 ? -36.004 -72.661 84.365 1.00 62.75 327 ALA A C 1
ATOM 2689 O O . ALA A 1 327 ? -35.463 -72.179 85.358 1.00 62.75 327 ALA A O 1
ATOM 2690 N N . LEU A 1 328 ? -37.294 -72.428 84.106 1.00 58.94 328 LEU A N 1
ATOM 2691 C CA . LEU A 1 328 ? -38.022 -71.238 84.560 1.00 58.94 328 LEU A CA 1
ATOM 2692 C C . LEU A 1 328 ? -39.089 -71.485 85.651 1.00 58.94 328 LEU A C 1
ATOM 2694 O O . LEU A 1 328 ? -39.553 -70.530 86.265 1.00 58.94 328 LEU A O 1
ATOM 2698 N N . SER A 1 329 ? -39.528 -72.729 85.879 1.00 56.41 329 SER A N 1
ATOM 2699 C CA . SER A 1 329 ? -40.850 -72.990 86.488 1.00 56.41 329 SER A CA 1
ATOM 2700 C C . SER A 1 329 ? -40.907 -73.192 88.013 1.00 56.41 329 SER A C 1
ATOM 2702 O O . SER A 1 329 ? -41.937 -72.897 88.616 1.00 56.41 329 SER A O 1
ATOM 2704 N N . LEU A 1 330 ? -39.851 -73.700 88.661 1.00 55.88 330 LEU A N 1
ATOM 2705 C CA . LEU A 1 330 ? -39.905 -74.123 90.077 1.00 55.88 330 LEU A CA 1
ATOM 2706 C C . LEU A 1 330 ? -39.493 -73.044 91.091 1.00 55.88 330 LEU A C 1
ATOM 2708 O O . LEU A 1 330 ? -39.946 -73.066 92.236 1.00 55.88 330 LEU A O 1
ATOM 2712 N N . THR A 1 331 ? -38.692 -72.069 90.665 1.00 66.62 331 THR A N 1
ATOM 2713 C CA . THR A 1 331 ? -38.403 -70.819 91.394 1.00 66.62 331 THR A CA 1
ATOM 2714 C C . THR A 1 331 ? -39.694 -70.085 91.793 1.00 66.62 331 THR A C 1
ATOM 2716 O O . THR A 1 331 ? -39.879 -69.712 92.957 1.00 66.62 331 THR A O 1
ATOM 2719 N N . ILE A 1 332 ? -40.649 -70.037 90.854 1.00 61.19 332 ILE A N 1
ATOM 2720 C CA . ILE A 1 332 ? -41.902 -69.265 90.879 1.00 61.19 332 ILE A CA 1
ATOM 2721 C C . ILE A 1 332 ? -42.643 -69.288 92.229 1.00 61.19 332 ILE A C 1
ATOM 2723 O O . ILE A 1 332 ? -43.127 -68.252 92.685 1.00 61.19 332 ILE A O 1
ATOM 2727 N N . SER A 1 333 ? -42.775 -70.441 92.898 1.00 57.22 333 SER A N 1
ATOM 2728 C CA . SER A 1 333 ? -43.659 -70.533 94.074 1.00 57.22 333 SER A CA 1
ATOM 2729 C C . SER A 1 333 ? -43.032 -70.066 95.391 1.00 57.22 333 SER A C 1
ATOM 2731 O O . SER A 1 333 ? -43.773 -69.663 96.291 1.00 57.22 333 SER A O 1
ATOM 2733 N N . ARG A 1 334 ? -41.702 -70.135 95.543 1.00 62.06 334 ARG A N 1
ATOM 2734 C CA . ARG A 1 334 ? -41.015 -69.623 96.747 1.00 62.06 334 ARG A CA 1
ATOM 2735 C C . ARG A 1 334 ? -40.780 -68.122 96.632 1.00 62.06 334 ARG A C 1
ATOM 2737 O O . ARG A 1 334 ? -40.864 -67.413 97.637 1.00 62.06 334 ARG A O 1
ATOM 2744 N N . ASP A 1 335 ? -40.592 -67.656 95.401 1.00 67.75 335 ASP A N 1
ATOM 2745 C CA . ASP A 1 335 ? -40.609 -66.242 95.057 1.00 67.75 335 ASP A CA 1
ATOM 2746 C C . ASP A 1 335 ? -41.955 -65.623 95.454 1.00 67.75 335 ASP A C 1
ATOM 2748 O O . ASP A 1 335 ? -41.961 -64.626 96.165 1.00 67.75 335 ASP A O 1
ATOM 2752 N N . ARG A 1 336 ? -43.087 -66.282 95.161 1.00 71.31 336 ARG A N 1
ATOM 2753 C CA . ARG A 1 336 ? -44.456 -65.766 95.380 1.00 71.31 336 ARG A CA 1
ATOM 2754 C C . ARG A 1 336 ? -44.794 -65.217 96.779 1.00 71.31 336 ARG A C 1
ATOM 2756 O O . ARG A 1 336 ? -45.604 -64.305 96.875 1.00 71.31 336 ARG A O 1
ATOM 2763 N N . LYS A 1 337 ? -44.192 -65.727 97.865 1.00 64.19 337 LYS A N 1
ATOM 2764 C CA . LYS A 1 337 ? -44.407 -65.182 99.231 1.00 64.19 337 LYS A CA 1
ATOM 2765 C C . LYS A 1 337 ? -43.441 -64.061 99.597 1.00 64.19 337 LYS A C 1
ATOM 2767 O O . LYS A 1 337 ? -43.840 -63.109 100.257 1.00 64.19 337 LYS A O 1
ATOM 2772 N N . ARG A 1 338 ? -42.186 -64.141 99.140 1.00 72.12 338 ARG A N 1
ATOM 2773 C CA . ARG A 1 338 ? -41.266 -62.993 99.206 1.00 72.12 338 ARG A CA 1
ATOM 2774 C C . ARG A 1 338 ? -41.809 -61.838 98.370 1.00 72.12 338 ARG A C 1
ATOM 2776 O O . ARG A 1 338 ? -41.705 -60.697 98.787 1.00 72.12 338 ARG A O 1
ATOM 2783 N N . GLN A 1 339 ? -42.443 -62.158 97.246 1.00 68.06 339 GLN A N 1
ATOM 2784 C CA . GLN A 1 339 ? -43.099 -61.249 96.323 1.00 68.06 339 GLN A CA 1
ATOM 2785 C C . GLN A 1 339 ? -44.246 -60.469 96.978 1.00 68.06 339 GLN A C 1
ATOM 2787 O O . GLN A 1 339 ? -44.403 -59.313 96.630 1.00 68.06 339 GLN A O 1
ATOM 2792 N N . GLU A 1 340 ? -45.008 -61.012 97.935 1.00 76.06 340 GLU A N 1
ATOM 2793 C CA . GLU A 1 340 ? -46.071 -60.248 98.620 1.00 76.06 340 GLU A CA 1
ATOM 2794 C C . GLU A 1 340 ? -45.513 -59.193 99.586 1.00 76.06 340 GLU A C 1
ATOM 2796 O O . GLU A 1 340 ? -45.850 -58.015 99.461 1.00 76.06 340 GLU A O 1
ATOM 2801 N N . SER A 1 341 ? -44.605 -59.570 100.497 1.00 73.75 341 SER A N 1
ATOM 2802 C CA . SER A 1 341 ? -43.971 -58.603 101.411 1.00 73.75 341 SER A CA 1
ATOM 2803 C C . SER A 1 341 ? -43.117 -57.585 100.652 1.00 73.75 341 SER A C 1
ATOM 2805 O O . SER A 1 341 ? -43.176 -56.390 100.932 1.00 73.75 341 SER A O 1
ATOM 2807 N N . PHE A 1 342 ? -42.388 -58.053 99.633 1.00 75.06 342 PHE A N 1
ATOM 2808 C CA . PHE A 1 342 ? -41.663 -57.194 98.705 1.00 75.06 342 PHE A CA 1
ATOM 2809 C C . PHE A 1 342 ? -42.630 -56.281 97.948 1.00 75.06 342 PHE A C 1
ATOM 2811 O O . PHE A 1 342 ? -42.354 -55.098 97.866 1.00 75.06 342 PHE A O 1
ATOM 2818 N N . HIS A 1 343 ? -43.784 -56.758 97.463 1.00 75.62 343 HIS A N 1
ATOM 2819 C CA . HIS A 1 343 ? -44.771 -55.912 96.782 1.00 75.62 343 HIS A CA 1
ATOM 2820 C C . HIS A 1 343 ? -45.334 -54.812 97.676 1.00 75.62 343 HIS A C 1
ATOM 2822 O O . HIS A 1 343 ? -45.585 -53.730 97.160 1.00 75.62 343 HIS A O 1
ATOM 2828 N N . ASP A 1 344 ? -45.552 -55.031 98.970 1.00 74.44 344 ASP A N 1
ATOM 2829 C CA . ASP A 1 344 ? -46.120 -53.984 99.827 1.00 74.44 344 ASP A CA 1
ATOM 2830 C C . ASP A 1 344 ? -45.083 -52.945 100.281 1.00 74.44 344 ASP A C 1
ATOM 2832 O O . ASP A 1 344 ? -45.401 -51.752 100.324 1.00 74.44 344 ASP A O 1
ATOM 2836 N N . GLU A 1 345 ? -43.828 -53.341 100.513 1.00 80.12 345 GLU A N 1
ATOM 2837 C CA . GLU A 1 345 ? -42.717 -52.391 100.677 1.00 80.12 345 GLU A CA 1
ATOM 2838 C C . GLU A 1 345 ? -42.428 -51.650 99.362 1.00 80.12 345 GLU A C 1
ATOM 2840 O O . GLU A 1 345 ? -42.360 -50.420 99.348 1.00 80.12 345 GLU A O 1
ATOM 2845 N N . HIS A 1 346 ? -42.397 -52.367 98.238 1.00 75.38 346 HIS A N 1
ATOM 2846 C CA . HIS A 1 346 ? -42.253 -51.818 96.890 1.00 75.38 346 HIS A CA 1
ATOM 2847 C C . HIS A 1 346 ? -43.418 -50.894 96.518 1.00 75.38 346 HIS A C 1
ATOM 2849 O O . HIS A 1 346 ? -43.174 -49.884 95.887 1.00 75.38 346 HIS A O 1
ATOM 2855 N N . LYS A 1 347 ? -44.665 -51.133 96.952 1.00 80.25 347 LYS A N 1
ATOM 2856 C CA . LYS A 1 347 ? -45.803 -50.199 96.768 1.00 80.25 347 LYS A CA 1
ATOM 2857 C C . LYS A 1 347 ? -45.701 -48.938 97.629 1.00 80.25 347 LYS A C 1
ATOM 2859 O O . LYS A 1 347 ? -46.361 -47.940 97.327 1.00 80.25 347 LYS A O 1
ATOM 2864 N N . ARG A 1 348 ? -44.971 -48.977 98.749 1.00 79.44 348 ARG A N 1
ATOM 2865 C CA . ARG A 1 348 ? -44.701 -47.791 99.583 1.00 79.44 348 ARG A CA 1
ATOM 2866 C C . ARG A 1 348 ? -43.543 -46.986 99.006 1.00 79.44 348 ARG A C 1
ATOM 2868 O O . ARG A 1 348 ? -43.672 -45.774 98.877 1.00 79.44 348 ARG A O 1
ATOM 2875 N N . GLN A 1 349 ? -42.475 -47.667 98.594 1.00 80.31 349 GLN A N 1
ATOM 2876 C CA . GLN A 1 349 ? -41.359 -47.067 97.868 1.00 80.31 349 GLN A CA 1
ATOM 2877 C C . GLN A 1 349 ? -41.822 -46.508 96.520 1.00 80.31 349 GLN A C 1
ATOM 2879 O O . GLN A 1 349 ? -41.520 -45.359 96.241 1.00 80.31 349 GLN A O 1
ATOM 2884 N N . GLN A 1 350 ? -42.645 -47.235 95.753 1.00 75.94 350 GLN A N 1
ATOM 2885 C CA . GLN A 1 350 ? -43.317 -46.724 94.553 1.00 75.94 350 GLN A CA 1
ATOM 2886 C C . GLN A 1 350 ? -44.098 -45.467 94.882 1.00 75.94 350 GLN A C 1
ATOM 2888 O O . GLN A 1 350 ? -43.772 -44.456 94.310 1.00 75.94 350 GLN A O 1
ATOM 2893 N N . ARG A 1 351 ? -45.000 -45.439 95.871 1.00 80.69 351 ARG A N 1
ATOM 2894 C CA . ARG A 1 351 ? -45.734 -44.194 96.175 1.00 80.69 351 ARG A CA 1
ATOM 2895 C C . ARG A 1 351 ? -44.850 -43.003 96.572 1.00 80.69 351 ARG A C 1
ATOM 2897 O O . ARG A 1 351 ? -45.233 -41.868 96.315 1.00 80.69 351 ARG A O 1
ATOM 2904 N N . GLN A 1 352 ? -43.686 -43.226 97.183 1.00 79.31 352 GLN A N 1
ATOM 2905 C CA . GLN A 1 352 ? -42.714 -42.151 97.436 1.00 79.31 352 GLN A CA 1
ATOM 2906 C C . GLN A 1 352 ? -41.939 -41.751 96.172 1.00 79.31 352 GLN A C 1
ATOM 2908 O O . GLN A 1 352 ? -41.698 -40.565 95.959 1.00 79.31 352 GLN A O 1
ATOM 2913 N N . LEU A 1 353 ? -41.585 -42.720 95.326 1.00 78.50 353 LEU A N 1
ATOM 2914 C CA . LEU A 1 353 ? -40.988 -42.491 94.015 1.00 78.50 353 LEU A CA 1
ATOM 2915 C C . LEU A 1 353 ? -41.976 -41.789 93.080 1.00 78.50 353 LEU A C 1
ATOM 2917 O O . LEU A 1 353 ? -41.567 -40.848 92.433 1.00 78.50 353 LEU A O 1
ATOM 2921 N N . ASP A 1 354 ? -43.253 -42.160 93.065 1.00 79.00 354 ASP A N 1
ATOM 2922 C CA . ASP A 1 354 ? -44.335 -41.566 92.280 1.00 79.00 354 ASP A CA 1
ATOM 2923 C C . ASP A 1 354 ? -44.488 -40.085 92.650 1.00 79.00 354 ASP A C 1
ATOM 2925 O O . ASP A 1 354 ? -44.430 -39.239 91.772 1.00 79.00 354 ASP A O 1
ATOM 2929 N N . LEU A 1 355 ? -44.530 -39.739 93.945 1.00 79.00 355 LEU A N 1
ATOM 2930 C CA . LEU A 1 355 ? -44.537 -38.336 94.396 1.00 79.00 355 LEU A CA 1
ATOM 2931 C C . LEU A 1 355 ? -43.266 -37.567 93.988 1.00 79.00 355 LEU A C 1
ATOM 2933 O O . LEU A 1 355 ? -43.330 -36.386 93.644 1.00 79.00 355 LEU A O 1
ATOM 2937 N N . HIS A 1 356 ? -42.102 -38.220 94.015 1.00 80.38 356 HIS A N 1
ATOM 2938 C CA . HIS A 1 356 ? -40.846 -37.619 93.561 1.00 80.38 356 HIS A CA 1
ATOM 2939 C C . HIS A 1 356 ? -40.783 -37.509 92.023 1.00 80.38 356 HIS A C 1
ATOM 2941 O O . HIS A 1 356 ? -40.179 -36.578 91.493 1.00 80.38 356 HIS A O 1
ATOM 2947 N N . MET A 1 357 ? -41.419 -38.431 91.302 1.00 78.81 357 MET A N 1
ATOM 2948 C CA . MET A 1 357 ? -41.551 -38.447 89.848 1.00 78.81 357 MET A CA 1
ATOM 2949 C C . MET A 1 357 ? -42.579 -37.419 89.382 1.00 78.81 357 MET A C 1
ATOM 2951 O O . MET A 1 357 ? -42.331 -36.784 88.370 1.00 78.81 357 MET A O 1
ATOM 2955 N N . ASP A 1 358 ? -43.650 -37.174 90.136 1.00 79.62 358 ASP A N 1
ATOM 2956 C CA . ASP A 1 358 ? -44.606 -36.086 89.909 1.00 79.62 358 ASP A CA 1
ATOM 2957 C C . ASP A 1 358 ? -43.927 -34.721 90.093 1.00 79.62 358 ASP A C 1
ATOM 2959 O O . ASP A 1 358 ? -44.088 -33.829 89.261 1.00 79.62 358 ASP A O 1
ATOM 2963 N N . ALA A 1 359 ? -43.098 -34.564 91.133 1.00 80.69 359 ALA A N 1
ATOM 2964 C CA . ALA A 1 359 ? -42.294 -33.356 91.331 1.00 80.69 359 ALA A CA 1
ATOM 2965 C C . ALA A 1 359 ? -41.255 -33.160 90.207 1.00 80.69 359 ALA A C 1
ATOM 2967 O O . ALA A 1 359 ? -41.129 -32.061 89.664 1.00 80.69 359 ALA A O 1
ATOM 2968 N N . ILE A 1 360 ? -40.553 -34.227 89.802 1.00 81.31 360 ILE A N 1
ATOM 2969 C CA . ILE A 1 360 ? -39.657 -34.210 88.633 1.00 81.31 360 ILE A CA 1
ATOM 2970 C C . ILE A 1 360 ? -40.441 -33.889 87.353 1.00 81.31 360 ILE A C 1
ATOM 2972 O O . ILE A 1 360 ? -39.954 -33.112 86.540 1.00 81.31 360 ILE A O 1
ATOM 2976 N N . ALA A 1 361 ? -41.642 -34.441 87.169 1.00 80.94 361 ALA A N 1
ATOM 2977 C CA . ALA A 1 361 ? -42.474 -34.234 85.989 1.00 80.94 361 ALA A CA 1
ATOM 2978 C C . ALA A 1 361 ? -42.979 -32.792 85.899 1.00 80.94 361 ALA A C 1
ATOM 2980 O O . ALA A 1 361 ? -42.954 -32.224 84.813 1.00 80.94 361 ALA A O 1
ATOM 2981 N N . GLN A 1 362 ? -43.362 -32.164 87.015 1.00 80.62 362 GLN A N 1
ATOM 2982 C CA . GLN A 1 362 ? -43.707 -30.738 87.046 1.00 80.62 362 GLN A CA 1
ATOM 2983 C C . GLN A 1 362 ? -42.512 -29.871 86.631 1.00 80.62 362 GLN A C 1
ATOM 2985 O O . GLN A 1 362 ? -42.646 -29.044 85.729 1.00 80.62 362 GLN A O 1
ATOM 2990 N N . VAL A 1 363 ? -41.325 -30.128 87.192 1.00 84.62 363 VAL A N 1
ATOM 2991 C CA . VAL A 1 363 ? -40.087 -29.434 86.797 1.00 84.62 363 VAL A CA 1
ATOM 2992 C C . VAL A 1 363 ? -39.743 -29.694 85.324 1.00 84.62 363 VAL A C 1
ATOM 2994 O O . VAL A 1 363 ? -39.373 -28.762 84.615 1.00 84.62 363 VAL A O 1
ATOM 2997 N N . HIS A 1 364 ? -39.914 -30.921 84.824 1.00 81.25 364 HIS A N 1
ATOM 2998 C CA . HIS A 1 364 ? -39.700 -31.254 83.414 1.00 81.25 364 HIS A CA 1
ATOM 2999 C C . HIS A 1 364 ? -40.698 -30.557 82.488 1.00 81.25 364 HIS A C 1
ATOM 3001 O O . HIS A 1 364 ? -40.295 -30.093 81.430 1.00 81.25 364 HIS A O 1
ATOM 3007 N N . VAL A 1 365 ? -41.974 -30.447 82.870 1.00 84.69 365 VAL A N 1
ATOM 3008 C CA . VAL A 1 365 ? -43.007 -29.740 82.096 1.00 84.69 365 VAL A CA 1
ATOM 3009 C C . VAL A 1 365 ? -42.731 -28.236 82.064 1.00 84.69 365 VAL A C 1
ATOM 3011 O O . VAL A 1 365 ? -42.862 -27.621 81.007 1.00 84.69 365 VAL A O 1
ATOM 3014 N N . GLU A 1 366 ? -42.289 -27.636 83.172 1.00 84.25 366 GLU A N 1
ATOM 3015 C CA . GLU A 1 366 ? -41.863 -26.232 83.185 1.00 84.25 366 GLU A CA 1
ATOM 3016 C C . GLU A 1 366 ? -40.590 -26.004 82.358 1.00 84.25 366 GLU A C 1
ATOM 3018 O O . GLU A 1 366 ? -40.522 -25.028 81.608 1.00 84.25 366 GLU A O 1
ATOM 3023 N N . GLN A 1 367 ? -39.606 -26.906 82.431 1.00 83.56 367 GLN A N 1
ATOM 3024 C CA . GLN A 1 367 ? -38.391 -26.850 81.612 1.00 83.56 367 GLN A CA 1
ATOM 3025 C C . GLN A 1 367 ? -38.696 -27.033 80.120 1.00 83.56 367 GLN A C 1
ATOM 3027 O O . GLN A 1 367 ? -38.219 -26.240 79.314 1.00 83.56 367 GLN A O 1
ATOM 3032 N N . GLU A 1 368 ? -39.530 -28.008 79.747 1.00 82.69 368 GLU A N 1
ATOM 3033 C CA . GLU A 1 368 ? -40.044 -28.203 78.385 1.00 82.69 368 GLU A CA 1
ATOM 3034 C C . GLU A 1 368 ? -40.755 -26.944 77.888 1.00 82.69 368 GLU A C 1
ATOM 3036 O O . GLU A 1 368 ? -40.431 -26.432 76.820 1.00 82.69 368 GLU A O 1
ATOM 3041 N N . PHE A 1 369 ? -41.672 -26.377 78.677 1.00 86.81 369 PHE A N 1
ATOM 3042 C CA . PHE A 1 369 ? -42.404 -25.170 78.298 1.00 86.81 369 PHE A CA 1
ATOM 3043 C C . PHE A 1 369 ? -41.480 -23.956 78.115 1.00 86.81 369 PHE A C 1
ATOM 3045 O O . PHE A 1 369 ? -41.608 -23.217 77.133 1.00 86.81 369 PHE A O 1
ATOM 3052 N N . GLN A 1 370 ? -40.514 -23.755 79.017 1.00 86.62 370 GLN A N 1
ATOM 3053 C CA . GLN A 1 370 ? -39.507 -22.699 78.886 1.00 86.62 370 GLN A CA 1
ATOM 3054 C C . GLN A 1 370 ? -38.597 -22.929 77.674 1.00 86.62 370 GLN A C 1
ATOM 3056 O O . GLN A 1 370 ? -38.352 -21.990 76.916 1.00 86.62 370 GLN A O 1
ATOM 3061 N N . HIS A 1 371 ? -38.149 -24.164 77.439 1.00 84.88 371 HIS A N 1
ATOM 3062 C CA . HIS A 1 371 ? -37.289 -24.527 76.315 1.00 84.88 371 HIS A CA 1
ATOM 3063 C C . HIS A 1 371 ? -38.016 -24.377 74.972 1.00 84.88 371 HIS A C 1
ATOM 3065 O O . HIS A 1 371 ? -37.470 -23.787 74.043 1.00 84.88 371 HIS A O 1
ATOM 3071 N N . GLN A 1 372 ? -39.272 -24.818 74.868 1.00 85.44 372 GLN A N 1
ATOM 3072 C CA . GLN A 1 372 ? -40.118 -24.622 73.687 1.00 85.44 372 GLN A CA 1
ATOM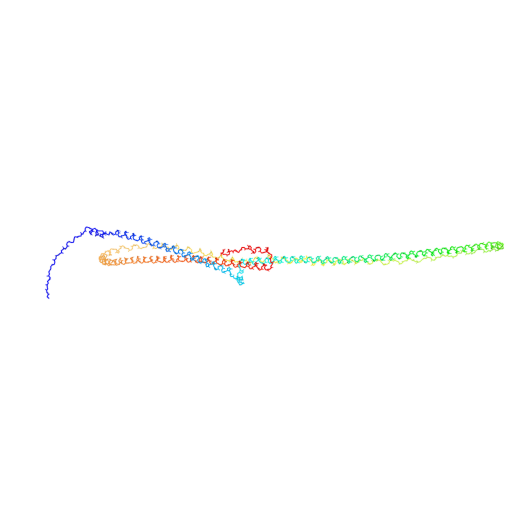 3073 C C . GLN A 1 372 ? -40.387 -23.132 73.434 1.00 85.44 372 GLN A C 1
ATOM 3075 O O . GLN A 1 372 ? -40.269 -22.666 72.299 1.00 85.44 372 GLN A O 1
ATOM 3080 N N . ARG A 1 373 ? -40.676 -22.343 74.479 1.00 87.81 373 ARG A N 1
ATOM 3081 C CA . ARG A 1 373 ? -40.865 -20.888 74.362 1.00 87.81 373 ARG A CA 1
ATOM 3082 C C . ARG A 1 373 ? -39.586 -20.174 73.912 1.00 87.81 373 ARG A C 1
ATOM 3084 O O . ARG A 1 373 ? -39.657 -19.334 73.014 1.00 87.81 373 ARG A O 1
ATOM 3091 N N . ALA A 1 374 ? -38.435 -20.533 74.478 1.00 89.31 374 ALA A N 1
ATOM 3092 C CA . ALA A 1 374 ? -37.131 -20.005 74.084 1.00 89.31 374 ALA A CA 1
ATOM 3093 C C . ALA A 1 374 ? -36.759 -20.420 72.650 1.00 89.31 374 ALA A C 1
ATOM 3095 O O . ALA A 1 374 ? -36.303 -19.587 71.872 1.00 89.31 374 ALA A O 1
ATOM 3096 N N . ALA A 1 375 ? -37.027 -21.669 72.257 1.00 90.00 375 ALA A N 1
ATOM 3097 C CA . ALA A 1 375 ? -36.814 -22.156 70.896 1.00 90.00 375 ALA A CA 1
ATOM 3098 C C . ALA A 1 375 ? -37.698 -21.421 69.874 1.00 90.00 375 ALA A C 1
ATOM 3100 O O . ALA A 1 375 ? -37.210 -21.052 68.807 1.00 90.00 375 ALA A O 1
ATOM 3101 N N . LEU A 1 376 ? -38.964 -21.138 70.205 1.00 89.50 376 LEU A N 1
ATOM 3102 C CA . LEU A 1 376 ? -39.867 -20.341 69.366 1.00 89.50 376 LEU A CA 1
ATOM 3103 C C . LEU A 1 376 ? -39.429 -18.873 69.253 1.00 89.50 376 LEU A C 1
ATOM 3105 O O . LEU A 1 376 ? -39.568 -18.282 68.183 1.00 89.50 376 LEU A O 1
ATOM 3109 N N . GLN A 1 377 ? -3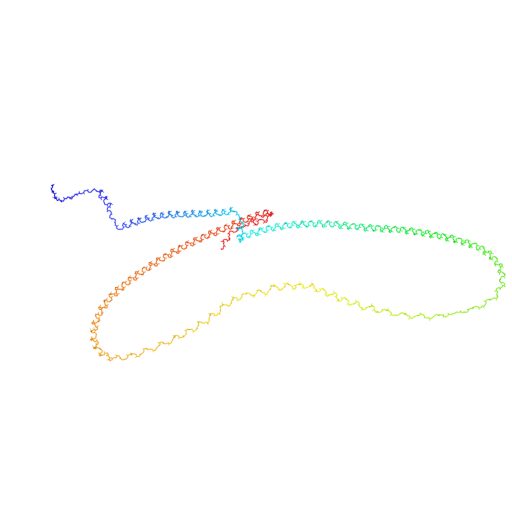8.900 -18.274 70.324 1.00 88.25 377 GLN A N 1
ATOM 3110 C CA . GLN A 1 377 ? -38.326 -16.925 70.271 1.00 88.25 377 GLN A CA 1
ATOM 3111 C C . GLN A 1 377 ? -37.050 -16.902 69.421 1.00 88.25 377 GLN A C 1
ATOM 3113 O O . GLN A 1 377 ? -36.978 -16.129 68.470 1.00 88.25 377 GLN A O 1
ATOM 3118 N N . ALA A 1 378 ? -36.114 -17.823 69.659 1.00 89.75 378 ALA A N 1
ATOM 3119 C CA . ALA A 1 378 ? -34.894 -17.958 68.868 1.00 89.75 378 ALA A CA 1
ATOM 3120 C C . ALA A 1 378 ? -35.177 -18.269 67.385 1.00 89.75 378 ALA A C 1
ATOM 3122 O O . ALA A 1 378 ? -34.460 -17.788 66.510 1.00 89.75 378 ALA A O 1
ATOM 3123 N N . ALA A 1 379 ? -36.222 -19.043 67.071 1.00 90.19 379 ALA A N 1
ATOM 3124 C CA . ALA A 1 379 ? -36.660 -19.278 65.695 1.00 90.19 379 ALA A CA 1
ATOM 3125 C C . ALA A 1 379 ? -37.154 -17.983 65.030 1.00 90.19 379 ALA A C 1
ATOM 3127 O O . ALA A 1 379 ? -36.671 -17.635 63.955 1.00 90.19 379 ALA A O 1
ATOM 3128 N N . LYS A 1 380 ? -38.030 -17.221 65.700 1.00 90.25 380 LYS A N 1
ATOM 3129 C CA . LYS A 1 380 ? -38.515 -15.918 65.209 1.00 90.25 380 LYS A CA 1
ATOM 3130 C C . LYS A 1 380 ? -37.390 -14.898 65.041 1.00 90.25 380 LYS A C 1
ATOM 3132 O O . LYS A 1 380 ? -37.372 -14.160 64.063 1.00 90.25 380 LYS A O 1
ATOM 3137 N N . GLU A 1 381 ? -36.431 -14.862 65.962 1.00 91.12 381 GLU A N 1
ATOM 3138 C CA . GLU A 1 381 ? -35.252 -13.996 65.857 1.00 91.12 381 GLU A CA 1
ATOM 3139 C C . GLU A 1 381 ? -34.372 -14.377 64.660 1.00 91.12 381 GLU A C 1
ATOM 3141 O O . GLU A 1 381 ? -33.956 -13.493 63.911 1.00 91.12 381 GLU A O 1
ATOM 3146 N N . ARG A 1 382 ? -34.152 -15.677 64.411 1.00 90.12 382 ARG A N 1
ATOM 3147 C CA . ARG A 1 382 ? -33.445 -16.160 63.210 1.00 90.12 382 ARG A CA 1
ATOM 3148 C C . ARG A 1 382 ? -34.193 -15.813 61.923 1.00 90.12 382 ARG A C 1
ATOM 3150 O O . ARG A 1 382 ? -33.552 -15.392 60.966 1.00 90.12 382 ARG A O 1
ATOM 3157 N N . GLU A 1 383 ? -35.518 -15.951 61.888 1.00 90.81 383 GLU A N 1
ATOM 3158 C CA . GLU A 1 383 ? -36.343 -15.554 60.735 1.00 90.81 383 GLU A CA 1
ATOM 3159 C C . GLU A 1 383 ? -36.251 -14.047 60.461 1.00 90.81 383 GLU A C 1
ATOM 3161 O O . GLU A 1 383 ? -36.054 -13.643 59.315 1.00 90.81 383 GLU A O 1
ATOM 3166 N N . LEU A 1 384 ? -36.319 -13.213 61.505 1.00 93.00 384 LEU A N 1
ATOM 3167 C CA . LEU A 1 384 ? -36.166 -11.759 61.395 1.00 93.00 384 LEU A CA 1
ATOM 3168 C C . LEU A 1 384 ? -34.763 -11.366 60.910 1.00 93.00 384 LEU A C 1
ATOM 3170 O O . LEU A 1 384 ? -34.641 -10.546 59.999 1.00 93.00 384 LEU A O 1
ATOM 3174 N N . GLN A 1 385 ? -33.707 -11.971 61.463 1.00 92.25 385 GLN A N 1
ATOM 3175 C CA . GLN A 1 385 ? -32.323 -11.752 61.025 1.00 92.25 385 GLN A CA 1
ATOM 3176 C C . GLN A 1 385 ? -32.118 -12.196 59.570 1.00 92.25 385 GLN A C 1
ATOM 3178 O O . GLN A 1 385 ? -31.556 -11.450 58.769 1.00 92.25 385 GLN A O 1
ATOM 3183 N N . HIS A 1 386 ? -32.627 -13.371 59.193 1.00 93.38 386 HIS A N 1
ATOM 3184 C CA . HIS A 1 386 ? -32.580 -13.866 57.818 1.00 93.38 386 HIS A CA 1
ATOM 3185 C C . HIS A 1 386 ? -33.339 -12.940 56.854 1.00 93.38 386 HIS A C 1
ATOM 3187 O O . HIS A 1 386 ? -32.826 -12.615 55.784 1.00 93.38 386 HIS A O 1
ATOM 3193 N N . GLY A 1 387 ? -34.516 -12.443 57.248 1.00 94.38 387 GLY A N 1
ATOM 3194 C CA . GLY A 1 387 ? -35.281 -11.455 56.486 1.00 94.38 387 GLY A CA 1
ATOM 3195 C C . GLY A 1 387 ? -34.523 -10.139 56.285 1.00 94.38 387 GLY A C 1
ATOM 3196 O O . GLY A 1 387 ? -34.485 -9.619 55.170 1.00 94.38 387 GLY A O 1
ATOM 3197 N N . GLN A 1 388 ? -33.851 -9.629 57.323 1.00 94.38 388 GLN A N 1
ATOM 3198 C CA . GLN A 1 388 ? -32.996 -8.439 57.220 1.00 94.38 388 GLN A CA 1
ATOM 3199 C C . GLN A 1 388 ? -31.808 -8.661 56.274 1.00 94.38 388 GLN A C 1
ATOM 3201 O O . GLN A 1 388 ? -31.547 -7.817 55.416 1.00 94.38 388 GLN A O 1
ATOM 3206 N N . VAL A 1 389 ? -31.122 -9.804 56.373 1.00 94.25 389 VAL A N 1
ATOM 3207 C CA . VAL A 1 389 ? -30.019 -10.165 55.465 1.00 94.25 389 VAL A CA 1
ATOM 3208 C C . VAL A 1 389 ? -30.514 -10.290 54.021 1.00 94.25 389 VAL A C 1
ATOM 3210 O O . VAL A 1 389 ? -29.861 -9.787 53.108 1.00 94.25 389 VAL A O 1
ATOM 3213 N N . LEU A 1 390 ? -31.683 -10.896 53.795 1.00 94.50 390 LEU A N 1
ATOM 3214 C CA . LEU A 1 390 ? -32.278 -11.021 52.464 1.00 94.50 390 LEU A CA 1
ATOM 3215 C C . LEU A 1 390 ? -32.629 -9.650 51.863 1.00 94.50 390 LEU A C 1
ATOM 3217 O O . LEU A 1 390 ? -32.326 -9.403 50.696 1.00 94.50 390 LEU A O 1
ATOM 3221 N N . LEU A 1 391 ? -33.200 -8.733 52.652 1.00 93.75 391 LEU A N 1
ATOM 3222 C CA . LEU A 1 391 ? -33.468 -7.358 52.214 1.00 93.75 391 LEU A CA 1
ATOM 3223 C C . LEU A 1 391 ? -32.171 -6.620 51.851 1.00 93.75 391 LEU A C 1
ATOM 3225 O O . LEU A 1 391 ? -32.079 -6.066 50.757 1.00 93.75 391 LEU A O 1
ATOM 3229 N N . GLN A 1 392 ? -31.133 -6.703 52.690 1.00 94.44 392 GLN A N 1
ATOM 3230 C CA . GLN A 1 392 ? -29.813 -6.127 52.393 1.00 94.44 392 GLN A CA 1
ATOM 3231 C C . GLN A 1 392 ? -29.187 -6.720 51.118 1.00 94.44 392 GLN A C 1
ATOM 3233 O O . GLN A 1 392 ? -28.562 -6.000 50.337 1.00 94.44 392 GLN A O 1
ATOM 3238 N N . GLN A 1 393 ? -29.372 -8.020 50.859 1.00 94.44 393 GLN A N 1
ATOM 3239 C CA . GLN A 1 393 ? -28.934 -8.654 49.612 1.00 94.44 393 GLN A CA 1
ATOM 3240 C C . GLN A 1 393 ? -29.725 -8.152 48.396 1.00 94.44 393 GLN A C 1
ATOM 3242 O O . GLN A 1 393 ? -29.127 -7.909 47.346 1.00 94.44 393 GLN A O 1
ATOM 3247 N N . ILE A 1 394 ? -31.044 -7.970 48.514 1.00 93.56 394 ILE A N 1
ATOM 3248 C CA . ILE A 1 394 ? -31.893 -7.426 47.444 1.00 93.56 394 ILE A CA 1
ATOM 3249 C C . ILE A 1 394 ? -31.488 -5.982 47.124 1.00 93.56 394 ILE A C 1
ATOM 3251 O O . ILE A 1 394 ? -31.246 -5.668 45.958 1.00 93.56 394 ILE A O 1
ATOM 3255 N N . GLU A 1 395 ? -31.337 -5.127 48.137 1.00 94.62 395 GLU A N 1
ATOM 3256 C CA . GLU A 1 395 ? -30.888 -3.738 47.987 1.00 94.62 395 GLU A CA 1
ATOM 3257 C C . GLU A 1 395 ? -29.472 -3.658 47.402 1.00 94.62 395 GLU A C 1
ATOM 3259 O O . GLU A 1 395 ? -29.235 -2.933 46.432 1.00 94.62 395 GLU A O 1
ATOM 3264 N N . GLY A 1 396 ? -28.538 -4.463 47.917 1.00 94.44 396 GLY A N 1
ATOM 3265 C CA . GLY A 1 396 ? -27.173 -4.556 47.402 1.00 94.44 396 GLY A CA 1
ATOM 3266 C C . GLY A 1 396 ? -27.122 -5.014 45.942 1.00 94.44 396 GLY A C 1
ATOM 3267 O O . GLY A 1 396 ? -26.383 -4.444 45.137 1.00 94.44 396 GLY A O 1
ATOM 3268 N N . ASN A 1 397 ? -27.943 -5.995 45.559 1.00 93.25 397 ASN A N 1
ATOM 3269 C CA . ASN A 1 397 ? -28.048 -6.461 44.176 1.00 93.25 397 ASN A CA 1
ATOM 3270 C C . ASN A 1 397 ? -28.730 -5.432 43.261 1.00 93.25 397 ASN A C 1
ATOM 3272 O O . ASN A 1 397 ? -28.293 -5.254 42.123 1.00 93.25 397 ASN A O 1
ATOM 3276 N N . ALA A 1 398 ? -29.745 -4.711 43.742 1.00 92.00 398 ALA A N 1
ATOM 3277 C CA . ALA A 1 398 ? -30.360 -3.608 43.008 1.00 92.00 398 ALA A CA 1
ATOM 3278 C C . ALA A 1 398 ? -29.351 -2.473 42.760 1.00 92.00 398 ALA A C 1
ATOM 3280 O O . ALA A 1 398 ? -29.193 -2.034 41.620 1.00 92.00 398 ALA A O 1
ATOM 3281 N N . ALA A 1 399 ? -28.593 -2.073 43.786 1.00 91.88 399 ALA A N 1
ATOM 3282 C CA . ALA A 1 399 ? -27.538 -1.066 43.686 1.00 91.88 399 ALA A CA 1
ATOM 3283 C C . ALA A 1 399 ? -26.371 -1.502 42.779 1.00 91.88 399 ALA A C 1
ATOM 3285 O O . ALA A 1 399 ? -25.789 -0.676 42.075 1.00 91.88 399 ALA A O 1
ATOM 3286 N N . ARG A 1 400 ? -26.028 -2.798 42.747 1.00 90.69 400 ARG A N 1
ATOM 3287 C CA . ARG A 1 400 ? -25.062 -3.349 41.778 1.00 90.69 400 ARG A CA 1
ATOM 3288 C C . ARG A 1 400 ? -25.596 -3.274 40.348 1.00 90.69 400 ARG A C 1
ATOM 3290 O O . ARG A 1 400 ? -24.867 -2.835 39.466 1.00 90.69 400 ARG A O 1
ATOM 3297 N N . ARG A 1 401 ? -26.865 -3.634 40.117 1.00 89.50 401 ARG A N 1
ATOM 3298 C CA . ARG A 1 401 ? -27.511 -3.559 38.792 1.00 89.50 401 ARG A CA 1
ATOM 3299 C C . ARG A 1 401 ? -27.620 -2.126 38.268 1.00 89.50 401 ARG A C 1
ATOM 3301 O O . ARG A 1 401 ? -27.404 -1.912 37.080 1.00 89.50 401 ARG A O 1
ATOM 3308 N N . THR A 1 402 ? -27.939 -1.145 39.115 1.00 89.75 402 THR A N 1
ATOM 3309 C CA . THR A 1 402 ? -27.973 0.265 38.689 1.00 89.75 402 THR A CA 1
ATOM 3310 C C . THR A 1 402 ? -26.574 0.796 38.390 1.00 89.75 402 THR A C 1
ATOM 3312 O O . THR A 1 402 ? -26.395 1.437 37.361 1.00 89.75 402 THR A O 1
ATOM 3315 N N . LYS A 1 403 ? -25.568 0.468 39.214 1.00 88.88 403 LYS A N 1
ATOM 3316 C CA . LYS A 1 403 ? -24.163 0.811 38.932 1.00 88.88 403 LYS A CA 1
ATOM 3317 C C . LYS A 1 403 ? -23.655 0.181 37.634 1.00 88.88 403 LYS A C 1
ATOM 3319 O O . LYS A 1 403 ? -23.062 0.897 36.840 1.00 88.88 403 LYS A O 1
ATOM 3324 N N . ALA A 1 404 ? -23.925 -1.103 37.387 1.00 88.56 404 ALA A N 1
ATOM 3325 C CA . ALA A 1 404 ? -23.532 -1.777 36.146 1.00 88.56 404 ALA A CA 1
ATOM 3326 C C . ALA A 1 404 ? -24.113 -1.073 34.907 1.00 88.56 404 ALA A C 1
ATOM 3328 O O . ALA A 1 404 ? -23.365 -0.707 34.010 1.00 88.56 404 ALA A O 1
ATOM 3329 N N . LYS A 1 405 ? -25.416 -0.754 34.919 1.00 87.56 405 LYS A N 1
ATOM 3330 C CA . LYS A 1 405 ? -26.065 0.005 33.835 1.00 87.56 405 LYS A CA 1
ATOM 3331 C C . LYS A 1 405 ? -25.497 1.413 33.635 1.00 87.56 405 LYS A C 1
ATOM 3333 O O . LYS A 1 405 ? -25.512 1.908 32.514 1.00 87.56 405 LYS A O 1
ATOM 3338 N N . LEU A 1 406 ? -25.039 2.077 34.699 1.00 86.19 406 LEU A N 1
ATOM 3339 C CA . LEU A 1 406 ? -24.373 3.379 34.587 1.00 86.19 406 LEU A CA 1
ATOM 3340 C C . LEU A 1 406 ? -22.991 3.235 33.936 1.00 86.19 406 LEU A C 1
ATOM 3342 O O . LEU A 1 406 ? -22.699 3.979 33.006 1.00 86.19 406 LEU A O 1
ATOM 3346 N N . PHE A 1 407 ? -22.197 2.238 34.345 1.00 87.12 407 PHE A N 1
ATOM 3347 C CA . PHE A 1 407 ? -20.922 1.912 33.692 1.00 87.12 407 PHE A CA 1
ATOM 3348 C C . PHE A 1 407 ? -21.112 1.574 32.206 1.00 87.12 407 PHE A C 1
ATOM 3350 O O . PHE A 1 407 ? -20.477 2.203 31.372 1.00 87.12 407 PHE A O 1
ATOM 3357 N N . GLU A 1 408 ? -22.054 0.692 31.855 1.00 87.06 408 GLU A N 1
ATOM 3358 C CA . GLU A 1 408 ? -22.385 0.362 30.456 1.00 87.06 408 GLU A CA 1
ATOM 3359 C C . GLU A 1 408 ? -22.752 1.609 29.626 1.00 87.06 408 GLU A C 1
ATOM 3361 O O . GLU A 1 408 ? -22.357 1.737 28.466 1.00 87.06 408 GLU A O 1
ATOM 3366 N N . GLN A 1 409 ? -23.502 2.554 30.209 1.00 86.00 409 GLN A N 1
ATOM 3367 C CA . GLN A 1 409 ? -23.872 3.803 29.538 1.00 86.00 409 GLN A CA 1
ATOM 3368 C C . GLN A 1 409 ? -22.686 4.754 29.364 1.00 86.00 409 GLN A C 1
ATOM 3370 O O . GLN A 1 409 ? -22.566 5.375 28.307 1.00 86.00 409 GLN A O 1
ATOM 3375 N N . ASP A 1 410 ? -21.826 4.888 30.371 1.00 86.38 410 ASP A N 1
ATOM 3376 C CA . ASP A 1 410 ? -20.664 5.773 30.308 1.00 86.38 410 ASP A CA 1
ATOM 3377 C C . ASP A 1 410 ? -19.552 5.194 29.413 1.00 86.38 410 ASP A C 1
ATOM 3379 O O . ASP A 1 410 ? -18.969 5.942 28.625 1.00 86.38 410 ASP A O 1
ATOM 3383 N N . ASP A 1 411 ? -19.359 3.872 29.398 1.00 86.69 411 ASP A N 1
ATOM 3384 C CA . ASP A 1 411 ? -18.502 3.169 28.435 1.00 86.69 411 ASP A CA 1
ATOM 3385 C C . ASP A 1 411 ? -19.024 3.352 27.000 1.00 86.69 411 ASP A C 1
ATOM 3387 O O . ASP A 1 411 ? -18.265 3.712 26.097 1.00 86.69 411 ASP A O 1
ATOM 3391 N N . ALA A 1 412 ? -20.338 3.221 26.774 1.00 85.56 412 ALA A N 1
ATOM 3392 C CA . ALA A 1 412 ? -20.941 3.478 25.464 1.00 85.56 412 ALA A CA 1
ATOM 3393 C C . ALA A 1 412 ? -20.796 4.948 25.015 1.00 85.56 412 ALA A C 1
ATOM 3395 O O . ALA A 1 412 ? -20.575 5.211 23.828 1.00 85.56 412 ALA A O 1
ATOM 3396 N N . LYS A 1 413 ? -20.885 5.926 25.933 1.00 86.00 413 LYS A N 1
ATOM 3397 C CA . LYS A 1 413 ? -20.568 7.340 25.637 1.00 86.00 413 LYS A CA 1
ATOM 3398 C C . LYS A 1 413 ? -19.088 7.510 25.283 1.00 86.00 413 LYS A C 1
ATOM 3400 O O . LYS A 1 413 ? -18.773 8.210 24.320 1.00 86.00 413 LYS A O 1
ATOM 3405 N N . PHE A 1 414 ? -18.187 6.876 26.034 1.00 87.56 414 PHE A N 1
ATOM 3406 C CA . PHE A 1 414 ? -16.743 6.950 25.817 1.00 87.56 414 PHE A CA 1
ATOM 3407 C C . PHE A 1 414 ? -16.336 6.359 24.462 1.00 87.56 414 PHE A C 1
ATOM 3409 O O . PHE A 1 414 ? -15.612 7.008 23.707 1.00 87.56 414 PHE A O 1
ATOM 3416 N N . LEU A 1 415 ? -16.862 5.183 24.107 1.00 87.75 415 LEU A N 1
ATOM 3417 C CA . LEU A 1 415 ? -16.644 4.544 22.807 1.00 87.75 415 LEU A CA 1
ATOM 3418 C C . LEU A 1 415 ? -17.140 5.426 21.655 1.00 87.75 415 LEU A C 1
ATOM 3420 O O . LEU A 1 415 ? -16.395 5.655 20.703 1.00 87.75 415 LEU A O 1
ATOM 3424 N N . LYS A 1 416 ? -18.338 6.019 21.772 1.00 86.75 416 LYS A N 1
ATOM 3425 C CA . LYS A 1 416 ? -18.846 6.991 20.785 1.00 86.75 416 LYS A CA 1
ATOM 3426 C C . LYS A 1 416 ? -17.930 8.208 20.650 1.00 86.75 416 LYS A C 1
ATOM 3428 O O . LYS A 1 416 ? -17.591 8.582 19.533 1.00 86.75 416 LYS A O 1
ATOM 3433 N N . LYS A 1 417 ? -17.480 8.790 21.769 1.00 87.38 417 LYS A N 1
ATOM 3434 C CA . LYS A 1 417 ? -16.544 9.931 21.792 1.00 87.38 417 LYS A CA 1
ATOM 3435 C C . LYS A 1 417 ? -15.187 9.589 21.167 1.00 87.38 417 LYS A C 1
ATOM 3437 O O . LYS A 1 417 ? -14.585 10.426 20.502 1.00 87.38 417 LYS A O 1
ATOM 3442 N N . LYS A 1 418 ? -14.702 8.359 21.358 1.00 88.88 418 LYS A N 1
ATOM 3443 C CA . LYS A 1 418 ? -13.479 7.851 20.725 1.00 88.88 418 LYS A CA 1
ATOM 3444 C C . LYS A 1 418 ? -13.662 7.671 19.211 1.00 88.88 418 LYS A C 1
ATOM 3446 O O . LYS A 1 418 ? -12.821 8.134 18.448 1.00 88.88 418 LYS A O 1
ATOM 3451 N N . ALA A 1 419 ? -14.771 7.083 18.769 1.00 87.56 419 ALA A N 1
ATOM 3452 C CA . ALA A 1 419 ? -15.062 6.893 17.348 1.00 87.56 419 ALA A CA 1
ATOM 3453 C C . ALA A 1 419 ? -15.211 8.229 16.594 1.00 87.56 419 ALA A C 1
ATOM 3455 O O . ALA A 1 419 ? -14.640 8.403 15.517 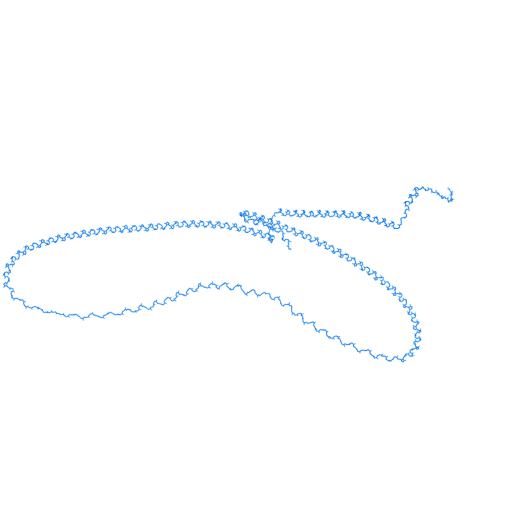1.00 87.56 419 ALA A O 1
ATOM 3456 N N . THR A 1 420 ? -15.901 9.215 17.179 1.00 87.69 420 THR A N 1
ATOM 3457 C CA . THR A 1 420 ? -16.017 10.555 16.579 1.00 87.69 420 THR A CA 1
ATOM 3458 C C . THR A 1 420 ? -14.675 11.295 16.553 1.00 87.69 420 THR A C 1
ATOM 3460 O O . THR A 1 420 ? -14.372 11.944 15.551 1.00 87.69 420 THR A O 1
ATOM 3463 N N . ARG A 1 421 ? -13.832 11.146 17.589 1.00 88.50 421 ARG A N 1
ATOM 3464 C CA . ARG A 1 421 ? -12.432 11.626 17.617 1.00 88.50 421 ARG A CA 1
ATOM 3465 C C . ARG A 1 421 ? -11.617 11.076 16.451 1.00 88.50 421 ARG A C 1
ATOM 3467 O O . ARG A 1 421 ? -10.988 11.836 15.717 1.00 88.50 421 ARG A O 1
ATOM 3474 N N . GLU A 1 422 ? -11.648 9.760 16.268 1.00 89.75 422 GLU A N 1
ATOM 3475 C CA . GLU A 1 422 ? -10.920 9.063 15.204 1.00 89.75 422 GLU A CA 1
ATOM 3476 C C . GLU A 1 422 ? -11.436 9.439 13.806 1.00 89.75 422 GLU A C 1
ATOM 3478 O O . GLU A 1 422 ? -10.634 9.622 12.888 1.00 89.75 422 GLU A O 1
ATOM 3483 N N . SER A 1 423 ? -12.751 9.638 13.654 1.00 89.56 423 SER A N 1
ATOM 3484 C CA . SER A 1 423 ? -13.377 10.135 12.421 1.00 89.56 423 SER A CA 1
ATOM 3485 C C . SER A 1 423 ? -12.900 11.553 12.068 1.00 89.56 423 SER A C 1
ATOM 3487 O O . SER A 1 423 ? -12.388 11.781 10.969 1.00 89.56 423 SER A O 1
ATOM 3489 N N . ILE A 1 424 ? -12.946 12.491 13.026 1.00 90.25 424 ILE A N 1
ATOM 3490 C CA . ILE A 1 424 ? -12.448 13.870 12.857 1.00 90.25 424 ILE A CA 1
ATOM 3491 C C . ILE A 1 424 ? -10.954 13.882 12.514 1.00 90.25 424 ILE A C 1
ATOM 3493 O O . ILE A 1 424 ? -10.529 14.620 11.622 1.00 90.25 424 ILE A O 1
ATOM 3497 N N . LEU A 1 425 ? -10.149 13.059 13.192 1.00 91.50 425 LEU A N 1
ATOM 3498 C CA . LEU A 1 425 ? -8.722 12.935 12.909 1.00 91.50 425 LEU A CA 1
ATOM 3499 C C . LEU A 1 425 ? -8.478 12.437 11.478 1.00 91.50 425 LEU A C 1
ATOM 3501 O O . LEU A 1 425 ? -7.702 13.045 10.739 1.00 91.50 425 LEU A O 1
ATOM 3505 N N . ALA A 1 426 ? -9.155 11.362 11.068 1.00 92.00 426 ALA A N 1
ATOM 3506 C CA . ALA A 1 426 ? -9.051 10.834 9.713 1.00 92.00 426 ALA A CA 1
ATOM 3507 C C . ALA A 1 426 ? -9.505 11.863 8.661 1.00 92.00 426 ALA A C 1
ATOM 3509 O O . ALA A 1 426 ? -8.884 11.963 7.605 1.00 92.00 426 ALA A O 1
ATOM 3510 N N . GLU A 1 427 ? -10.521 12.681 8.950 1.00 91.81 427 GLU A N 1
ATOM 3511 C CA . GLU A 1 427 ? -10.967 13.747 8.049 1.00 91.81 427 GLU A CA 1
ATOM 3512 C C . GLU A 1 427 ? -9.907 14.842 7.889 1.00 91.81 427 GLU A C 1
ATOM 3514 O O . GLU A 1 427 ? -9.605 15.229 6.757 1.00 91.81 427 GLU A O 1
ATOM 3519 N N . LYS A 1 428 ? -9.261 15.286 8.973 1.00 92.19 428 LYS A N 1
ATOM 3520 C CA . LYS A 1 428 ? -8.122 16.213 8.870 1.00 92.19 428 LYS A CA 1
ATOM 3521 C C . LYS A 1 428 ? -6.985 15.621 8.042 1.00 92.19 428 LYS A C 1
ATOM 3523 O O . LYS A 1 428 ? -6.478 16.287 7.143 1.00 92.19 428 LYS A O 1
ATOM 3528 N N . VAL A 1 429 ? -6.614 14.362 8.299 1.00 93.50 429 VAL A N 1
ATOM 3529 C CA . VAL A 1 429 ? -5.562 13.659 7.543 1.00 93.50 429 VAL A CA 1
ATOM 3530 C C . VAL A 1 429 ? -5.923 13.579 6.055 1.00 93.50 429 VAL A C 1
ATOM 3532 O O . VAL A 1 429 ? -5.068 13.836 5.210 1.00 93.50 429 VAL A O 1
ATOM 3535 N N . ARG A 1 430 ? -7.191 13.308 5.721 1.00 93.94 430 ARG A N 1
ATOM 3536 C CA . ARG A 1 430 ? -7.720 13.309 4.347 1.00 93.94 430 ARG A CA 1
ATOM 3537 C C . ARG A 1 430 ? -7.621 14.687 3.693 1.00 93.94 430 ARG A C 1
ATOM 3539 O O . ARG A 1 430 ? -7.137 14.788 2.568 1.00 93.94 430 ARG A O 1
ATOM 3546 N N . GLN A 1 431 ? -8.042 15.746 4.386 1.00 93.69 431 GLN A N 1
ATOM 3547 C CA . GLN A 1 431 ? -7.975 17.121 3.880 1.00 93.69 431 GLN A CA 1
ATOM 3548 C C . GLN A 1 431 ? -6.528 17.585 3.670 1.00 93.69 431 GLN A C 1
ATOM 3550 O O . GLN A 1 431 ? -6.220 18.176 2.635 1.00 93.69 431 GLN A O 1
ATOM 3555 N N . ASP A 1 432 ? -5.619 17.279 4.594 1.00 94.38 432 ASP A N 1
ATOM 3556 C CA . ASP A 1 432 ? -4.206 17.635 4.459 1.00 94.38 432 ASP A CA 1
ATOM 3557 C C . ASP A 1 432 ? -3.476 16.780 3.416 1.00 94.38 432 ASP A C 1
ATOM 3559 O O . ASP A 1 432 ? -2.605 17.299 2.718 1.00 94.38 432 ASP A O 1
ATOM 3563 N N . ALA A 1 433 ? -3.850 15.509 3.232 1.00 94.00 433 ALA A N 1
ATOM 3564 C CA . ALA A 1 433 ? -3.378 14.692 2.113 1.00 94.00 433 ALA A CA 1
ATOM 3565 C C . ALA A 1 433 ? -3.836 15.275 0.765 1.00 94.00 433 ALA A C 1
ATOM 3567 O O . ALA A 1 433 ? -3.004 15.493 -0.114 1.00 94.00 433 ALA A O 1
ATOM 3568 N N . LEU A 1 434 ? -5.121 15.627 0.627 1.00 95.19 434 LEU A N 1
ATOM 3569 C CA . LEU A 1 434 ? -5.654 16.301 -0.564 1.00 95.19 434 LEU A CA 1
ATOM 3570 C C . LEU A 1 434 ? -4.918 17.619 -0.846 1.00 95.19 434 LEU A C 1
ATOM 3572 O O . LEU A 1 434 ? -4.452 17.824 -1.964 1.00 95.19 434 LEU A O 1
ATOM 3576 N N . ARG A 1 435 ? -4.723 18.476 0.166 1.00 94.94 435 ARG A N 1
ATOM 3577 C CA . ARG A 1 435 ? -3.959 19.733 0.036 1.00 94.94 435 ARG A CA 1
ATOM 3578 C C . ARG A 1 435 ? -2.508 19.495 -0.393 1.00 94.94 435 ARG A C 1
ATOM 3580 O O . ARG A 1 435 ? -1.984 20.266 -1.195 1.00 94.94 435 ARG A O 1
ATOM 3587 N N . LYS A 1 436 ? -1.842 18.456 0.127 1.00 94.94 436 LYS A N 1
ATOM 3588 C CA . LYS A 1 436 ? -0.470 18.087 -0.270 1.00 94.94 436 LYS A CA 1
ATOM 3589 C C . LYS A 1 436 ? -0.410 17.650 -1.735 1.00 94.94 436 LYS A C 1
ATOM 3591 O O . LYS A 1 436 ? 0.429 18.163 -2.466 1.00 94.94 436 LYS A O 1
ATOM 3596 N N . LEU A 1 437 ? -1.325 16.785 -2.175 1.00 95.62 437 LEU A N 1
ATOM 3597 C CA . LEU A 1 437 ? -1.379 16.299 -3.559 1.00 95.62 437 LEU A CA 1
ATOM 3598 C C . LEU A 1 437 ? -1.748 17.419 -4.550 1.00 95.62 437 LEU A C 1
ATOM 3600 O O . LEU A 1 437 ? -1.140 17.529 -5.612 1.00 95.62 437 LEU A O 1
ATOM 3604 N N . GLN A 1 438 ? -2.667 18.316 -4.174 1.00 94.69 438 GLN A N 1
ATOM 3605 C CA . GLN A 1 438 ? -2.982 19.521 -4.951 1.00 94.69 438 GLN A CA 1
ATOM 3606 C C . GLN A 1 438 ? -1.757 20.439 -5.100 1.00 94.69 438 GLN A C 1
ATOM 3608 O O . GLN A 1 438 ? -1.464 20.892 -6.202 1.00 94.69 438 GLN A O 1
ATOM 3613 N N . ARG A 1 439 ? -0.983 20.663 -4.025 1.00 95.38 439 ARG A N 1
ATOM 3614 C CA . ARG A 1 439 ? 0.291 21.415 -4.089 1.00 95.38 439 ARG A CA 1
ATOM 3615 C C . ARG A 1 439 ? 1.360 20.726 -4.944 1.00 95.38 439 ARG A C 1
ATOM 3617 O O . ARG A 1 439 ? 2.213 21.410 -5.494 1.00 95.38 439 ARG A O 1
ATOM 3624 N N . GLN A 1 440 ? 1.321 19.399 -5.059 1.00 93.31 440 GLN A N 1
ATOM 3625 C CA . GLN A 1 440 ? 2.192 18.611 -5.943 1.00 93.31 440 GLN A CA 1
ATOM 3626 C C . GLN A 1 440 ? 1.725 18.603 -7.412 1.00 93.31 440 GLN A C 1
ATOM 3628 O O . GLN A 1 440 ? 2.387 17.994 -8.256 1.00 93.31 440 GLN A O 1
ATOM 3633 N N . GLY A 1 441 ? 0.603 19.262 -7.728 1.00 92.75 441 GLY A N 1
ATOM 3634 C CA . GLY A 1 441 ? 0.043 19.321 -9.076 1.00 92.75 441 GLY A CA 1
ATOM 3635 C C . GLY A 1 441 ? -0.553 17.996 -9.555 1.00 92.75 441 GLY A C 1
ATOM 3636 O O . GLY A 1 441 ? -0.537 17.732 -10.752 1.00 92.75 441 GLY A O 1
ATOM 3637 N N . VAL A 1 442 ? -1.027 17.135 -8.647 1.00 94.88 442 VAL A N 1
ATOM 3638 C CA . VAL A 1 442 ? -1.735 15.900 -9.027 1.00 94.88 442 VAL A CA 1
ATOM 3639 C C . VAL A 1 442 ? -3.093 16.267 -9.656 1.00 94.88 442 VAL A C 1
ATOM 3641 O O . VAL A 1 442 ? -3.857 16.995 -9.014 1.00 94.88 442 VAL A O 1
ATOM 3644 N N . PRO A 1 443 ? -3.421 15.778 -10.871 1.00 94.12 443 PRO A N 1
ATOM 3645 C CA . PRO A 1 443 ? -4.711 16.019 -11.519 1.00 94.12 443 PRO A CA 1
ATOM 3646 C C . PRO A 1 443 ? -5.913 15.670 -10.634 1.00 94.12 443 PRO A C 1
ATOM 3648 O O . PRO A 1 443 ? -5.912 14.648 -9.945 1.00 94.12 443 PRO A O 1
ATOM 3651 N N . GLU A 1 444 ? -6.978 16.482 -10.689 1.00 92.38 444 GLU A N 1
ATOM 3652 C CA . GLU A 1 444 ? -8.172 16.273 -9.850 1.00 92.38 444 GLU A CA 1
ATOM 3653 C C . GLU A 1 444 ? -8.834 14.903 -10.064 1.00 92.38 444 GLU A C 1
ATOM 3655 O O . GLU A 1 444 ? -9.487 14.401 -9.152 1.00 92.38 444 GLU A O 1
ATOM 3660 N N . GLU A 1 445 ? -8.654 14.282 -11.232 1.00 93.06 445 GLU A N 1
ATOM 3661 C CA . GLU A 1 445 ? -9.220 12.971 -11.567 1.00 93.06 445 GLU A CA 1
ATOM 3662 C C . GLU A 1 445 ? -8.738 11.878 -10.608 1.00 93.06 445 GLU A C 1
ATOM 3664 O O . GLU A 1 445 ? -9.558 11.156 -10.040 1.00 93.06 445 GLU A O 1
ATOM 3669 N N . TYR A 1 446 ? -7.434 11.846 -10.320 1.00 93.38 446 TYR A N 1
ATOM 3670 C CA . TYR A 1 446 ? -6.826 10.915 -9.365 1.00 93.38 446 TYR A CA 1
ATOM 3671 C C . TYR A 1 446 ? -7.133 11.262 -7.901 1.00 93.38 446 TYR A C 1
ATOM 3673 O O . TYR A 1 446 ? -6.942 10.438 -7.009 1.00 93.38 446 TYR A O 1
ATOM 3681 N N . LEU A 1 447 ? -7.644 12.468 -7.633 1.00 93.50 447 LEU A N 1
ATOM 3682 C CA . LEU A 1 447 ? -8.066 12.900 -6.298 1.00 93.50 447 LEU A CA 1
ATOM 3683 C C . LEU A 1 447 ? -9.543 12.598 -6.009 1.00 93.50 447 LEU A C 1
ATOM 3685 O O . LEU A 1 447 ? -9.958 12.720 -4.853 1.00 93.50 447 LEU A O 1
ATOM 3689 N N . ARG A 1 448 ? -10.339 12.194 -7.015 1.00 93.19 448 ARG A N 1
ATOM 3690 C CA . ARG A 1 448 ? -11.783 11.933 -6.861 1.00 93.19 448 ARG A CA 1
ATOM 3691 C C . ARG A 1 448 ? -12.054 10.895 -5.777 1.00 93.19 448 ARG A C 1
ATOM 3693 O O . ARG A 1 448 ? -12.791 11.198 -4.845 1.00 93.19 448 ARG A O 1
ATOM 3700 N N . GLU A 1 449 ? -11.397 9.737 -5.834 1.00 90.31 449 GLU A N 1
ATOM 3701 C CA . GLU A 1 449 ? -11.595 8.645 -4.867 1.00 90.31 449 GLU A CA 1
ATOM 3702 C C . GLU A 1 449 ? -11.256 9.058 -3.427 1.00 90.31 449 GLU A C 1
ATOM 3704 O O . GLU A 1 449 ? -11.990 8.738 -2.492 1.00 90.31 449 GLU A O 1
ATOM 3709 N N . LEU A 1 450 ? -10.182 9.834 -3.237 1.00 92.25 450 LEU A N 1
ATOM 3710 C CA . LEU A 1 450 ? -9.784 10.363 -1.929 1.00 92.25 450 LEU A CA 1
ATOM 3711 C C . LEU A 1 450 ? -10.734 11.476 -1.431 1.00 92.25 450 LEU A C 1
ATOM 3713 O O . LEU A 1 450 ? -10.959 11.622 -0.224 1.00 92.25 450 LEU A O 1
ATOM 3717 N N . ARG A 1 451 ? -11.335 12.250 -2.346 1.00 91.81 451 ARG A N 1
ATOM 3718 C CA . ARG A 1 451 ? -12.358 13.264 -2.032 1.00 91.81 451 ARG A CA 1
ATOM 3719 C C . ARG A 1 451 ? -13.704 12.624 -1.665 1.00 91.81 451 ARG A C 1
ATOM 3721 O O . ARG A 1 451 ? -14.355 13.137 -0.756 1.00 91.81 451 ARG A O 1
ATOM 3728 N N . THR A 1 452 ? -14.098 11.524 -2.311 1.00 89.88 452 THR A N 1
ATOM 3729 C CA . THR A 1 452 ? -15.364 10.804 -2.058 1.00 89.88 452 THR A CA 1
ATOM 3730 C C . THR A 1 452 ? -15.259 9.686 -1.020 1.00 89.88 452 THR A C 1
ATOM 3732 O O . THR A 1 452 ? -16.278 9.090 -0.675 1.00 89.88 452 THR A O 1
ATOM 3735 N N . MET A 1 453 ? -14.058 9.368 -0.524 1.00 87.06 453 MET A N 1
ATOM 3736 C CA . MET A 1 453 ? -13.865 8.340 0.499 1.00 87.06 453 MET A CA 1
ATOM 3737 C C . MET A 1 453 ? -14.705 8.638 1.748 1.00 87.06 453 MET A C 1
ATOM 3739 O O . MET A 1 453 ? -14.460 9.612 2.460 1.00 87.06 453 MET A O 1
ATOM 3743 N N . GLN A 1 454 ? -15.637 7.734 2.049 1.00 85.25 454 GLN A N 1
ATOM 3744 C CA . GLN A 1 454 ? -16.345 7.705 3.322 1.00 85.25 454 GLN A CA 1
ATOM 3745 C C . GLN A 1 454 ? -15.389 7.261 4.434 1.00 85.25 454 GLN A C 1
ATOM 3747 O O . GLN A 1 454 ? -14.664 6.268 4.308 1.00 85.25 454 GLN A O 1
ATOM 3752 N N . ILE A 1 455 ? -15.377 8.026 5.522 1.00 82.69 455 ILE A N 1
ATOM 3753 C CA . ILE A 1 455 ? -14.660 7.698 6.751 1.00 82.69 455 ILE A CA 1
ATOM 3754 C C . ILE A 1 455 ? -15.672 6.980 7.636 1.00 82.69 455 ILE A C 1
ATOM 3756 O O . ILE A 1 455 ? -16.508 7.612 8.272 1.00 82.69 455 ILE A O 1
ATOM 3760 N N . ASN A 1 456 ? -15.643 5.649 7.608 1.00 68.12 456 ASN A N 1
ATOM 3761 C CA . ASN A 1 456 ? -16.608 4.845 8.349 1.00 68.12 456 ASN A CA 1
ATOM 3762 C C . ASN A 1 456 ? -16.436 5.075 9.858 1.00 68.12 456 ASN A C 1
ATOM 3764 O O . ASN A 1 456 ? -15.412 4.707 10.432 1.00 68.12 456 ASN A O 1
ATOM 3768 N N . GLU A 1 457 ? -17.471 5.617 10.498 1.00 55.22 457 GLU A N 1
ATOM 3769 C CA . GLU A 1 457 ? -17.568 5.745 11.962 1.00 55.22 457 GLU A CA 1
ATOM 3770 C C . GLU A 1 457 ? -17.748 4.369 12.647 1.00 55.22 457 GLU A C 1
ATOM 3772 O O . GLU A 1 457 ? -17.515 4.217 13.843 1.00 55.22 457 GLU A O 1
ATOM 3777 N N . ALA A 1 458 ? -18.095 3.341 11.864 1.00 44.25 458 ALA A N 1
ATOM 3778 C CA . ALA A 1 458 ? -18.444 1.985 12.293 1.00 44.25 458 ALA A CA 1
ATOM 3779 C C . ALA A 1 458 ? -17.258 1.066 12.675 1.00 44.25 458 ALA A C 1
ATOM 3781 O O . ALA A 1 458 ? -17.434 -0.142 12.778 1.00 44.25 458 ALA A O 1
ATOM 3782 N N . ASN A 1 459 ? -16.060 1.598 12.952 1.00 46.09 459 ASN A N 1
ATOM 3783 C CA . ASN A 1 459 ? -15.013 0.807 13.632 1.00 46.09 459 ASN A CA 1
ATOM 3784 C C . ASN A 1 459 ? -15.301 0.623 15.142 1.00 46.09 459 ASN A C 1
ATOM 3786 O O . ASN A 1 459 ? -14.499 0.021 15.849 1.00 46.09 459 ASN A O 1
ATOM 3790 N N . ALA A 1 460 ? -16.427 1.152 15.634 1.00 39.16 460 ALA A N 1
ATOM 3791 C CA . ALA A 1 460 ? -16.937 0.957 16.990 1.00 39.16 460 ALA A CA 1
ATOM 3792 C C . ALA A 1 460 ? -17.863 -0.271 17.143 1.00 39.16 460 ALA A C 1
ATOM 3794 O O . ALA A 1 460 ? -18.359 -0.507 18.241 1.00 39.16 460 ALA A O 1
ATOM 3795 N N . GLU A 1 461 ? -18.119 -1.027 16.068 1.00 32.34 461 GLU A N 1
ATOM 3796 C CA . GLU A 1 461 ? -18.946 -2.245 16.079 1.00 32.34 461 GLU A CA 1
ATOM 3797 C C . GLU A 1 461 ? -18.086 -3.524 16.058 1.00 32.34 461 GLU A C 1
ATOM 3799 O O . GLU A 1 461 ? -18.145 -4.309 15.111 1.00 32.34 461 GLU A O 1
ATOM 3804 N N . LEU A 1 462 ? -17.284 -3.722 17.113 1.00 33.47 462 LEU A N 1
ATOM 3805 C CA . LEU A 1 462 ? -16.702 -5.012 17.524 1.00 33.47 462 LEU A CA 1
ATOM 3806 C C . LEU A 1 462 ? -16.598 -5.082 19.055 1.00 33.47 462 LEU A C 1
ATOM 3808 O O . LEU A 1 462 ? -15.937 -4.186 19.627 1.00 33.47 462 LEU A O 1
#

Sequence (462 aa):
MAARSADIAGVAKVQLNATEVEMIKNRAVILTSDTIKDLKHDHELQLSATRHESQERKRKMMEKELAVRARREQTAMEMEMENERKALLTGDEVLRNQHLTSIRRINSLALQASGYKLCDELQEHKKGREQMEAKYDRIHDSIMERERMTELQVRKEREAEAQQKRLETRRMLEQQIAEREKKAIWKEEAKAVEAQKILNTYKQYEAEEKRNIEQQVERKRDVMAAVAETNERIKVMKADAARREKQEEVAVAAYLRKKAVEEEAKAKEEQRIRKSKELRVAKLRAQQEKAQDKQAMQDEFRAKKASEEAEKSMRDKERRDREAKEALSLTISRDRKRQESFHDEHKRQQRQLDLHMDAIAQVHVEQEFQHQRAALQAAKERELQHGQVLLQQIEGNAARRTKAKLFEQDDAKFLKKKATRESILAEKVRQDALRKLQRQGVPEEYLRELRTMQINEANAEL

Secondary structure (DSSP, 8-state):
-----------------HHHHHHHHHH-----HHHHHHHHHHHHHHHHHHHHHHHHHHHHHHHHHHHHHHHHHHHHHHHHHHHHHHSPPPHHHHHHTTTSHHHHHHHHHHHHHHHHHHHHHHHHHHHHHHHHHHHHHHHHHHHHHHHHHHHHHHHHHHHHHHHHHHHHHHHHHHHHHHHHHHHHHHHHHHHHHHHHHHHHHHHHHHHHHHHHHHHHHHHHHHHTTT-TT------------------------SSSSS-SSSSTTSTTSGGGTTS-TTTTSSSSSSSSS----------SSSSSS-SSSSSS-------------STTSSTHHHHHHHHHHHHHHHHHHHHHHHHHHHHHHHHHHHHHHHHHHHHHHHHHHHHHHHHHHHHHHHHHHHHHHHHHHHHHHHHHHHHHHHHHHHHHHHHHHHHHHHHHHHHTT--HHHHHHHHH----GGGG--

Radius of gyration: 84.47 Å; chains: 1; bounding box: 163×116×254 Å